Protein AF-A0A223B183-F1 (afdb_monomer)

Mean predicted aligned error: 11.49 Å

Nearest PDB structures (foldseek):
  3kd3-assembly2_B  TM=6.495E-01  e=2.690E-06  Francisella tularensis subsp. tularensis
  4cf4-assembly1_B  TM=5.186E-01  e=3.091E-03  Paracoccaceae
  4k1n-assembly1_B  TM=2.508E-01  e=3.018E+00  Mus musculus
  4igg-assembly1_A  TM=1.035E-01  e=5.045E-01  Homo sapiens

Radius of gyration: 36.68 Å; Cα contacts (8 Å, |Δi|>4): 596; chains: 1; bounding box: 97×57×84 Å

Foldseek 3Di:
DPPPPADFDWADPFAEFEEEEEPACQFFVHALCQQPLCVQQDVDPVVLLVQLVVQCVVPVHDSLQSSVVSSQVSCVPGHQQFLVVLLCSLQSTHGAAQSLVQLVVLQVLLVVLRYGYAYEYLYQHEPSSPCSYNNVVVVSHPYYHYWYFDADPVRHGDHTPDGRWLVCSQLCVLCVQQRNNDPPDPCSVPDDDPVTTRHQLLSYEYEEADPSCLVVQQVSVVRNHAYEHEHAPVVPPCVSVVVCVVVVSGDYYAYSHSDPPGPVNVVSSVSSNVSSVVVVVVVVVVVVVVVVVVVVVVVVVVVVVVVLVVLLVCCLPDPDPVSNLVSLVVNVVDLDDDPVSLVSNLCSCQPVPVNLLCCLPDSNVVSVVSSVVSPPCPPDPSSVVSNVVSVVSNVVSVVVVVVVVVVVVD

pLDDT: mean 90.23, std 9.89, range [41.53, 98.88]

Solvent-accessible surface area (backbone atoms only — not comparable to full-atom values): 22060 Å² total; per-residue (Å²): 131,81,78,82,76,79,77,64,48,68,56,64,98,48,58,44,36,40,40,36,27,35,41,56,46,39,47,17,77,52,56,64,60,66,53,55,56,41,61,67,44,36,98,42,66,67,59,48,53,49,54,21,50,52,51,7,68,78,63,78,42,58,59,62,57,26,40,56,49,44,55,54,62,46,17,64,97,67,49,79,59,26,57,66,52,39,17,55,44,17,51,65,55,64,61,34,57,39,52,81,59,32,57,64,53,51,38,54,53,26,52,76,61,59,28,44,62,42,35,32,40,54,26,63,52,51,39,50,25,52,59,27,20,70,57,46,71,67,63,56,53,80,47,77,47,36,11,33,64,36,59,48,98,86,40,36,55,76,45,82,65,37,80,32,45,50,74,59,52,41,56,54,52,53,13,54,22,56,20,35,71,50,90,84,54,69,66,58,73,57,91,66,58,83,92,58,38,31,24,52,49,50,34,28,35,35,40,30,50,54,84,54,43,40,61,43,20,32,52,29,39,74,51,60,21,42,10,34,27,34,29,52,66,89,76,60,61,50,68,62,47,52,51,36,42,76,69,67,30,33,80,45,70,41,51,42,40,42,35,88,84,29,71,42,42,54,50,50,53,52,50,49,56,49,48,47,57,49,51,55,52,51,50,53,51,51,51,55,48,49,57,51,51,52,51,52,53,53,47,53,61,48,43,59,54,47,55,50,51,53,48,50,52,52,51,62,68,47,86,45,72,75,58,39,55,52,44,50,58,59,56,63,76,58,92,79,78,54,71,69,56,48,52,52,54,53,47,32,48,73,67,33,64,71,53,42,75,42,42,74,37,73,68,53,31,52,47,54,52,50,54,58,70,71,56,80,63,90,78,48,67,66,60,56,53,51,52,51,52,49,54,50,51,41,51,54,52,49,54,53,52,54,58,48,53,65,60,72,79,108

Secondary structure (DSSP, 8-state):
------------SS-EEEEEE--TTTTSSS-GGGTTHHHHHSS-HHHHHHHHHHHHHHTT--HHHHHHHHHHHHHTTTS--BHHHHHHHHHT----TTHHHHHHHHHHHHHHTT-EEEEEEEEEEEHHHHHHSHHHHTT--SEEEEEEEEE-TTSBEEEEEE---TTTHHHHHHHHHHT---TT-GGGGS---TTT-SS-GGGEEEEE-SGGGHHHHHHHHHTT-EEEEEE-TTT---HHHHHHHHTTS-SEEEES--STTSHHHHHHHHHHHHHHHHHHHHHHHHHHHHHHHHHHHHHHHHHHHHHHHHHHHHHHT---HHHHHHHHHHHTT-----HHHHHHHHHHHHH-HHHHHTTTSHHHHHHHHHHHHT---TT-HHHHHHHHHHHHHHHHHHHHHHHHHHHH--

Sequence (410 aa):
MTKNIFERKTKEDKPVLAICYDFDKTLSPEDMQAQGFIQKVASDVKDFWRKSNELAEQNDMDQNSAWMYKMREDSRGKVLFTLDTLREHGSNVELFPGVKDWFERIKKYATSQEVIVEHYIISSGLKEMIEGTDIFKSNAFVKVFASSFLFNKNGEAIWPAQIVNYTNKTQFLFRIQKGVLDTNDQGVNDYFPPDKIRIPFRNMVYIGDSDTDIPCMKLVNSYGGHSIGVYNPNTEDKTKVYRMLRDDRIKYFVAADYTEGSQLDALIKSIIDKTRANEKLETIYYNNKHETEEFYELSRENREEREQDELIEKLQESGNFKYTHQIINELGKFDKWTNPQRKKLYNVALNNNQITWILTDADVKSFYETLMLNDTSVCDRDNSEQIAKIKTKMQELKELKEANEIKSDK

Structure (mmCIF, N/CA/C/O backbone):
data_AF-A0A223B183-F1
#
_entry.id   AF-A0A223B183-F1
#
loop_
_atom_site.group_PDB
_atom_site.id
_atom_site.type_symbol
_atom_site.label_atom_id
_atom_site.label_alt_id
_atom_site.label_comp_id
_atom_site.label_asym_id
_atom_site.label_entity_id
_atom_site.label_seq_id
_atom_site.pdbx_PDB_ins_code
_atom_site.Cartn_x
_atom_site.Cartn_y
_atom_site.Cartn_z
_atom_site.occupancy
_atom_site.B_iso_or_equiv
_atom_site.auth_seq_id
_atom_site.auth_comp_id
_atom_site.auth_asym_id
_atom_site.auth_atom_id
_atom_site.pdbx_PDB_model_num
ATOM 1 N N . MET A 1 1 ? 1.133 -33.642 -1.094 1.00 41.91 1 MET A N 1
ATOM 2 C CA . MET A 1 1 ? 1.008 -32.190 -1.321 1.00 41.91 1 MET A CA 1
ATOM 3 C C . MET A 1 1 ? 1.136 -31.515 0.029 1.00 41.91 1 MET A C 1
ATOM 5 O O . MET A 1 1 ? 0.217 -31.597 0.833 1.00 41.91 1 MET A O 1
ATOM 9 N N . THR A 1 2 ? 2.302 -30.963 0.340 1.00 41.53 2 THR A N 1
ATOM 10 C CA . THR A 1 2 ? 2.468 -30.071 1.490 1.00 41.53 2 THR A CA 1
ATOM 11 C C . THR A 1 2 ? 1.531 -28.884 1.274 1.00 41.53 2 THR A C 1
ATOM 13 O O . THR A 1 2 ? 1.589 -28.256 0.219 1.00 41.53 2 THR A O 1
ATOM 16 N N . LYS A 1 3 ? 0.614 -28.608 2.213 1.00 51.75 3 LYS A N 1
ATOM 17 C CA . LYS A 1 3 ? -0.108 -27.328 2.218 1.00 51.75 3 LYS A CA 1
ATOM 18 C C . LYS A 1 3 ? 0.970 -26.247 2.255 1.00 51.75 3 LYS A C 1
ATOM 20 O O . LYS A 1 3 ? 1.689 -26.173 3.247 1.00 51.75 3 LYS A O 1
ATOM 25 N N . ASN A 1 4 ? 1.122 -25.471 1.184 1.00 60.81 4 ASN A N 1
ATOM 26 C CA . ASN A 1 4 ? 1.932 -24.261 1.235 1.00 60.81 4 ASN A CA 1
ATOM 27 C C . ASN A 1 4 ? 1.298 -23.368 2.302 1.00 60.81 4 ASN A C 1
ATOM 29 O O . ASN A 1 4 ? 0.190 -22.867 2.118 1.00 60.81 4 ASN A O 1
ATOM 33 N N . ILE A 1 5 ? 1.949 -23.263 3.457 1.00 79.69 5 ILE A N 1
ATOM 34 C CA . ILE A 1 5 ? 1.548 -22.326 4.498 1.00 79.69 5 ILE A CA 1
ATOM 35 C C . ILE A 1 5 ? 2.040 -20.967 4.006 1.00 79.69 5 ILE A C 1
ATOM 37 O O . ILE A 1 5 ? 3.246 -20.747 3.924 1.00 79.69 5 ILE A O 1
ATOM 41 N N . PHE A 1 6 ? 1.116 -20.097 3.601 1.00 88.06 6 PHE A N 1
ATOM 42 C CA . PHE A 1 6 ? 1.457 -18.726 3.238 1.00 88.06 6 PHE A CA 1
ATOM 43 C C . PHE A 1 6 ? 1.972 -17.983 4.473 1.00 88.06 6 PHE A C 1
ATOM 45 O O . PHE A 1 6 ? 1.358 -18.036 5.541 1.00 88.06 6 PHE A O 1
ATOM 52 N N . GLU A 1 7 ? 3.091 -17.279 4.325 1.00 89.00 7 GLU A N 1
ATOM 53 C CA . GLU A 1 7 ? 3.619 -16.409 5.370 1.00 89.00 7 GLU A CA 1
ATOM 54 C C . GLU A 1 7 ? 2.879 -15.066 5.330 1.00 89.00 7 GLU A C 1
ATOM 56 O O . GLU A 1 7 ? 2.949 -14.324 4.346 1.00 89.00 7 GLU A O 1
ATOM 61 N N . ARG A 1 8 ? 2.142 -14.761 6.404 1.00 93.38 8 ARG A N 1
ATOM 62 C CA . ARG A 1 8 ? 1.417 -13.497 6.577 1.00 93.38 8 ARG A CA 1
ATOM 63 C C . ARG A 1 8 ? 2.064 -12.691 7.692 1.00 93.38 8 ARG A C 1
ATOM 65 O O . ARG A 1 8 ? 2.371 -13.223 8.755 1.00 93.38 8 ARG A O 1
ATOM 72 N N . LYS A 1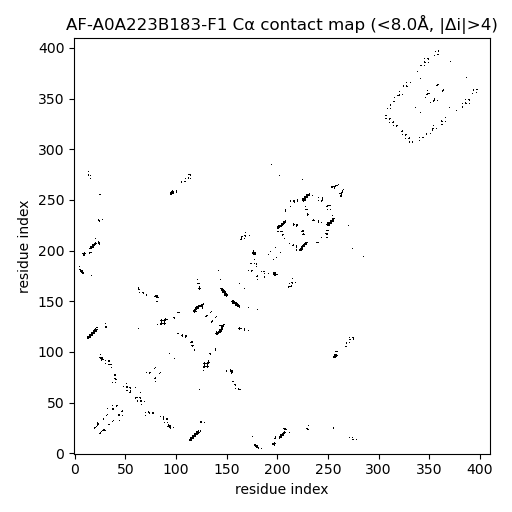 9 ? 2.220 -11.391 7.468 1.00 95.62 9 LYS A N 1
ATOM 73 C CA . LYS A 1 9 ? 2.674 -10.449 8.488 1.00 95.62 9 LYS A CA 1
ATOM 74 C C . LYS A 1 9 ? 1.484 -9.963 9.321 1.00 95.62 9 LYS A C 1
ATOM 76 O O . LYS A 1 9 ? 0.468 -9.556 8.768 1.00 95.62 9 LYS A O 1
ATOM 81 N N . THR A 1 10 ? 1.613 -9.946 10.643 1.00 94.38 10 THR A N 1
ATOM 82 C CA . THR A 1 10 ? 0.544 -9.538 11.579 1.00 94.38 10 THR A CA 1
ATOM 83 C C . THR A 1 10 ? 0.812 -8.165 12.179 1.00 94.38 10 THR A C 1
ATOM 85 O O . THR A 1 10 ? 1.894 -7.625 12.005 1.00 94.38 10 THR A O 1
ATOM 88 N N . LYS A 1 11 ? -0.147 -7.558 12.877 1.00 93.31 11 LYS A N 1
ATOM 89 C CA . LYS A 1 11 ? 0.105 -6.304 13.603 1.00 93.31 11 LYS A CA 1
ATOM 90 C C . LYS A 1 11 ? 1.254 -6.467 14.617 1.00 93.31 11 LYS A C 1
ATOM 92 O O . LYS A 1 11 ? 1.359 -7.514 15.249 1.00 93.31 11 LYS A O 1
ATOM 97 N N . GLU A 1 12 ? 2.101 -5.446 14.719 1.00 93.94 12 GLU A N 1
ATOM 98 C CA . GLU A 1 12 ? 3.264 -5.377 15.620 1.00 93.94 12 GLU A CA 1
ATOM 99 C C . GLU A 1 12 ? 2.942 -4.520 16.858 1.00 93.94 12 GLU A C 1
ATOM 101 O O . GLU A 1 12 ? 2.002 -3.722 16.837 1.00 93.94 12 GLU A O 1
ATOM 106 N N . ASP A 1 13 ? 3.778 -4.609 17.897 1.00 92.25 13 ASP A N 1
ATOM 107 C CA . ASP A 1 13 ? 3.672 -3.761 19.099 1.00 92.25 13 ASP A CA 1
ATOM 108 C C . ASP A 1 13 ? 4.033 -2.291 18.830 1.00 92.25 13 ASP A C 1
ATOM 110 O O . ASP A 1 13 ? 3.589 -1.378 19.531 1.00 92.25 13 ASP A O 1
ATOM 114 N N . LYS A 1 14 ? 4.864 -2.045 17.810 1.00 96.12 14 LYS A N 1
ATOM 115 C CA . LYS A 1 14 ? 5.244 -0.700 17.365 1.00 96.12 14 LYS A CA 1
ATOM 116 C C . LYS A 1 14 ? 4.461 -0.314 16.110 1.00 96.12 14 LYS A C 1
ATOM 118 O O . LYS A 1 14 ? 4.237 -1.172 15.256 1.00 96.12 14 LYS A O 1
ATOM 123 N N . PRO A 1 15 ? 4.110 0.975 15.939 1.00 97.25 15 PRO A N 1
ATOM 124 C CA . PRO A 1 15 ? 3.561 1.484 14.688 1.00 97.25 15 PRO A CA 1
ATOM 125 C C . PRO A 1 15 ? 4.406 1.069 13.486 1.00 97.25 15 PRO A C 1
ATOM 127 O O . PRO A 1 15 ? 5.621 1.271 13.490 1.00 97.25 15 PRO A O 1
ATOM 130 N N . VAL A 1 16 ? 3.758 0.539 12.451 1.00 98.62 16 VAL A N 1
ATOM 131 C CA . VAL A 1 16 ? 4.401 0.235 11.170 1.00 98.62 16 VAL A CA 1
ATOM 132 C C . VAL A 1 16 ? 3.962 1.277 10.144 1.00 98.62 16 VAL A C 1
ATOM 134 O O . VAL A 1 16 ? 2.765 1.451 9.915 1.00 98.62 16 VAL A O 1
ATOM 137 N N . LEU A 1 17 ? 4.927 1.964 9.534 1.00 98.81 17 LEU A N 1
ATOM 138 C CA . LEU A 1 17 ? 4.744 2.889 8.419 1.00 98.81 17 LEU A CA 1
ATOM 139 C C . LEU A 1 17 ? 5.230 2.211 7.134 1.00 98.81 17 LEU A C 1
ATOM 141 O O . LEU A 1 17 ? 6.418 1.91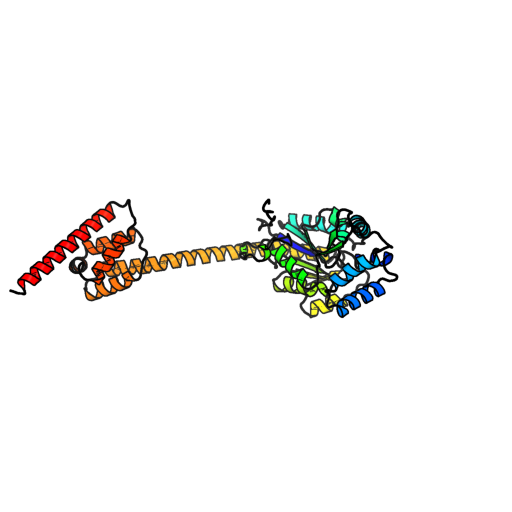0 6.998 1.00 98.81 17 LEU A O 1
ATOM 145 N N . ALA A 1 18 ? 4.329 1.992 6.179 1.00 98.88 18 ALA A N 1
ATOM 146 C CA . ALA A 1 18 ? 4.725 1.542 4.848 1.00 98.88 18 ALA A CA 1
ATOM 147 C C . ALA A 1 18 ? 5.079 2.744 3.973 1.00 98.88 18 ALA A C 1
ATOM 149 O O . ALA A 1 18 ? 4.293 3.685 3.865 1.00 98.88 18 ALA A O 1
ATOM 150 N N . ILE A 1 19 ? 6.221 2.686 3.292 1.00 98.88 19 ILE A N 1
ATOM 151 C CA . ILE A 1 19 ? 6.548 3.607 2.206 1.00 98.88 19 ILE A CA 1
ATOM 152 C C . ILE A 1 19 ? 6.558 2.809 0.905 1.00 98.88 19 ILE A C 1
ATOM 154 O O . ILE A 1 19 ? 7.401 1.936 0.697 1.00 98.88 19 ILE A O 1
ATOM 158 N N . CYS A 1 20 ? 5.574 3.097 0.061 1.00 98.69 20 CYS A N 1
ATOM 159 C CA . CYS A 1 20 ? 5.367 2.476 -1.235 1.00 98.69 20 CYS A CA 1
ATOM 160 C C . CYS A 1 20 ? 5.920 3.394 -2.325 1.00 98.69 20 CYS A C 1
ATOM 162 O O . CYS A 1 20 ? 5.575 4.576 -2.369 1.00 98.69 20 CYS A O 1
ATOM 164 N N . TYR A 1 21 ? 6.754 2.845 -3.197 1.00 98.38 21 TYR A N 1
ATOM 165 C CA . TYR A 1 21 ? 7.389 3.565 -4.293 1.00 98.38 21 TYR A CA 1
ATOM 166 C C . TYR A 1 21 ? 6.900 2.998 -5.621 1.00 98.38 21 TYR A C 1
ATOM 168 O O . TYR A 1 21 ? 6.928 1.777 -5.810 1.00 98.38 21 TYR A O 1
ATOM 176 N N . ASP A 1 22 ? 6.531 3.867 -6.558 1.00 96.69 22 ASP A N 1
ATOM 177 C CA . ASP A 1 22 ? 6.760 3.530 -7.962 1.00 96.69 22 ASP A CA 1
ATOM 178 C C . ASP A 1 22 ? 8.275 3.490 -8.240 1.00 96.69 22 ASP A C 1
ATOM 180 O O . ASP A 1 22 ? 9.088 3.886 -7.399 1.00 96.69 22 ASP A O 1
ATOM 184 N N . PHE A 1 23 ? 8.681 2.958 -9.390 1.00 95.81 23 PHE A N 1
ATOM 185 C CA . PHE A 1 23 ? 10.102 2.823 -9.713 1.00 95.81 23 PHE A CA 1
ATOM 186 C C . PHE A 1 23 ? 10.548 3.823 -10.774 1.00 95.81 23 PHE A C 1
ATOM 188 O O . PHE A 1 23 ? 11.369 4.698 -10.487 1.00 95.81 23 PHE A O 1
ATOM 195 N N . ASP A 1 24 ? 10.005 3.692 -11.981 1.00 93.25 24 ASP A N 1
ATOM 196 C CA . ASP A 1 24 ? 10.376 4.524 -13.119 1.00 93.25 24 ASP A CA 1
ATOM 197 C C . ASP A 1 24 ? 9.995 5.978 -12.841 1.00 93.25 24 ASP A C 1
ATOM 199 O O . ASP A 1 24 ? 8.945 6.244 -12.263 1.00 93.25 24 ASP A O 1
ATOM 203 N N . LYS A 1 25 ? 10.885 6.920 -13.175 1.00 93.69 25 LYS A N 1
ATOM 204 C CA . LYS A 1 25 ? 10.725 8.369 -12.918 1.00 93.69 25 LYS A CA 1
ATOM 205 C C . LYS A 1 25 ? 10.496 8.755 -11.443 1.00 93.69 25 LYS A C 1
ATOM 207 O O . LYS A 1 25 ? 10.300 9.932 -11.134 1.00 93.69 25 LYS A O 1
ATOM 212 N N . THR A 1 26 ? 10.616 7.792 -10.529 1.00 96.50 26 THR A N 1
ATOM 213 C CA . THR A 1 26 ? 10.451 7.955 -9.083 1.00 96.50 26 THR A CA 1
ATOM 214 C C . THR A 1 26 ? 11.759 7.662 -8.357 1.00 96.50 26 THR A C 1
ATOM 216 O O . THR A 1 26 ? 12.321 8.554 -7.734 1.00 96.50 26 THR A O 1
ATOM 219 N N . LEU A 1 27 ? 12.282 6.437 -8.472 1.00 97.06 27 LEU A N 1
ATOM 220 C CA . LEU A 1 27 ? 13.597 6.038 -7.955 1.00 97.06 27 LEU A CA 1
ATOM 221 C C . LEU A 1 27 ? 14.687 6.130 -9.032 1.00 97.06 27 LEU A C 1
ATOM 223 O O . LEU A 1 27 ? 15.839 6.422 -8.705 1.00 97.06 27 LEU A O 1
ATOM 227 N N . SER A 1 28 ? 14.327 5.914 -10.299 1.00 95.19 28 SER A N 1
ATOM 228 C CA . SER A 1 28 ? 15.174 6.151 -11.475 1.00 95.19 28 SER A CA 1
ATOM 229 C C . SER A 1 28 ? 14.694 7.381 -12.252 1.00 95.19 28 SER A C 1
ATOM 231 O O . SER A 1 28 ? 13.503 7.676 -12.227 1.00 95.19 28 SER A O 1
ATOM 233 N N . PRO A 1 29 ? 15.569 8.106 -12.971 1.00 91.88 29 PRO A N 1
ATOM 234 C CA . PRO A 1 29 ? 15.161 9.277 -13.749 1.00 91.88 29 PRO A CA 1
ATOM 235 C C . PRO A 1 29 ? 14.399 8.934 -15.034 1.00 91.88 29 PRO A C 1
ATOM 237 O O . PRO A 1 29 ? 13.617 9.751 -15.513 1.00 91.88 29 PRO A O 1
ATOM 240 N N . GLU A 1 30 ? 14.606 7.730 -15.566 1.00 87.56 30 GLU A N 1
ATOM 241 C CA . GLU A 1 30 ? 14.075 7.268 -16.849 1.00 87.56 30 GLU A CA 1
ATOM 242 C C . GLU A 1 30 ? 13.382 5.906 -16.706 1.00 87.56 30 GLU A C 1
ATOM 244 O O . GLU A 1 30 ? 13.600 5.187 -15.724 1.00 87.56 30 GLU A O 1
ATOM 249 N N . ASP A 1 31 ? 12.606 5.525 -17.724 1.00 84.44 31 ASP A N 1
ATOM 250 C CA . ASP A 1 31 ? 11.962 4.208 -17.811 1.00 84.44 31 ASP A CA 1
ATOM 251 C C . ASP A 1 31 ? 13.024 3.097 -17.907 1.00 84.44 31 ASP A C 1
ATOM 253 O O . ASP A 1 31 ? 13.835 3.083 -18.838 1.00 84.44 31 ASP A O 1
ATOM 257 N N . MET A 1 32 ? 13.031 2.143 -16.972 1.00 84.31 32 MET A N 1
ATOM 258 C CA . MET A 1 32 ? 14.099 1.144 -16.835 1.00 84.31 32 MET A CA 1
ATOM 259 C C . MET A 1 32 ? 14.321 0.327 -18.111 1.00 84.31 32 MET A C 1
ATOM 261 O O . MET A 1 32 ? 15.457 0.040 -18.480 1.00 84.31 32 MET A O 1
ATOM 265 N N . GLN A 1 33 ? 13.252 -0.016 -18.837 1.00 81.50 33 GLN A N 1
ATOM 266 C CA . GLN A 1 33 ? 13.333 -0.816 -20.060 1.00 81.50 33 GLN A CA 1
ATOM 267 C C . GLN A 1 33 ? 14.022 -0.033 -21.187 1.00 81.50 33 GLN A C 1
ATOM 269 O O . GLN A 1 33 ? 14.675 -0.624 -22.054 1.00 81.50 33 GLN A O 1
ATOM 274 N N . ALA A 1 34 ? 13.898 1.299 -21.170 1.00 75.56 34 ALA A N 1
ATOM 275 C CA . ALA A 1 34 ? 14.538 2.192 -22.126 1.00 75.56 34 ALA A CA 1
ATOM 276 C C . ALA A 1 34 ? 16.030 2.417 -21.818 1.00 75.56 34 ALA A C 1
ATOM 278 O O . ALA A 1 34 ? 16.780 2.780 -22.726 1.00 75.56 34 ALA A O 1
ATOM 279 N N . GLN A 1 35 ? 16.484 2.114 -20.596 1.00 76.12 35 GLN A N 1
ATOM 280 C CA . GLN A 1 35 ? 17.884 2.197 -20.159 1.00 76.12 35 GLN A CA 1
ATOM 281 C C . GLN A 1 35 ? 18.706 0.977 -20.626 1.00 76.12 35 GLN A C 1
ATOM 283 O O . GLN A 1 35 ? 19.328 0.251 -19.853 1.00 76.12 35 GLN A O 1
ATOM 288 N N . GLY A 1 36 ? 18.685 0.723 -21.936 1.00 74.31 36 GLY A N 1
ATOM 289 C CA . GLY A 1 36 ? 19.606 -0.192 -22.614 1.00 74.31 36 GLY A CA 1
ATOM 290 C C . GLY A 1 36 ? 18.992 -1.467 -23.190 1.00 74.31 36 GLY A C 1
ATOM 291 O O . GLY A 1 36 ? 19.519 -1.961 -24.183 1.00 74.31 36 GLY A O 1
ATOM 292 N N . PHE A 1 37 ? 17.889 -2.011 -22.655 1.00 82.62 37 PHE A N 1
ATOM 293 C CA . PHE A 1 37 ? 17.282 -3.211 -23.260 1.00 82.62 37 PHE A CA 1
ATOM 294 C C . PHE A 1 37 ? 16.589 -2.880 -24.586 1.00 82.62 37 PHE A C 1
ATOM 296 O O . PHE A 1 37 ? 16.943 -3.446 -25.621 1.00 82.62 37 PHE A O 1
ATOM 303 N N . ILE A 1 38 ? 15.636 -1.936 -24.577 1.00 82.88 38 ILE A N 1
ATOM 304 C CA . ILE A 1 38 ? 14.869 -1.562 -25.780 1.00 82.88 38 ILE A CA 1
ATOM 305 C C . ILE A 1 38 ? 15.810 -1.105 -26.906 1.00 82.88 38 ILE A C 1
ATOM 307 O O . ILE A 1 38 ? 15.609 -1.471 -28.060 1.00 82.88 38 ILE A O 1
ATOM 311 N N . GLN A 1 39 ? 16.891 -0.401 -26.562 1.00 82.94 39 GLN A N 1
ATOM 312 C CA . GLN A 1 39 ? 17.910 0.066 -27.510 1.00 82.94 39 GLN A CA 1
ATOM 313 C C . GLN A 1 39 ? 18.647 -1.072 -28.240 1.00 82.94 39 GLN A C 1
ATOM 315 O O . GLN A 1 39 ? 19.152 -0.861 -29.339 1.00 82.94 39 GLN A O 1
ATOM 320 N N . LYS A 1 40 ? 18.718 -2.281 -27.662 1.00 83.81 40 LYS A N 1
ATOM 321 C CA . LYS A 1 40 ? 19.336 -3.447 -28.317 1.00 83.81 40 LYS A CA 1
ATOM 322 C C . LYS A 1 40 ? 18.366 -4.224 -29.211 1.00 83.81 40 LYS A C 1
ATOM 324 O O . LYS A 1 40 ? 18.809 -4.981 -30.073 1.00 83.81 40 LYS A O 1
ATOM 329 N N . VAL A 1 41 ? 17.055 -4.085 -29.000 1.00 83.50 41 VAL A N 1
ATOM 330 C CA . VAL A 1 41 ? 16.035 -4.878 -29.713 1.00 83.50 41 VAL A CA 1
ATOM 331 C C . VAL A 1 41 ? 15.252 -4.071 -30.749 1.00 83.50 41 VAL A C 1
ATOM 333 O O . VAL A 1 41 ? 14.759 -4.649 -31.722 1.00 83.50 41 VAL A O 1
ATOM 336 N N . ALA A 1 42 ? 15.193 -2.747 -30.605 1.00 81.75 42 ALA A N 1
ATOM 337 C CA . ALA A 1 42 ? 14.505 -1.830 -31.506 1.00 81.75 42 ALA A CA 1
ATOM 338 C C . ALA A 1 42 ? 15.455 -0.762 -32.069 1.00 81.75 42 ALA A C 1
ATOM 340 O O . ALA A 1 42 ? 16.455 -0.411 -31.451 1.00 81.75 42 ALA A O 1
ATOM 341 N N . SER A 1 43 ? 15.123 -0.232 -33.249 1.00 77.25 43 SER A N 1
ATOM 342 C CA . SER A 1 43 ? 15.893 0.834 -33.907 1.00 77.25 43 SER A CA 1
ATOM 343 C C . SER A 1 43 ? 15.791 2.181 -33.190 1.00 77.25 43 SER A C 1
ATOM 345 O O . SER A 1 43 ? 16.712 2.985 -33.268 1.00 77.25 43 SER A O 1
ATOM 347 N N . ASP A 1 44 ? 14.662 2.431 -32.527 1.00 85.81 44 ASP A N 1
ATOM 348 C CA . ASP A 1 44 ? 14.423 3.605 -31.693 1.00 85.81 44 ASP A CA 1
ATOM 349 C C . ASP A 1 44 ? 13.388 3.276 -30.605 1.00 85.81 44 ASP A C 1
ATOM 351 O O . ASP A 1 44 ? 12.473 2.471 -30.813 1.00 85.81 44 ASP A O 1
ATOM 355 N N . VAL A 1 45 ? 13.520 3.923 -29.445 1.00 86.69 45 VAL A N 1
ATOM 356 C CA . VAL A 1 45 ? 12.649 3.718 -28.279 1.00 86.69 45 VAL A CA 1
ATOM 357 C C . VAL A 1 45 ? 11.222 4.193 -28.563 1.00 86.69 45 VAL A C 1
ATOM 359 O O . VAL A 1 45 ? 10.267 3.530 -28.157 1.00 86.69 45 VAL A O 1
ATOM 362 N N . LYS A 1 46 ? 11.034 5.304 -29.293 1.00 88.81 46 LYS A N 1
ATOM 363 C CA . LYS A 1 46 ? 9.683 5.814 -29.590 1.00 88.81 46 LYS A CA 1
ATOM 364 C C . LYS A 1 46 ? 8.934 4.883 -30.535 1.00 88.81 46 LYS A C 1
ATOM 366 O O . LYS A 1 46 ? 7.740 4.658 -30.352 1.00 88.81 46 LYS A O 1
ATOM 371 N N . ASP A 1 47 ? 9.632 4.322 -31.520 1.00 89.75 47 ASP A N 1
ATOM 372 C CA . ASP A 1 47 ? 9.042 3.360 -32.452 1.00 89.75 47 ASP A CA 1
ATOM 373 C C . ASP A 1 47 ? 8.608 2.064 -31.748 1.00 89.75 47 ASP A C 1
ATOM 375 O O . ASP A 1 47 ? 7.530 1.543 -32.042 1.00 89.75 47 ASP A O 1
ATOM 379 N N . PHE A 1 48 ? 9.388 1.588 -30.770 1.00 92.44 48 PHE A N 1
ATOM 380 C CA . PHE A 1 48 ? 9.003 0.452 -29.929 1.00 92.44 48 PHE A CA 1
ATOM 381 C C . PHE A 1 48 ? 7.682 0.714 -29.191 1.00 92.44 48 PHE A C 1
ATOM 383 O O . PHE A 1 48 ? 6.738 -0.070 -29.317 1.00 92.44 48 PHE A O 1
ATOM 390 N N . TRP A 1 49 ? 7.577 1.843 -28.479 1.00 92.00 49 TRP A N 1
ATOM 391 C CA . TRP A 1 49 ? 6.364 2.191 -27.733 1.00 92.00 49 TRP A CA 1
ATOM 392 C C . TRP A 1 49 ? 5.156 2.403 -28.643 1.00 92.00 49 TRP A C 1
ATOM 394 O O . TRP A 1 49 ? 4.072 1.915 -28.334 1.00 92.00 49 TRP A O 1
ATOM 404 N N . ARG A 1 50 ? 5.339 3.053 -29.799 1.00 94.38 50 ARG A N 1
ATOM 405 C CA . ARG A 1 50 ? 4.278 3.211 -30.802 1.00 94.38 50 ARG A CA 1
ATOM 406 C C . ARG A 1 50 ? 3.741 1.852 -31.256 1.00 94.38 50 ARG A C 1
ATOM 408 O O . ARG A 1 50 ? 2.542 1.615 -31.161 1.00 94.38 50 ARG A O 1
ATOM 415 N N . LYS A 1 51 ? 4.625 0.941 -31.676 1.00 94.19 51 LYS A N 1
ATOM 416 C CA . LYS A 1 51 ? 4.248 -0.415 -32.117 1.00 94.19 51 LYS A CA 1
ATOM 417 C C . LYS A 1 51 ? 3.590 -1.230 -31.008 1.00 94.19 51 LYS A C 1
ATOM 419 O O . LYS A 1 51 ? 2.700 -2.025 -31.289 1.00 94.19 51 LYS A O 1
ATOM 424 N N . SER A 1 52 ? 4.045 -1.073 -29.767 1.00 94.44 52 SER A N 1
ATOM 425 C CA . SER A 1 52 ? 3.439 -1.734 -28.611 1.00 94.44 52 SER A CA 1
ATOM 426 C C . SER A 1 52 ? 2.026 -1.219 -28.334 1.00 94.44 52 SER A C 1
ATOM 428 O O . SER A 1 52 ? 1.120 -2.013 -28.103 1.00 94.44 52 SER A O 1
ATOM 430 N N . ASN A 1 53 ? 1.826 0.097 -28.381 1.00 94.56 53 ASN A N 1
ATOM 431 C CA . ASN A 1 53 ? 0.522 0.710 -28.137 1.00 94.56 53 ASN A CA 1
ATOM 432 C C . ASN A 1 53 ? -0.476 0.375 -29.254 1.00 94.56 53 ASN A C 1
ATOM 434 O O . ASN A 1 53 ? -1.613 0.027 -28.957 1.00 94.56 53 ASN A O 1
ATOM 438 N N . GLU A 1 54 ? -0.036 0.393 -30.516 1.00 96.56 54 GLU A N 1
ATOM 439 C CA . GLU A 1 54 ? -0.844 -0.055 -31.661 1.00 96.56 54 GLU A CA 1
ATOM 440 C C . GLU A 1 54 ? -1.236 -1.531 -31.530 1.00 96.56 54 GLU A C 1
ATOM 442 O O . GLU A 1 54 ? -2.386 -1.889 -31.774 1.00 96.56 54 GLU A O 1
ATOM 447 N N . LEU A 1 55 ? -0.300 -2.392 -31.110 1.00 96.56 55 LEU A N 1
ATOM 448 C CA . LEU A 1 55 ? -0.587 -3.804 -30.861 1.00 96.56 55 LEU A CA 1
ATOM 449 C C . LEU A 1 55 ? -1.654 -3.967 -29.773 1.00 96.56 55 LEU A C 1
ATOM 451 O O . LEU A 1 55 ? -2.562 -4.782 -29.942 1.00 96.56 55 LEU A O 1
ATOM 455 N N . ALA A 1 56 ? -1.549 -3.194 -28.689 1.00 96.50 56 ALA A N 1
ATOM 456 C CA . ALA A 1 56 ? -2.515 -3.222 -27.601 1.00 96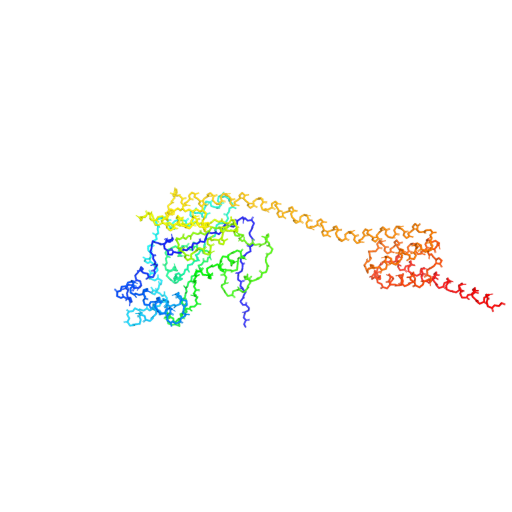.50 56 ALA A CA 1
ATOM 457 C C . ALA A 1 56 ? -3.916 -2.815 -28.071 1.00 96.50 56 ALA A C 1
ATOM 459 O O . ALA A 1 56 ? -4.874 -3.547 -27.837 1.00 96.50 56 ALA A O 1
ATOM 460 N N . GLU A 1 57 ? -4.018 -1.697 -28.791 1.00 96.81 57 GLU A N 1
ATOM 461 C CA . GLU A 1 57 ? -5.282 -1.170 -29.310 1.00 96.81 57 GLU A CA 1
ATOM 462 C C . GLU A 1 57 ? -5.949 -2.129 -30.305 1.00 96.81 57 GLU A C 1
ATOM 464 O O . GLU A 1 57 ? -7.143 -2.398 -30.207 1.00 96.81 57 GLU A O 1
ATOM 469 N N . GLN A 1 58 ? -5.180 -2.700 -31.235 1.00 97.69 58 GLN A N 1
ATOM 470 C CA . GLN A 1 58 ? -5.714 -3.584 -32.277 1.00 97.69 58 GLN A CA 1
ATOM 471 C C . GLN A 1 58 ? -6.208 -4.938 -31.751 1.00 97.69 58 GLN A C 1
ATOM 473 O O . GLN A 1 58 ? -6.961 -5.615 -32.449 1.00 97.69 58 GLN A O 1
ATOM 478 N N . ASN A 1 59 ? -5.764 -5.355 -30.562 1.00 96.81 59 ASN A N 1
ATOM 479 C CA . ASN A 1 59 ? -6.008 -6.699 -30.029 1.00 96.81 59 ASN A CA 1
ATOM 480 C C . ASN A 1 59 ? -6.664 -6.695 -28.640 1.00 96.81 59 ASN A C 1
ATOM 482 O O . ASN A 1 59 ? -6.698 -7.744 -28.002 1.00 96.81 59 ASN A O 1
ATOM 486 N N . ASP A 1 60 ? -7.156 -5.543 -28.171 1.00 95.25 60 ASP A N 1
ATOM 487 C CA . ASP A 1 60 ? -7.750 -5.374 -26.834 1.00 95.25 60 ASP A CA 1
ATOM 488 C C . ASP A 1 60 ? -6.833 -5.892 -25.706 1.00 95.25 60 ASP A C 1
ATOM 490 O O . ASP A 1 60 ? -7.251 -6.573 -24.767 1.00 95.25 60 ASP A O 1
ATOM 494 N N . MET A 1 61 ? -5.528 -5.624 -25.830 1.00 94.81 61 MET A N 1
ATOM 495 C CA . MET A 1 61 ? -4.553 -6.040 -24.824 1.00 94.81 61 MET A CA 1
ATOM 496 C C . MET A 1 61 ? -4.373 -4.957 -23.770 1.00 94.81 61 MET A C 1
ATOM 498 O O . MET A 1 61 ? -4.326 -3.761 -24.063 1.00 94.81 61 MET A O 1
ATOM 502 N N . ASP A 1 62 ? -4.116 -5.394 -22.540 1.00 93.44 62 ASP A N 1
ATOM 503 C CA . ASP A 1 62 ? -3.458 -4.538 -21.562 1.00 93.44 62 ASP A CA 1
ATOM 504 C C . ASP A 1 62 ? -2.118 -4.028 -22.133 1.00 93.44 62 ASP A C 1
ATOM 506 O O . ASP A 1 62 ? -1.322 -4.802 -22.678 1.00 93.44 62 ASP A O 1
ATOM 510 N N . GLN A 1 63 ? -1.861 -2.722 -22.006 1.00 92.25 63 GLN A N 1
ATOM 511 C CA . GLN A 1 63 ? -0.655 -2.088 -22.552 1.00 92.25 63 GLN A CA 1
ATOM 512 C C . GLN A 1 63 ? 0.628 -2.726 -22.012 1.00 92.25 63 GLN A C 1
ATOM 514 O O . GLN A 1 63 ? 1.606 -2.849 -22.755 1.00 92.25 63 GLN A O 1
ATOM 519 N N . ASN A 1 64 ? 0.618 -3.181 -20.753 1.00 92.75 64 ASN A N 1
ATOM 520 C CA . ASN A 1 64 ? 1.771 -3.837 -20.159 1.00 92.75 64 ASN A CA 1
ATOM 521 C C . ASN A 1 64 ? 1.982 -5.244 -20.698 1.00 92.75 64 ASN A C 1
ATOM 523 O O . ASN A 1 64 ? 3.108 -5.615 -21.030 1.00 92.75 64 ASN A O 1
ATOM 527 N N . SER A 1 65 ? 0.898 -5.983 -20.926 1.00 94.44 65 SER A N 1
ATOM 528 C CA . SER A 1 65 ? 0.973 -7.241 -21.670 1.00 94.44 65 SER A CA 1
ATOM 529 C C . SER A 1 65 ? 1.566 -7.054 -23.072 1.00 94.44 65 SER A C 1
ATOM 531 O O . SER A 1 65 ? 2.356 -7.890 -23.519 1.00 94.44 65 SER A O 1
ATOM 533 N N . ALA A 1 66 ? 1.194 -5.981 -23.777 1.00 95.38 66 ALA A N 1
ATOM 534 C CA . ALA A 1 66 ? 1.643 -5.727 -25.143 1.00 95.38 66 ALA A CA 1
ATOM 535 C C . ALA A 1 66 ? 3.146 -5.418 -25.222 1.00 95.38 66 ALA A C 1
ATOM 537 O O . ALA A 1 66 ? 3.843 -6.035 -26.036 1.00 95.38 66 ALA A O 1
ATOM 538 N N . TRP A 1 67 ? 3.678 -4.540 -24.358 1.00 93.88 67 TRP A N 1
ATOM 539 C CA . TRP A 1 67 ? 5.114 -4.236 -24.407 1.00 93.88 67 TRP A CA 1
ATOM 540 C C . TRP A 1 67 ? 5.958 -5.415 -23.931 1.00 93.88 67 TRP A C 1
ATOM 542 O O . TRP A 1 67 ? 7.015 -5.665 -24.507 1.00 93.88 67 TRP A O 1
ATOM 552 N N . MET A 1 68 ? 5.485 -6.199 -22.955 1.00 95.06 68 MET A N 1
ATOM 553 C CA . MET A 1 68 ? 6.181 -7.413 -22.514 1.00 95.06 68 MET A CA 1
ATOM 554 C C . MET A 1 68 ? 6.268 -8.448 -23.638 1.00 95.06 68 MET A C 1
ATOM 556 O O . MET A 1 68 ? 7.328 -9.034 -23.873 1.00 95.06 68 MET A O 1
ATOM 560 N N . TYR A 1 69 ? 5.171 -8.645 -24.372 1.00 95.00 69 TYR A N 1
ATOM 561 C CA . TYR A 1 69 ? 5.163 -9.487 -25.564 1.00 95.00 69 TYR A CA 1
ATOM 562 C C . TYR A 1 69 ? 6.149 -8.963 -26.617 1.00 95.00 69 TYR A C 1
ATOM 564 O O . TYR A 1 69 ? 6.982 -9.721 -27.116 1.00 95.00 69 TYR A O 1
ATOM 572 N N . LYS A 1 70 ? 6.113 -7.657 -26.906 1.00 93.62 70 LYS A N 1
ATOM 573 C CA . LYS A 1 70 ? 7.015 -7.021 -27.872 1.00 93.62 70 LYS A CA 1
ATOM 574 C C . LYS A 1 70 ? 8.486 -7.131 -27.495 1.00 93.62 70 LYS A C 1
ATOM 576 O O . LYS A 1 70 ? 9.287 -7.439 -28.370 1.00 93.62 70 LYS A O 1
ATOM 581 N N . MET A 1 71 ? 8.850 -6.955 -26.223 1.00 92.88 71 MET A N 1
ATOM 582 C CA . MET A 1 71 ? 10.228 -7.154 -25.757 1.00 92.88 71 MET A CA 1
ATOM 583 C C . MET A 1 71 ? 10.734 -8.552 -26.113 1.00 92.88 71 MET A C 1
ATOM 585 O O . MET A 1 71 ? 11.828 -8.696 -26.659 1.00 92.88 71 MET A O 1
ATOM 589 N N . ARG A 1 72 ? 9.918 -9.578 -25.850 1.00 92.44 72 ARG A N 1
ATOM 590 C CA . ARG A 1 72 ? 10.261 -10.960 -26.181 1.00 92.44 72 ARG A CA 1
ATOM 591 C C . ARG A 1 72 ? 10.365 -11.166 -27.688 1.00 92.44 72 ARG A C 1
ATOM 593 O O . ARG A 1 72 ? 11.353 -11.731 -28.146 1.00 92.44 72 ARG A O 1
ATOM 600 N N . GLU A 1 73 ? 9.376 -10.732 -28.460 1.00 92.94 73 GLU A N 1
ATOM 601 C CA . GLU A 1 73 ? 9.382 -10.929 -29.912 1.00 92.94 73 GLU A CA 1
ATOM 602 C C . GLU A 1 73 ? 10.560 -10.221 -30.583 1.00 92.94 73 GLU A C 1
ATOM 604 O O . GLU A 1 73 ? 11.288 -10.842 -31.358 1.00 92.94 73 GLU A O 1
ATOM 609 N N . ASP A 1 74 ? 10.808 -8.960 -30.233 1.00 92.06 74 ASP A N 1
ATOM 610 C CA . ASP A 1 74 ? 11.834 -8.145 -30.881 1.00 92.06 74 ASP A CA 1
ATOM 611 C C . ASP A 1 74 ? 13.260 -8.547 -30.459 1.00 92.06 74 ASP A C 1
ATOM 613 O O . ASP A 1 74 ? 14.211 -8.248 -31.190 1.00 92.06 74 ASP A O 1
ATOM 617 N N . SER A 1 75 ? 13.413 -9.258 -29.330 1.00 91.62 75 SER A N 1
ATOM 618 C CA . SER A 1 75 ? 14.688 -9.836 -28.875 1.00 91.62 75 SER A CA 1
ATOM 619 C C . SER A 1 75 ? 15.158 -11.037 -29.699 1.00 91.62 75 SER A C 1
ATOM 621 O O . SER A 1 75 ? 16.361 -11.309 -29.760 1.00 91.62 75 SER A O 1
ATOM 623 N N . ARG A 1 76 ? 14.237 -11.747 -30.367 1.00 90.00 76 ARG A N 1
ATOM 624 C CA . ARG A 1 76 ? 14.539 -12.981 -31.105 1.00 90.00 76 ARG A CA 1
ATOM 625 C C . ARG A 1 76 ? 15.616 -12.737 -32.161 1.00 90.00 76 ARG A C 1
ATOM 627 O O . ARG A 1 76 ? 15.478 -11.877 -33.026 1.00 90.00 76 ARG A O 1
ATOM 634 N N . GLY A 1 77 ? 16.696 -13.514 -32.083 1.00 86.69 77 GLY A N 1
ATOM 635 C CA . GLY A 1 77 ? 17.833 -13.416 -33.002 1.00 86.69 77 GLY A CA 1
ATOM 636 C C . GLY A 1 77 ? 18.724 -12.182 -32.810 1.00 86.69 77 GLY A C 1
ATOM 637 O O . GLY A 1 77 ? 19.645 -12.001 -33.599 1.00 86.69 77 GLY A O 1
ATOM 638 N N . LYS A 1 78 ? 18.480 -11.350 -31.785 1.00 89.38 78 LYS A N 1
ATOM 639 C CA . LYS A 1 78 ? 19.275 -10.145 -31.490 1.00 89.38 78 LYS A CA 1
ATOM 640 C C . LYS A 1 78 ? 19.923 -10.183 -30.110 1.00 89.38 78 LYS A C 1
ATOM 642 O O . LYS A 1 78 ? 21.106 -9.891 -29.980 1.00 89.38 78 LYS A O 1
ATOM 647 N N . VAL A 1 79 ? 19.149 -10.529 -29.081 1.00 88.94 79 VAL A N 1
ATOM 648 C CA . VAL A 1 79 ? 19.578 -10.510 -27.676 1.00 88.94 79 VAL A CA 1
ATOM 649 C C . VAL A 1 79 ? 18.997 -11.723 -26.963 1.00 88.94 79 VAL A C 1
ATOM 651 O O . VAL A 1 79 ? 17.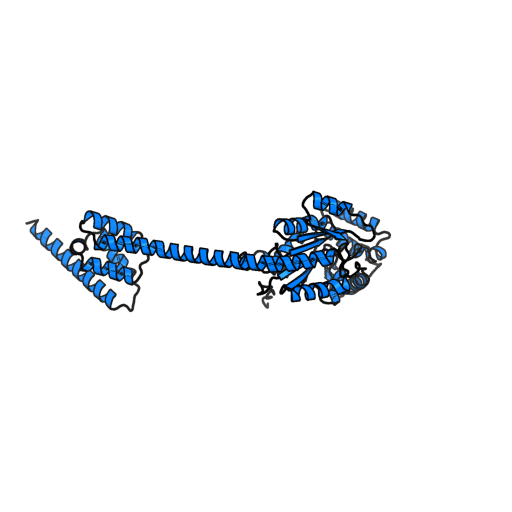840 -12.078 -27.181 1.00 88.94 79 VAL A O 1
ATOM 654 N N . LEU A 1 80 ? 19.782 -12.354 -26.090 1.00 90.69 80 LEU A N 1
ATOM 655 C CA . LEU A 1 80 ? 19.273 -13.410 -25.218 1.00 90.69 80 LEU A CA 1
ATOM 656 C C . LEU A 1 80 ? 18.251 -12.825 -24.236 1.00 90.69 80 LEU A C 1
ATOM 658 O O . LEU A 1 80 ? 18.574 -11.958 -23.431 1.00 90.69 80 LEU A O 1
ATOM 662 N N . PHE A 1 81 ? 17.011 -13.306 -24.287 1.00 93.88 81 PHE A N 1
ATOM 663 C CA . PHE A 1 81 ? 15.940 -12.848 -23.402 1.00 93.88 81 PHE A CA 1
ATOM 664 C C . PHE A 1 81 ? 15.830 -13.765 -22.184 1.00 93.88 81 PHE A C 1
ATOM 666 O O . PHE A 1 81 ? 14.918 -14.584 -22.074 1.00 93.88 81 PHE A O 1
ATOM 673 N N . THR A 1 82 ? 16.830 -13.678 -21.306 1.00 95.31 82 THR A N 1
ATOM 674 C CA . THR A 1 82 ? 16.986 -14.553 -20.135 1.00 95.31 82 THR A CA 1
ATOM 675 C C . THR A 1 82 ? 16.906 -13.780 -18.823 1.00 95.31 82 THR A C 1
ATOM 677 O O . THR A 1 82 ? 17.048 -12.556 -18.808 1.00 95.31 82 THR A O 1
ATOM 680 N N . LEU A 1 83 ? 16.700 -14.497 -17.714 1.00 94.81 83 LEU A N 1
ATOM 681 C CA . LEU A 1 83 ? 16.695 -13.913 -16.368 1.00 94.81 83 LEU A CA 1
ATOM 682 C C . LEU A 1 83 ? 17.992 -13.144 -16.077 1.00 94.81 83 LEU A C 1
ATOM 684 O O . LEU A 1 83 ? 17.943 -12.014 -15.590 1.00 94.81 83 LEU A O 1
ATOM 688 N N . ASP A 1 84 ? 19.138 -13.739 -16.407 1.00 94.88 84 ASP A N 1
ATOM 689 C CA . ASP A 1 84 ? 20.446 -13.138 -16.147 1.00 94.88 84 ASP A CA 1
ATOM 690 C C . ASP A 1 84 ? 20.658 -11.881 -16.989 1.00 94.88 84 ASP A C 1
ATOM 692 O O . ASP A 1 84 ? 21.092 -10.861 -16.460 1.00 94.88 84 ASP A O 1
ATOM 696 N N . THR A 1 85 ? 20.256 -11.900 -18.264 1.00 93.81 85 THR A N 1
ATOM 697 C CA . THR A 1 85 ? 20.328 -10.711 -19.126 1.00 93.81 85 THR A CA 1
ATOM 698 C C . THR A 1 85 ? 19.445 -9.576 -18.602 1.00 93.81 85 THR A C 1
ATOM 700 O O . THR A 1 85 ? 19.881 -8.427 -18.565 1.00 93.81 85 THR A O 1
ATOM 703 N N . LEU A 1 86 ? 18.218 -9.866 -18.152 1.00 94.56 86 LEU A N 1
ATOM 704 C CA . LEU A 1 86 ? 17.336 -8.841 -17.579 1.00 94.56 86 LEU A CA 1
ATOM 705 C C . LEU A 1 86 ? 17.921 -8.238 -16.293 1.00 94.56 86 LEU A C 1
ATOM 707 O O . LEU A 1 86 ? 17.898 -7.018 -16.126 1.00 94.56 86 LEU A O 1
ATOM 711 N N . ARG A 1 87 ? 18.509 -9.061 -15.418 1.00 95.12 87 ARG A N 1
ATOM 712 C CA . ARG A 1 87 ? 19.194 -8.590 -14.203 1.00 95.12 87 ARG A CA 1
ATOM 713 C C . ARG A 1 87 ? 20.449 -7.781 -14.510 1.00 95.12 87 ARG A C 1
ATOM 715 O O . ARG A 1 87 ? 20.692 -6.768 -13.860 1.00 95.12 87 ARG A O 1
ATOM 722 N N . GLU A 1 88 ? 21.233 -8.195 -15.498 1.00 94.00 88 GLU A N 1
ATOM 723 C CA . GLU A 1 88 ? 22.405 -7.448 -15.957 1.00 94.00 88 GLU A CA 1
ATOM 724 C C . GLU A 1 88 ? 21.991 -6.056 -16.450 1.00 94.00 88 GLU A C 1
ATOM 726 O O . GLU A 1 88 ? 22.559 -5.053 -16.019 1.00 94.00 88 GLU A O 1
ATOM 731 N N . HIS A 1 89 ? 20.941 -5.968 -17.270 1.00 92.25 89 HIS A N 1
ATOM 732 C CA . HIS A 1 89 ? 20.380 -4.686 -17.694 1.00 92.25 89 HIS A CA 1
ATOM 733 C C . HIS A 1 89 ? 19.918 -3.842 -16.500 1.00 92.25 89 HIS A C 1
ATOM 735 O O . HIS A 1 89 ? 20.259 -2.666 -16.415 1.00 92.25 89 HIS A O 1
ATOM 741 N N . GLY A 1 90 ? 19.232 -4.464 -15.540 1.00 93.19 90 GLY A N 1
ATOM 742 C CA . GLY A 1 90 ? 18.828 -3.840 -14.283 1.00 93.19 90 GLY A CA 1
ATOM 743 C C . GLY A 1 90 ? 19.979 -3.262 -13.455 1.00 93.19 90 GLY A C 1
ATOM 744 O O . GLY A 1 90 ? 19.831 -2.216 -12.832 1.00 93.19 90 GLY A O 1
ATOM 745 N N . SER A 1 91 ? 21.153 -3.899 -13.475 1.00 93.62 91 SER A N 1
ATOM 746 C CA . SER A 1 91 ? 22.328 -3.423 -12.733 1.00 93.62 91 SER A CA 1
ATOM 747 C C . SER A 1 91 ? 22.926 -2.118 -13.266 1.00 93.62 91 SER A C 1
ATOM 749 O O . SER A 1 91 ? 23.652 -1.448 -12.538 1.00 93.62 91 SER A O 1
ATOM 751 N N . ASN A 1 92 ? 22.589 -1.743 -14.504 1.00 91.69 92 ASN A N 1
ATOM 752 C CA . ASN A 1 92 ? 23.039 -0.504 -15.137 1.00 91.69 92 ASN A CA 1
ATOM 753 C C . ASN A 1 92 ? 22.025 0.642 -15.000 1.00 91.69 92 ASN A C 1
ATOM 7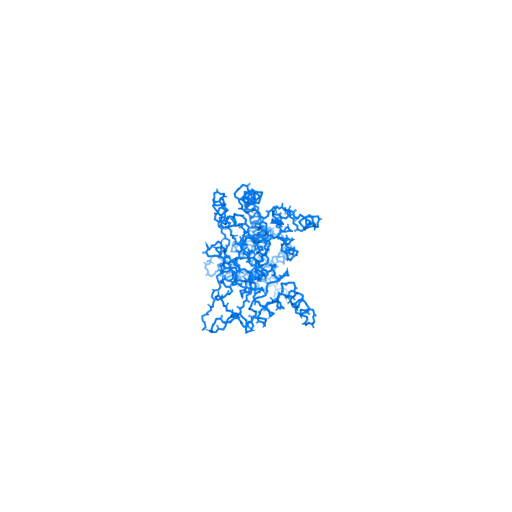55 O O . ASN A 1 92 ? 22.267 1.722 -15.530 1.00 91.69 92 ASN A O 1
ATOM 759 N N . VAL A 1 93 ? 20.890 0.415 -14.329 1.00 92.62 93 VAL A N 1
ATOM 760 C CA . VAL A 1 93 ? 19.856 1.439 -14.148 1.00 92.62 93 VAL A CA 1
ATOM 761 C C . VAL A 1 93 ? 20.389 2.574 -13.280 1.00 92.62 93 VAL A C 1
ATOM 763 O O . VAL A 1 93 ? 20.852 2.359 -12.155 1.00 92.62 93 VAL A O 1
ATOM 766 N N . GLU A 1 94 ? 20.279 3.796 -13.793 1.00 94.25 94 GLU A N 1
ATOM 767 C CA . GLU A 1 94 ? 20.604 4.999 -13.041 1.00 94.25 94 GLU A CA 1
ATOM 768 C C . GLU A 1 94 ? 19.520 5.283 -11.997 1.00 94.25 94 GLU A C 1
ATOM 770 O O . GLU A 1 94 ? 18.324 5.088 -12.230 1.00 94.25 94 GLU A O 1
ATOM 775 N N . LEU A 1 95 ? 19.941 5.760 -10.828 1.00 95.81 95 LEU A N 1
ATOM 776 C CA . LEU A 1 95 ? 19.055 6.124 -9.727 1.00 95.81 95 LEU A CA 1
ATOM 777 C C . LEU A 1 95 ? 19.196 7.611 -9.427 1.00 95.81 95 LEU A C 1
ATOM 779 O O . LEU A 1 95 ? 20.268 8.191 -9.614 1.00 95.81 95 LEU A O 1
ATOM 783 N N . PHE A 1 96 ? 18.129 8.217 -8.913 1.00 97.19 96 PHE A N 1
ATOM 784 C CA . PHE A 1 96 ? 18.192 9.594 -8.441 1.00 97.19 96 PHE A CA 1
ATOM 785 C C . PHE A 1 96 ? 19.222 9.771 -7.305 1.00 97.19 96 PHE A C 1
ATOM 787 O O . PHE A 1 96 ? 19.550 8.814 -6.587 1.00 97.19 96 PHE A O 1
ATOM 794 N N . PRO A 1 97 ? 19.739 11.000 -7.106 1.00 96.62 97 PRO A N 1
ATOM 795 C CA . PRO A 1 97 ? 20.700 11.292 -6.048 1.00 96.62 97 PRO A CA 1
ATOM 796 C C . PRO A 1 97 ? 20.213 10.836 -4.667 1.00 96.62 97 PRO A C 1
ATOM 798 O O . PRO A 1 97 ? 19.072 11.081 -4.284 1.00 96.62 97 PRO A O 1
ATOM 801 N N . GLY A 1 98 ? 21.088 10.167 -3.910 1.00 96.94 98 GLY A N 1
ATOM 802 C CA . GLY A 1 98 ? 20.831 9.738 -2.529 1.00 96.94 98 GLY A CA 1
ATOM 803 C C . GLY A 1 98 ? 19.996 8.461 -2.356 1.00 96.94 98 GLY A C 1
ATOM 804 O O . GLY A 1 98 ? 19.904 7.963 -1.235 1.00 96.94 98 GLY A O 1
ATOM 805 N N . VAL A 1 99 ? 19.442 7.875 -3.428 1.00 97.88 99 VAL A N 1
ATOM 806 C CA . VAL A 1 99 ? 18.573 6.681 -3.337 1.00 97.88 99 VAL A CA 1
ATOM 807 C C . VAL A 1 99 ? 19.291 5.475 -2.717 1.00 97.88 99 VAL A C 1
ATOM 809 O O . VAL A 1 99 ? 18.679 4.724 -1.961 1.00 97.88 99 VAL A O 1
ATOM 812 N N . LYS A 1 100 ? 20.590 5.282 -2.990 1.00 96.25 100 LYS A N 1
ATOM 813 C CA . LYS A 1 100 ? 21.345 4.118 -2.483 1.00 96.25 100 LYS A CA 1
ATOM 814 C C . LYS A 1 100 ? 21.377 4.049 -0.950 1.00 96.25 100 LYS A C 1
ATOM 816 O O . LYS A 1 100 ? 21.179 2.973 -0.393 1.00 96.25 100 LYS A O 1
ATOM 821 N N . ASP A 1 101 ? 21.540 5.192 -0.285 1.00 96.44 101 ASP A N 1
ATOM 822 C CA . ASP A 1 101 ? 21.639 5.280 1.180 1.00 96.44 101 ASP A CA 1
ATOM 823 C C . ASP A 1 101 ? 20.300 5.619 1.855 1.00 96.44 101 ASP A C 1
ATOM 825 O O . ASP A 1 101 ? 20.172 5.572 3.080 1.00 96.44 101 ASP A O 1
ATOM 829 N N . TRP A 1 102 ? 19.286 5.966 1.061 1.00 98.31 102 TRP A N 1
ATOM 830 C CA . TRP A 1 102 ? 17.978 6.421 1.522 1.00 98.31 102 TRP A CA 1
ATOM 831 C C . TRP A 1 102 ? 17.304 5.438 2.485 1.00 98.31 102 TRP A C 1
ATOM 833 O O . TRP A 1 102 ? 16.911 5.820 3.586 1.00 98.31 102 TRP A O 1
ATOM 843 N N . PHE A 1 103 ? 17.176 4.171 2.089 1.00 98.31 103 PHE A N 1
ATOM 844 C CA . PHE A 1 103 ? 16.342 3.198 2.802 1.00 98.31 103 PHE A CA 1
ATOM 845 C C . PHE A 1 103 ? 16.842 2.942 4.227 1.00 98.31 103 PHE A C 1
ATOM 847 O O . PHE A 1 103 ? 16.087 3.062 5.192 1.00 98.31 103 PHE A O 1
ATOM 854 N N . GLU A 1 104 ? 18.136 2.667 4.383 1.00 97.62 104 GLU A N 1
ATOM 855 C CA . GLU A 1 104 ? 18.732 2.432 5.700 1.00 97.62 104 GLU A CA 1
ATOM 856 C C . GLU A 1 104 ? 18.725 3.697 6.566 1.00 97.62 104 GLU A C 1
ATOM 858 O O . GLU A 1 104 ? 18.444 3.638 7.766 1.00 97.62 104 GLU A O 1
ATOM 863 N N . ARG A 1 105 ? 18.940 4.871 5.961 1.00 98.06 105 ARG A N 1
ATOM 864 C CA . ARG A 1 105 ? 18.897 6.152 6.672 1.00 98.06 105 ARG A CA 1
ATOM 865 C C . ARG A 1 105 ? 17.502 6.457 7.226 1.00 98.06 105 ARG A C 1
ATOM 867 O O . ARG A 1 105 ? 17.384 6.859 8.387 1.00 98.06 105 ARG A O 1
ATOM 874 N N . ILE A 1 106 ? 16.447 6.212 6.447 1.00 98.69 106 ILE A N 1
ATOM 875 C CA . ILE A 1 106 ? 15.060 6.388 6.897 1.00 98.69 106 ILE A CA 1
ATOM 876 C C . ILE A 1 106 ? 14.682 5.353 7.964 1.00 98.69 106 ILE A C 1
ATOM 878 O O . ILE A 1 106 ? 14.118 5.737 8.991 1.00 98.69 106 ILE A O 1
ATOM 882 N N . LYS A 1 107 ? 15.048 4.072 7.801 1.00 98.44 107 LYS A N 1
ATOM 883 C CA . LYS A 1 107 ? 14.832 3.046 8.842 1.00 98.44 107 LYS A CA 1
ATOM 884 C C . LYS A 1 107 ? 15.504 3.417 10.163 1.00 98.44 107 LYS A C 1
ATOM 886 O O . LYS A 1 107 ? 14.894 3.275 11.226 1.00 98.44 107 LYS A O 1
ATOM 891 N N . LYS A 1 108 ? 16.743 3.917 10.113 1.00 98.44 108 LYS A N 1
ATOM 892 C CA . LYS A 1 108 ? 17.491 4.348 11.301 1.00 98.44 108 LYS A CA 1
ATOM 893 C C . LYS A 1 108 ? 16.777 5.484 12.028 1.00 98.44 108 LYS A C 1
ATOM 895 O O . LYS A 1 108 ? 16.619 5.422 13.247 1.00 98.44 108 LYS A O 1
ATOM 900 N N . TYR A 1 109 ? 16.311 6.492 11.291 1.00 98.69 109 TYR A N 1
ATOM 901 C CA . TYR A 1 109 ? 15.538 7.582 11.881 1.00 98.69 109 TYR A CA 1
ATOM 902 C C . TYR A 1 109 ? 14.227 7.076 12.496 1.00 98.69 109 TYR A C 1
ATOM 904 O O . TYR A 1 109 ? 13.958 7.356 13.662 1.00 98.69 109 TYR A O 1
ATOM 912 N N . ALA A 1 110 ? 13.460 6.256 11.776 1.00 98.56 110 ALA A N 1
ATOM 913 C CA . ALA A 1 110 ? 12.205 5.700 12.279 1.00 98.56 110 ALA A CA 1
ATOM 914 C C . ALA A 1 110 ? 12.386 4.869 13.553 1.00 98.56 110 ALA A C 1
ATOM 916 O O . ALA A 1 110 ? 11.626 5.020 14.509 1.00 98.56 110 ALA A O 1
ATOM 917 N N . THR A 1 111 ? 13.458 4.075 13.611 1.00 98.25 111 THR A N 1
ATOM 918 C CA . THR A 1 111 ? 13.817 3.293 14.800 1.00 98.25 111 THR A CA 1
ATOM 919 C C . THR A 1 111 ? 14.030 4.196 16.017 1.00 98.25 111 THR A C 1
ATOM 921 O O . THR A 1 111 ? 13.570 3.859 17.107 1.00 98.25 111 THR A O 1
ATOM 924 N N . SER A 1 112 ? 14.654 5.369 15.838 1.00 98.00 112 SER A N 1
ATOM 925 C CA . SER A 1 112 ? 14.821 6.360 16.915 1.00 98.00 112 SER A CA 1
ATOM 926 C C . SER A 1 112 ? 13.502 6.980 17.397 1.00 98.00 112 SER A C 1
ATOM 928 O O . SER A 1 112 ? 13.436 7.451 18.527 1.00 98.00 112 SER A O 1
ATOM 930 N N . GLN A 1 113 ? 12.453 6.935 16.569 1.00 98.12 113 GLN A N 1
ATOM 931 C CA . GLN A 1 113 ? 11.099 7.410 16.879 1.00 98.12 113 GLN A CA 1
ATOM 932 C C . GLN A 1 113 ? 10.146 6.277 17.300 1.00 98.12 113 GLN A C 1
ATOM 934 O O . GLN A 1 113 ? 8.937 6.484 17.414 1.00 98.12 113 GLN A O 1
ATOM 939 N N . GLU A 1 114 ? 10.674 5.069 17.528 1.00 97.88 114 GLU A N 1
ATOM 940 C CA . GLU A 1 114 ? 9.900 3.864 17.855 1.00 97.88 114 GLU A CA 1
ATOM 941 C C . GLU A 1 114 ? 8.849 3.488 16.791 1.00 97.88 114 GLU A C 1
ATOM 943 O O . GLU A 1 114 ? 7.806 2.914 17.110 1.00 97.88 114 GLU A O 1
ATOM 948 N N . VAL A 1 115 ? 9.134 3.789 15.521 1.00 98.56 115 VAL A N 1
ATOM 949 C CA . VAL A 1 115 ? 8.321 3.419 14.354 1.00 98.56 115 VAL A CA 1
ATOM 950 C C . VAL A 1 115 ? 9.095 2.414 13.505 1.00 98.56 115 VAL A C 1
ATOM 952 O O . VAL A 1 115 ? 10.283 2.585 13.237 1.00 98.56 115 VAL A O 1
ATOM 955 N N . ILE A 1 116 ? 8.423 1.358 13.058 1.00 98.75 116 ILE A N 1
ATOM 956 C CA . ILE A 1 116 ? 8.963 0.416 12.078 1.00 98.75 116 ILE A CA 1
ATOM 957 C C . ILE A 1 116 ? 8.653 0.974 10.690 1.00 98.75 116 ILE A C 1
ATOM 959 O O . ILE A 1 116 ? 7.490 1.199 10.369 1.00 98.75 116 ILE A O 1
ATOM 963 N N . VAL A 1 117 ? 9.670 1.183 9.855 1.00 98.75 117 VAL A N 1
ATOM 964 C CA . VAL A 1 117 ? 9.466 1.542 8.444 1.00 98.75 117 VAL A CA 1
ATOM 965 C C . VAL A 1 117 ? 9.697 0.329 7.558 1.00 98.75 117 VAL A C 1
ATOM 967 O O . VAL A 1 117 ? 10.731 -0.333 7.641 1.00 98.75 117 VAL A O 1
ATOM 970 N N . GLU A 1 118 ? 8.732 0.071 6.681 1.00 98.75 118 GLU A N 1
ATOM 971 C CA . GLU A 1 118 ? 8.807 -0.962 5.655 1.00 98.75 118 GLU A CA 1
ATOM 972 C C . GLU A 1 118 ? 8.766 -0.325 4.264 1.00 98.75 118 GLU A C 1
ATOM 974 O O . GLU A 1 118 ? 7.867 0.457 3.953 1.00 98.75 118 GLU A O 1
ATOM 979 N N . HIS A 1 119 ? 9.736 -0.670 3.417 1.00 98.81 119 HIS A N 1
ATOM 980 C CA . HIS A 1 119 ? 9.812 -0.170 2.046 1.00 98.81 119 HIS A CA 1
ATOM 981 C C . HIS A 1 119 ? 9.263 -1.203 1.063 1.00 98.81 119 HIS A C 1
ATOM 983 O O . HIS A 1 119 ? 9.626 -2.383 1.117 1.00 98.81 119 HIS A O 1
ATOM 989 N N . TYR A 1 120 ? 8.424 -0.741 0.141 1.00 98.75 120 TYR A N 1
ATOM 990 C CA . TYR A 1 120 ? 7.747 -1.563 -0.856 1.00 98.75 120 TYR A CA 1
ATOM 991 C C . TYR A 1 120 ? 7.872 -0.939 -2.239 1.00 98.75 120 TYR A C 1
ATOM 993 O O . TYR A 1 120 ? 7.652 0.259 -2.385 1.00 98.75 120 TYR A O 1
ATOM 1001 N N . ILE A 1 121 ? 8.152 -1.744 -3.262 1.00 98.38 121 ILE A N 1
ATOM 1002 C CA . ILE A 1 121 ? 8.032 -1.292 -4.655 1.00 98.38 121 ILE A CA 1
ATOM 1003 C C . ILE A 1 121 ? 6.701 -1.783 -5.219 1.00 98.38 121 ILE A C 1
ATOM 1005 O O . ILE A 1 121 ? 6.375 -2.964 -5.084 1.00 98.38 121 ILE A O 1
ATOM 1009 N N . ILE A 1 122 ? 5.960 -0.882 -5.860 1.00 97.81 122 ILE A N 1
ATOM 1010 C CA . ILE A 1 122 ? 4.745 -1.156 -6.628 1.00 97.81 122 ILE A CA 1
ATOM 1011 C C . ILE A 1 122 ? 4.936 -0.528 -8.011 1.00 97.81 122 ILE A C 1
ATOM 1013 O O . ILE A 1 122 ? 4.637 0.643 -8.220 1.00 97.81 122 ILE A O 1
ATOM 1017 N N . SER A 1 123 ? 5.455 -1.304 -8.960 1.00 95.56 123 SER A N 1
ATOM 1018 C CA . SER A 1 123 ? 5.893 -0.797 -10.264 1.00 95.56 123 SER A CA 1
ATOM 1019 C C . SER A 1 123 ? 5.209 -1.519 -11.417 1.00 95.56 123 SER A C 1
ATOM 1021 O O . SER A 1 123 ? 4.985 -2.723 -11.363 1.00 95.56 123 SER A O 1
ATOM 1023 N N . SER A 1 124 ? 4.909 -0.790 -12.491 1.00 93.50 124 SER A N 1
ATOM 1024 C CA . SER A 1 124 ? 4.501 -1.405 -13.762 1.00 93.50 124 SER A CA 1
ATOM 1025 C C . SER A 1 124 ? 5.683 -2.037 -14.511 1.00 93.50 124 SER A C 1
ATOM 1027 O O . SER A 1 124 ? 5.464 -2.840 -15.418 1.00 93.50 124 SER A O 1
ATOM 1029 N N . GLY A 1 125 ? 6.920 -1.684 -14.139 1.00 93.25 125 GLY A N 1
ATOM 1030 C CA . GLY A 1 125 ? 8.156 -2.155 -14.754 1.00 93.25 125 GLY A CA 1
ATOM 1031 C C . GLY A 1 125 ? 8.487 -3.621 -14.469 1.00 93.25 125 GLY A C 1
ATOM 1032 O O . GLY A 1 125 ? 7.678 -4.364 -13.909 1.00 93.25 125 GLY A O 1
ATOM 1033 N N . LEU A 1 126 ? 9.681 -4.054 -14.887 1.00 95.44 126 LEU A N 1
ATOM 1034 C CA . LEU A 1 126 ? 10.108 -5.451 -14.779 1.00 95.44 126 LEU A CA 1
ATOM 1035 C C . LEU A 1 126 ? 10.787 -5.757 -13.448 1.00 95.44 126 LEU A C 1
ATOM 1037 O O . LEU A 1 126 ? 11.848 -5.221 -13.125 1.00 95.44 126 LEU A O 1
ATOM 1041 N N . LYS A 1 127 ? 10.219 -6.720 -12.723 1.00 96.88 127 LYS A N 1
ATOM 1042 C CA . LYS A 1 127 ? 10.750 -7.255 -11.471 1.00 96.88 127 LYS A CA 1
ATOM 1043 C C . LYS A 1 127 ? 12.193 -7.714 -11.627 1.00 96.88 127 LYS A C 1
ATOM 1045 O O . LYS A 1 127 ? 13.016 -7.406 -10.779 1.00 96.88 127 LYS A O 1
ATOM 1050 N N . GLU A 1 128 ? 12.516 -8.408 -12.711 1.00 96.56 128 GLU A N 1
ATOM 1051 C CA . GLU A 1 128 ? 13.848 -8.969 -12.936 1.00 96.56 128 GLU A CA 1
ATOM 1052 C C . GLU A 1 128 ? 14.913 -7.887 -13.137 1.00 96.56 128 GLU A C 1
ATOM 1054 O O . GLU A 1 128 ? 16.048 -8.058 -12.696 1.00 96.56 128 GLU A O 1
ATOM 1059 N N . MET A 1 129 ? 14.546 -6.752 -13.740 1.00 96.38 129 MET A N 1
ATOM 1060 C CA . MET A 1 129 ? 15.439 -5.597 -13.841 1.00 96.38 129 MET A CA 1
ATOM 1061 C C . MET A 1 129 ? 15.610 -4.923 -12.477 1.00 96.38 129 MET A C 1
ATOM 1063 O O . MET A 1 129 ? 16.737 -4.662 -12.066 1.00 96.38 129 MET A O 1
ATOM 1067 N N . ILE A 1 130 ? 14.524 -4.725 -11.722 1.00 96.88 130 ILE A N 1
ATOM 1068 C CA . ILE A 1 130 ? 14.591 -4.186 -10.353 1.00 96.88 130 ILE A CA 1
ATOM 1069 C C . ILE A 1 130 ? 15.490 -5.066 -9.470 1.00 96.88 130 ILE A C 1
ATOM 1071 O O . ILE A 1 130 ? 16.338 -4.545 -8.748 1.00 96.88 130 ILE A O 1
ATOM 1075 N N . GLU A 1 131 ? 15.376 -6.393 -9.569 1.00 96.56 131 GLU A N 1
ATOM 1076 C CA . GLU A 1 131 ? 16.221 -7.354 -8.845 1.00 96.56 131 GLU A CA 1
ATOM 1077 C C . GLU A 1 131 ? 17.715 -7.251 -9.202 1.00 96.56 131 GLU A C 1
ATOM 1079 O O . GLU A 1 131 ? 18.576 -7.624 -8.403 1.00 96.56 131 GLU A O 1
ATOM 1084 N N . GLY A 1 132 ? 18.036 -6.733 -10.389 1.00 95.56 132 GLY A N 1
ATOM 1085 C CA . GLY A 1 132 ? 19.405 -6.475 -10.832 1.00 95.56 132 GLY A CA 1
ATOM 1086 C C . GLY A 1 132 ? 20.071 -5.268 -10.163 1.00 95.56 132 GLY A C 1
ATOM 1087 O O . GLY A 1 132 ? 21.303 -5.194 -10.127 1.00 95.56 132 GLY A O 1
ATOM 1088 N N . THR A 1 133 ? 19.280 -4.344 -9.614 1.00 96.19 133 THR A N 1
ATOM 1089 C CA . THR A 1 133 ? 19.756 -3.069 -9.055 1.00 96.19 133 THR A CA 1
ATOM 1090 C C . THR A 1 133 ? 20.484 -3.233 -7.716 1.00 96.19 133 THR A C 1
ATOM 1092 O O . THR A 1 133 ? 20.215 -4.155 -6.940 1.00 96.19 133 THR A O 1
ATOM 1095 N N . ASP A 1 134 ? 21.372 -2.288 -7.396 1.00 93.62 134 ASP A N 1
ATOM 1096 C CA . ASP A 1 134 ? 22.085 -2.261 -6.107 1.00 93.62 134 ASP A CA 1
ATOM 1097 C C . ASP A 1 134 ? 21.133 -2.131 -4.908 1.00 93.62 134 ASP A C 1
ATOM 1099 O O . ASP A 1 134 ? 21.364 -2.724 -3.856 1.00 93.62 134 ASP A O 1
ATOM 1103 N N . ILE A 1 135 ? 20.036 -1.386 -5.072 1.00 95.62 135 ILE A N 1
ATOM 1104 C CA . ILE A 1 135 ? 19.053 -1.147 -4.004 1.00 95.62 135 ILE A CA 1
ATOM 1105 C C . ILE A 1 135 ? 18.215 -2.382 -3.682 1.00 95.62 135 ILE A C 1
ATOM 1107 O O . ILE A 1 135 ? 17.755 -2.539 -2.555 1.00 95.62 135 ILE A O 1
ATOM 1111 N N . PHE A 1 136 ? 18.021 -3.284 -4.645 1.00 96.25 136 PHE A N 1
ATOM 1112 C CA . PHE A 1 136 ? 17.421 -4.578 -4.349 1.00 96.25 136 PHE A CA 1
ATOM 1113 C C . PHE A 1 136 ? 18.422 -5.488 -3.631 1.00 96.25 136 PHE A C 1
ATOM 1115 O O . PHE A 1 136 ? 18.086 -6.106 -2.620 1.00 96.25 136 PHE A O 1
ATOM 1122 N N . LYS A 1 137 ? 19.672 -5.527 -4.110 1.00 94.25 137 LYS A N 1
ATOM 1123 C CA . LYS A 1 137 ? 20.753 -6.346 -3.533 1.00 94.25 137 LYS A CA 1
ATOM 1124 C C . LYS A 1 137 ? 21.106 -5.960 -2.094 1.00 94.25 137 LYS A C 1
ATOM 1126 O O . LYS A 1 137 ? 21.566 -6.816 -1.345 1.00 94.25 137 LYS A O 1
ATOM 1131 N N . SER A 1 138 ? 20.853 -4.715 -1.686 1.00 93.62 138 SER A N 1
ATOM 1132 C CA . SER A 1 138 ? 21.006 -4.268 -0.295 1.00 93.62 138 SER A CA 1
ATOM 1133 C C . SER A 1 138 ? 19.907 -4.774 0.651 1.00 93.62 138 SER A C 1
ATOM 1135 O O . SER A 1 138 ? 19.954 -4.482 1.844 1.00 93.62 138 SER A O 1
ATOM 1137 N N . ASN A 1 139 ? 18.930 -5.544 0.150 1.00 94.12 139 ASN A N 1
ATOM 1138 C CA . ASN A 1 139 ? 17.797 -6.070 0.917 1.00 94.12 139 ASN A CA 1
ATOM 1139 C C . ASN A 1 139 ? 16.951 -4.959 1.575 1.00 94.12 139 ASN A C 1
ATOM 1141 O O . ASN A 1 139 ? 16.433 -5.100 2.686 1.00 94.12 139 ASN A O 1
ATOM 1145 N N . ALA A 1 140 ? 16.819 -3.821 0.885 1.00 94.56 140 ALA A N 1
ATOM 1146 C CA . ALA A 1 140 ? 16.094 -2.660 1.390 1.00 94.56 140 ALA A CA 1
ATOM 1147 C C . ALA A 1 140 ? 14.576 -2.890 1.504 1.00 94.56 140 ALA A C 1
ATOM 1149 O O . ALA A 1 140 ? 13.932 -2.308 2.384 1.00 94.56 140 ALA A O 1
ATOM 1150 N N . PHE A 1 141 ? 14.014 -3.730 0.629 1.00 98.12 141 PHE A N 1
ATOM 1151 C CA . PHE A 1 141 ? 12.573 -3.874 0.424 1.00 98.12 141 PHE A CA 1
ATOM 1152 C C . PHE A 1 141 ? 11.997 -5.108 1.109 1.00 98.12 141 PHE A C 1
ATOM 1154 O O . PHE A 1 141 ? 12.536 -6.204 1.001 1.00 98.12 141 PHE A O 1
ATOM 1161 N N . VAL A 1 142 ? 10.827 -4.946 1.728 1.00 98.00 142 VAL A N 1
ATOM 1162 C CA . VAL A 1 142 ? 10.051 -6.074 2.264 1.00 98.00 142 VAL A CA 1
ATOM 1163 C C . VAL A 1 142 ? 9.420 -6.882 1.130 1.00 98.00 142 VAL A C 1
ATOM 1165 O O . VAL A 1 142 ? 9.357 -8.109 1.189 1.00 98.00 142 VAL A O 1
ATOM 1168 N N . LYS A 1 143 ? 8.947 -6.201 0.079 1.00 97.88 143 LYS A N 1
ATOM 1169 C CA . LYS A 1 143 ? 8.408 -6.841 -1.123 1.00 97.88 143 LYS A CA 1
ATOM 1170 C C . LYS A 1 143 ? 8.507 -5.919 -2.336 1.00 97.88 143 LYS A C 1
ATOM 1172 O O . LYS A 1 143 ? 8.318 -4.707 -2.230 1.00 97.88 143 LYS A O 1
ATOM 1177 N N . VAL A 1 144 ? 8.749 -6.531 -3.492 1.00 97.94 144 VAL A N 1
ATOM 1178 C CA . VAL A 1 144 ? 8.651 -5.903 -4.814 1.00 97.94 144 VAL A CA 1
ATOM 1179 C C . VAL A 1 144 ? 7.457 -6.508 -5.545 1.00 97.94 144 VAL A C 1
ATOM 1181 O O . VAL A 1 144 ? 7.440 -7.710 -5.825 1.00 97.94 144 VAL A O 1
ATOM 1184 N N . PHE A 1 145 ? 6.466 -5.671 -5.832 1.00 97.81 145 PHE A N 1
ATOM 1185 C CA . PHE A 1 145 ? 5.327 -5.964 -6.692 1.00 97.81 145 PHE A CA 1
ATOM 1186 C C . PHE A 1 145 ? 5.572 -5.300 -8.044 1.00 97.81 145 PHE A C 1
ATOM 1188 O O . PHE A 1 145 ? 5.534 -4.076 -8.157 1.00 97.81 145 PHE A O 1
ATOM 1195 N N . ALA A 1 146 ? 5.881 -6.108 -9.052 1.00 96.75 146 ALA A N 1
ATOM 1196 C CA . ALA A 1 146 ? 6.199 -5.633 -10.390 1.00 96.75 146 ALA A CA 1
ATOM 1197 C C . ALA A 1 146 ? 5.796 -6.664 -11.447 1.00 96.75 146 ALA A C 1
ATOM 1199 O O . ALA A 1 146 ? 5.561 -7.832 -11.115 1.00 96.75 146 ALA A O 1
ATOM 1200 N N . SER A 1 147 ? 5.710 -6.231 -12.706 1.00 96.62 147 SER A N 1
ATOM 1201 C CA . SER A 1 147 ? 5.491 -7.139 -13.832 1.00 96.62 147 SER A CA 1
ATOM 1202 C C . SER A 1 147 ? 6.675 -8.101 -13.948 1.00 96.62 147 SER A C 1
ATOM 1204 O O . SER A 1 147 ? 7.811 -7.717 -13.688 1.00 96.62 147 SER A O 1
ATOM 1206 N N . SER A 1 148 ? 6.440 -9.361 -14.299 1.00 96.88 148 SER A N 1
ATOM 1207 C CA . SER A 1 148 ? 7.491 -10.387 -14.289 1.00 96.88 148 SER A CA 1
ATOM 1208 C C . SER A 1 148 ? 7.273 -11.426 -15.375 1.00 96.88 148 SER A C 1
ATOM 1210 O O . SER A 1 148 ? 6.142 -11.639 -15.818 1.00 96.88 148 SER A O 1
ATOM 1212 N N . PHE A 1 149 ? 8.329 -12.127 -15.774 1.00 97.50 149 PHE A N 1
ATOM 1213 C CA . PHE A 1 149 ? 8.243 -13.228 -16.729 1.00 97.50 149 PHE A CA 1
ATOM 1214 C C . PHE A 1 149 ? 8.254 -14.597 -16.038 1.00 97.50 149 PHE A C 1
ATOM 1216 O O . PHE A 1 149 ? 8.801 -14.798 -14.957 1.00 97.50 149 PHE A O 1
ATOM 1223 N N . LEU A 1 150 ? 7.628 -15.568 -16.695 1.00 97.12 150 LEU A N 1
ATOM 1224 C CA . LEU A 1 150 ? 7.837 -16.989 -16.482 1.00 97.12 150 LEU A CA 1
ATOM 1225 C C . LEU A 1 150 ? 9.086 -17.393 -17.261 1.00 97.12 150 LEU A C 1
ATOM 1227 O O . LEU A 1 150 ? 9.182 -17.123 -18.462 1.00 97.12 150 LEU A O 1
ATOM 1231 N N . PHE A 1 151 ? 9.996 -18.089 -16.587 1.00 96.88 151 PHE A N 1
ATOM 1232 C CA . PHE A 1 151 ? 11.230 -18.594 -17.176 1.00 96.88 151 PHE A CA 1
ATOM 1233 C C . PHE A 1 151 ? 11.165 -20.106 -17.366 1.00 96.88 151 PHE A C 1
ATOM 1235 O O . PHE A 1 151 ? 10.652 -20.831 -16.511 1.00 96.88 151 PHE A O 1
ATOM 1242 N N . ASN A 1 152 ? 11.678 -20.591 -18.494 1.00 96.12 152 ASN A N 1
ATOM 1243 C CA . ASN A 1 152 ? 11.810 -22.025 -18.732 1.00 96.12 152 ASN A CA 1
ATOM 1244 C C . ASN A 1 152 ? 13.052 -22.605 -18.020 1.00 96.12 152 ASN A C 1
ATOM 1246 O O . ASN A 1 152 ? 13.832 -21.889 -17.395 1.00 96.12 152 ASN A O 1
ATOM 1250 N N . LYS A 1 153 ? 13.269 -23.921 -18.145 1.00 95.56 153 LYS A N 1
ATOM 1251 C CA . LYS A 1 153 ? 14.415 -24.631 -17.539 1.00 95.56 153 LYS A CA 1
ATOM 1252 C C . LYS A 1 153 ? 15.800 -24.133 -17.985 1.00 95.56 153 LYS A C 1
ATOM 1254 O O . LYS A 1 153 ? 16.777 -24.415 -17.306 1.00 95.56 153 LYS A O 1
ATOM 1259 N N . ASN A 1 154 ? 15.877 -23.432 -19.116 1.00 92.88 154 ASN A N 1
ATOM 1260 C CA . ASN A 1 154 ? 17.109 -22.851 -19.648 1.00 92.88 154 ASN A CA 1
ATOM 1261 C C . ASN A 1 154 ? 17.275 -21.377 -19.230 1.00 92.88 154 ASN A C 1
ATOM 1263 O O . ASN A 1 154 ? 18.206 -20.721 -19.683 1.00 92.88 154 ASN A O 1
ATOM 1267 N N . GLY A 1 155 ? 16.368 -20.838 -18.405 1.00 94.06 155 GLY A N 1
ATOM 1268 C CA . GLY A 1 155 ? 16.397 -19.444 -17.963 1.00 94.06 155 GLY A CA 1
ATOM 1269 C C . GLY A 1 155 ? 15.859 -18.439 -18.985 1.00 94.06 155 GLY A C 1
ATOM 1270 O O . GLY A 1 155 ? 16.040 -17.241 -18.788 1.00 94.06 155 GLY A O 1
ATOM 1271 N N . GLU A 1 156 ? 15.195 -18.882 -20.057 1.00 95.69 156 GLU A N 1
ATOM 1272 C CA . GLU A 1 156 ? 14.611 -17.997 -21.076 1.00 95.69 156 GLU A CA 1
ATOM 1273 C C . GLU A 1 156 ? 13.222 -17.511 -20.648 1.00 95.69 156 GLU A C 1
ATOM 1275 O O . GLU A 1 156 ? 12.386 -18.313 -20.219 1.00 95.69 156 GLU A O 1
ATOM 1280 N N . ALA A 1 157 ? 12.953 -16.212 -20.801 1.00 95.69 157 ALA A N 1
ATOM 1281 C CA . ALA A 1 157 ? 11.642 -15.619 -20.556 1.00 95.69 157 ALA A CA 1
ATOM 1282 C C . ALA A 1 157 ? 10.659 -16.016 -21.667 1.00 95.69 157 ALA A C 1
ATOM 1284 O O . ALA A 1 157 ? 10.834 -15.695 -22.847 1.00 95.69 157 ALA A O 1
ATOM 1285 N N . ILE A 1 158 ? 9.593 -16.722 -21.288 1.00 95.25 158 ILE A N 1
ATOM 1286 C CA . ILE A 1 158 ? 8.646 -17.310 -22.243 1.00 95.25 158 ILE A CA 1
ATOM 1287 C C . ILE A 1 158 ? 7.252 -16.687 -22.206 1.00 95.25 158 ILE A C 1
ATOM 1289 O O . ILE A 1 158 ? 6.569 -16.725 -23.227 1.00 95.25 158 ILE A O 1
ATOM 1293 N N . TRP A 1 159 ? 6.828 -16.116 -21.075 1.00 95.75 159 TRP A N 1
ATOM 1294 C CA . TRP A 1 159 ? 5.463 -15.608 -20.903 1.00 95.75 159 TRP A CA 1
ATOM 1295 C C . TRP A 1 159 ? 5.370 -14.569 -19.775 1.00 95.75 159 TRP A C 1
ATOM 1297 O O . TRP A 1 159 ? 6.052 -14.759 -18.772 1.00 95.75 159 TRP A O 1
ATOM 1307 N N . PRO A 1 160 ? 4.546 -13.509 -19.864 1.00 94.56 160 PRO A N 1
ATOM 1308 C CA . PRO A 1 160 ? 4.257 -12.635 -18.722 1.00 94.56 160 PRO A CA 1
ATOM 1309 C C . PRO A 1 160 ? 3.606 -13.413 -17.563 1.00 94.56 160 PRO A C 1
ATOM 1311 O O . PRO A 1 160 ? 2.475 -13.879 -17.668 1.00 94.56 160 PRO A O 1
ATOM 1314 N N . ALA A 1 161 ? 4.318 -13.581 -16.450 1.00 95.19 161 ALA A N 1
ATOM 1315 C CA . ALA A 1 161 ? 3.826 -14.281 -15.261 1.00 95.19 161 ALA A CA 1
ATOM 1316 C C . ALA A 1 161 ? 2.976 -13.382 -14.358 1.00 95.19 161 ALA A C 1
ATOM 1318 O O . ALA A 1 161 ? 2.006 -13.843 -13.757 1.00 95.19 161 ALA A O 1
ATOM 1319 N N . GLN A 1 162 ? 3.348 -12.109 -14.246 1.00 95.12 162 GLN A N 1
ATOM 1320 C CA . GLN A 1 162 ? 2.590 -11.077 -13.547 1.00 95.12 162 GLN A CA 1
ATOM 1321 C C . GLN A 1 162 ? 2.583 -9.827 -14.416 1.00 95.12 162 GLN A C 1
ATOM 1323 O O . GLN A 1 162 ? 3.611 -9.460 -14.983 1.00 95.12 162 GLN A O 1
ATOM 1328 N N . ILE A 1 163 ? 1.429 -9.176 -14.505 1.00 95.12 163 ILE A N 1
ATOM 1329 C CA . ILE A 1 163 ? 1.256 -7.905 -15.203 1.00 95.12 163 ILE A CA 1
ATOM 1330 C C . ILE A 1 163 ? 0.744 -6.922 -14.163 1.00 95.12 163 ILE A C 1
ATOM 1332 O O . ILE A 1 163 ? -0.342 -7.113 -13.617 1.00 95.12 163 ILE A O 1
ATOM 1336 N N . VAL A 1 164 ? 1.531 -5.895 -13.862 1.00 94.75 164 VAL A N 1
ATOM 1337 C CA . VAL A 1 164 ? 1.149 -4.830 -12.933 1.00 94.75 164 VAL A CA 1
ATOM 1338 C C . VAL A 1 164 ? 0.806 -3.598 -13.743 1.00 94.75 164 VAL A C 1
ATOM 1340 O O . VAL A 1 164 ? 1.651 -3.121 -14.486 1.00 94.75 164 VAL A O 1
ATOM 1343 N N . ASN A 1 165 ? -0.417 -3.091 -13.627 1.00 92.56 165 ASN A N 1
ATOM 1344 C CA . ASN A 1 165 ? -0.911 -1.931 -14.363 1.00 92.56 165 ASN A CA 1
ATOM 1345 C C . ASN A 1 165 ? -1.542 -0.900 -13.413 1.00 92.56 165 ASN A C 1
ATOM 1347 O O . ASN A 1 165 ? -1.711 -1.139 -12.217 1.00 92.56 165 ASN A O 1
ATOM 1351 N N . TYR A 1 166 ? -1.920 0.257 -13.953 1.00 87.00 166 TYR A N 1
ATOM 1352 C CA . TYR A 1 166 ? -2.437 1.387 -13.173 1.00 87.00 166 TYR A CA 1
ATOM 1353 C C . TYR A 1 166 ? -3.672 1.054 -12.312 1.00 87.00 166 TYR A C 1
ATOM 1355 O O . TYR A 1 166 ? -3.872 1.675 -11.269 1.00 87.00 166 TYR A O 1
ATOM 1363 N N . THR A 1 167 ? -4.502 0.078 -12.701 1.00 88.19 167 THR A N 1
ATOM 1364 C CA . THR A 1 167 ? -5.681 -0.317 -11.910 1.00 88.19 167 THR A CA 1
ATOM 1365 C C . THR A 1 167 ? -5.317 -1.317 -10.822 1.00 88.19 167 THR A C 1
ATOM 1367 O O . THR A 1 167 ? -5.691 -1.139 -9.658 1.00 88.19 167 THR A O 1
ATOM 1370 N N . ASN A 1 168 ? -4.554 -2.353 -11.171 1.00 93.50 168 ASN A N 1
ATOM 1371 C CA . ASN A 1 168 ? -4.244 -3.439 -10.256 1.00 93.50 168 ASN A CA 1
ATOM 1372 C C . ASN A 1 168 ? -3.131 -3.087 -9.259 1.00 93.50 168 ASN A C 1
ATOM 1374 O O . ASN A 1 168 ? -3.049 -3.739 -8.224 1.00 93.50 168 ASN A O 1
ATOM 1378 N N . LYS A 1 169 ? -2.354 -2.011 -9.461 1.00 95.44 169 LYS A N 1
ATOM 1379 C CA . LYS A 1 169 ? -1.423 -1.502 -8.436 1.00 95.44 169 LYS A CA 1
ATOM 1380 C C . LYS A 1 169 ? -2.113 -1.325 -7.069 1.00 95.44 169 LYS A C 1
ATOM 1382 O O . LYS A 1 169 ? -1.516 -1.595 -6.026 1.00 95.44 169 LYS A O 1
ATOM 1387 N N . THR A 1 170 ? -3.402 -0.970 -7.068 1.00 95.75 170 THR A N 1
ATOM 1388 C CA . THR A 1 170 ? -4.194 -0.776 -5.843 1.00 95.75 170 THR A CA 1
ATOM 1389 C C . THR A 1 170 ? -4.365 -2.053 -5.013 1.00 95.75 170 THR A C 1
ATOM 1391 O O . THR A 1 170 ? -4.356 -1.965 -3.785 1.00 95.75 170 THR A O 1
ATOM 1394 N N . GLN A 1 171 ? -4.429 -3.249 -5.624 1.00 95.88 171 GLN A N 1
ATOM 1395 C CA . GLN A 1 171 ? -4.536 -4.501 -4.855 1.00 95.88 171 GLN A CA 1
ATOM 1396 C C . GLN A 1 171 ? -3.315 -4.736 -3.961 1.00 95.88 171 GLN A C 1
ATOM 1398 O O . GLN A 1 171 ? -3.451 -5.288 -2.870 1.00 95.88 171 GLN A O 1
ATOM 1403 N N . PHE A 1 172 ? -2.130 -4.276 -4.373 1.00 97.94 172 PHE A N 1
ATOM 1404 C CA . PHE A 1 172 ? -0.918 -4.439 -3.575 1.00 97.94 172 PHE A CA 1
ATOM 1405 C C . PHE A 1 172 ? -0.944 -3.571 -2.319 1.00 97.94 172 PHE A C 1
ATOM 1407 O O . PHE A 1 172 ? -0.432 -3.997 -1.287 1.00 97.94 172 PHE A O 1
ATOM 1414 N N . LEU A 1 173 ? -1.625 -2.423 -2.347 1.00 98.06 173 LEU A N 1
ATOM 1415 C CA . LEU A 1 173 ? -1.837 -1.623 -1.142 1.00 98.06 173 LEU A CA 1
ATOM 1416 C C . LEU A 1 173 ? -2.722 -2.352 -0.127 1.00 98.06 173 LEU A C 1
ATOM 1418 O O . LEU A 1 173 ? -2.378 -2.399 1.049 1.00 98.06 173 LEU A O 1
ATOM 1422 N N . PHE A 1 174 ? -3.802 -3.005 -0.569 1.00 97.75 174 PHE A N 1
ATOM 1423 C CA . PHE A 1 174 ? -4.633 -3.833 0.318 1.00 97.75 174 PHE A CA 1
ATOM 1424 C C . PHE A 1 174 ? -3.869 -5.045 0.873 1.00 97.75 174 PHE A C 1
ATOM 1426 O O . PHE A 1 174 ? -4.039 -5.418 2.036 1.00 97.75 174 PHE A O 1
ATOM 1433 N N . ARG A 1 175 ? -2.980 -5.642 0.072 1.00 98.00 175 ARG A N 1
ATOM 1434 C CA . ARG A 1 175 ? -2.078 -6.715 0.520 1.00 98.00 175 ARG A CA 1
ATOM 1435 C C . ARG A 1 175 ? -1.110 -6.238 1.595 1.00 98.00 175 ARG A C 1
ATOM 1437 O O . ARG A 1 175 ? -0.995 -6.893 2.627 1.00 98.00 175 ARG A O 1
ATOM 1444 N N . ILE A 1 176 ? -0.464 -5.090 1.390 1.00 98.50 176 ILE A N 1
ATOM 1445 C CA . ILE A 1 176 ? 0.426 -4.463 2.378 1.00 98.50 176 ILE A CA 1
ATOM 1446 C C . ILE A 1 176 ? -0.353 -4.123 3.652 1.00 98.50 176 ILE A C 1
ATOM 1448 O O . ILE A 1 176 ? 0.095 -4.452 4.748 1.00 98.50 176 ILE A O 1
ATOM 1452 N N . GLN A 1 177 ? -1.555 -3.556 3.508 1.00 98.12 177 GLN A N 1
ATOM 1453 C CA . GLN A 1 177 ? -2.427 -3.185 4.621 1.00 98.12 177 GLN A CA 1
ATOM 1454 C C . GLN A 1 177 ? -2.685 -4.378 5.551 1.00 98.12 177 GLN A C 1
ATOM 1456 O O . GLN A 1 177 ? -2.538 -4.279 6.771 1.00 98.12 177 GLN A O 1
ATOM 1461 N N . LYS A 1 178 ? -3.048 -5.521 4.961 1.00 97.19 178 LYS A N 1
ATOM 1462 C CA . LYS A 1 178 ? -3.390 -6.754 5.681 1.00 97.19 178 LYS A CA 1
ATOM 1463 C C . LYS A 1 178 ? -2.177 -7.628 6.023 1.00 97.19 178 LYS A C 1
ATOM 1465 O O . LYS A 1 178 ? -2.335 -8.606 6.741 1.00 97.19 178 LYS A O 1
ATOM 1470 N N . GLY A 1 179 ? -0.988 -7.306 5.509 1.00 97.44 179 GLY A N 1
ATOM 1471 C CA . GLY A 1 179 ? 0.213 -8.137 5.644 1.00 97.44 179 GLY A CA 1
ATOM 1472 C C . GLY A 1 179 ? 0.185 -9.438 4.825 1.00 97.44 179 GLY A C 1
ATOM 1473 O O . GLY A 1 179 ? 0.910 -10.378 5.143 1.00 97.44 179 GLY A O 1
ATOM 1474 N N . VAL A 1 180 ? -0.626 -9.501 3.764 1.00 97.00 180 VAL A N 1
ATOM 1475 C CA . VAL A 1 180 ? -0.798 -10.671 2.881 1.00 97.00 180 VAL A CA 1
ATOM 1476 C C . VAL A 1 180 ? -0.010 -10.462 1.584 1.00 97.00 180 VAL A C 1
ATOM 1478 O O . VAL A 1 180 ? -0.561 -10.120 0.539 1.00 97.00 180 VAL A O 1
ATOM 1481 N N . LEU A 1 181 ? 1.316 -10.593 1.670 1.00 96.81 181 LEU A N 1
ATOM 1482 C CA . LEU A 1 181 ? 2.238 -10.137 0.620 1.00 96.81 181 LEU A CA 1
ATOM 1483 C C . LEU A 1 181 ? 2.412 -11.106 -0.561 1.00 96.81 181 LEU A C 1
ATOM 1485 O O . LEU A 1 181 ? 2.927 -10.700 -1.604 1.00 96.81 181 LEU A O 1
ATOM 1489 N N . ASP A 1 182 ? 2.037 -12.377 -0.422 1.00 94.81 182 ASP A N 1
ATOM 1490 C CA . ASP A 1 182 ? 2.039 -13.320 -1.546 1.00 94.81 182 ASP A CA 1
ATOM 1491 C C . ASP A 1 182 ? 0.863 -13.009 -2.482 1.00 94.81 182 ASP A C 1
ATOM 1493 O O . ASP A 1 182 ? -0.270 -12.857 -2.030 1.00 94.81 182 ASP A O 1
ATOM 1497 N N . THR A 1 183 ? 1.118 -12.888 -3.787 1.00 92.56 183 THR A N 1
ATOM 1498 C CA . THR A 1 183 ? 0.093 -12.526 -4.776 1.00 92.56 183 THR A CA 1
ATOM 1499 C C . THR A 1 183 ? -0.925 -13.641 -5.022 1.00 92.56 183 THR A C 1
ATOM 1501 O O . THR A 1 183 ? -2.041 -13.351 -5.453 1.00 92.56 183 THR A O 1
ATOM 1504 N N . ASN A 1 184 ? -0.587 -14.888 -4.691 1.00 91.50 184 ASN A N 1
ATOM 1505 C CA . ASN A 1 184 ? -1.474 -16.045 -4.802 1.00 91.50 184 ASN A CA 1
ATOM 1506 C C . ASN A 1 184 ? -2.234 -16.347 -3.501 1.00 91.50 184 ASN A C 1
ATOM 1508 O O . ASN A 1 184 ? -3.122 -17.199 -3.504 1.00 91.50 184 ASN A O 1
ATOM 1512 N N . ASP A 1 185 ? -1.922 -15.661 -2.396 1.00 92.75 185 ASP A N 1
ATOM 1513 C CA . ASP A 1 185 ? -2.674 -15.815 -1.151 1.00 92.75 185 ASP A CA 1
ATOM 1514 C C . ASP A 1 185 ? -4.028 -15.095 -1.265 1.00 92.75 185 ASP A C 1
ATOM 1516 O O . ASP A 1 185 ? -4.107 -13.870 -1.439 1.00 92.75 185 ASP A O 1
ATOM 1520 N N . GLN A 1 186 ? -5.106 -15.878 -1.169 1.00 90.62 186 GLN A N 1
ATOM 1521 C CA . GLN A 1 186 ? -6.491 -15.404 -1.200 1.00 90.62 186 GLN A CA 1
ATOM 1522 C C . GLN A 1 186 ? -6.903 -14.676 0.085 1.00 90.62 186 GLN A C 1
ATOM 1524 O O . GLN A 1 186 ? -7.929 -13.998 0.087 1.00 90.62 186 GLN A O 1
ATOM 1529 N N . GLY A 1 187 ? -6.092 -14.746 1.145 1.00 90.94 187 GLY A N 1
ATOM 1530 C CA . GLY A 1 187 ? -6.354 -14.097 2.429 1.00 90.94 187 GLY A CA 1
ATOM 1531 C C . GLY A 1 187 ? -6.425 -12.580 2.385 1.00 90.94 187 GLY A C 1
ATOM 1532 O O . GLY A 1 187 ? -6.909 -11.957 3.324 1.00 90.94 187 GLY A O 1
ATOM 1533 N N . VAL A 1 188 ? -6.007 -11.957 1.279 1.00 91.69 188 VAL A N 1
ATOM 1534 C CA . VAL A 1 188 ? -6.280 -10.536 1.035 1.00 91.69 188 VAL A CA 1
ATOM 1535 C C . VAL A 1 188 ? -7.787 -10.243 1.042 1.00 91.69 188 VAL A C 1
ATOM 1537 O O . VAL A 1 188 ? -8.181 -9.120 1.346 1.00 91.69 188 VAL A O 1
ATOM 1540 N N . ASN A 1 189 ? -8.635 -11.239 0.770 1.00 89.56 189 ASN A N 1
ATOM 1541 C CA . ASN A 1 189 ? -10.092 -11.115 0.801 1.00 89.56 189 ASN A CA 1
ATOM 1542 C C . ASN A 1 189 ? -10.692 -11.331 2.199 1.00 89.56 189 ASN A C 1
ATOM 1544 O O . ASN A 1 189 ? -11.851 -10.976 2.406 1.00 89.56 189 ASN A O 1
ATOM 1548 N N . ASP A 1 190 ? -9.926 -11.859 3.160 1.00 91.25 190 ASP A N 1
ATOM 1549 C CA . ASP A 1 190 ? -10.415 -12.108 4.519 1.00 91.25 190 ASP A CA 1
ATOM 1550 C C . ASP A 1 190 ? -10.768 -10.779 5.210 1.00 91.25 190 ASP A C 1
ATOM 1552 O O . ASP A 1 190 ? -10.167 -9.726 4.944 1.00 91.25 190 ASP A O 1
ATOM 1556 N N . TYR A 1 191 ? -11.753 -10.811 6.108 1.00 89.88 191 TYR A N 1
ATOM 1557 C CA . TYR A 1 191 ? -12.087 -9.665 6.949 1.00 89.88 191 TYR A CA 1
ATOM 1558 C C . TYR A 1 191 ? -11.071 -9.522 8.088 1.00 89.88 191 TYR A C 1
ATOM 1560 O O . TYR A 1 191 ? -10.740 -10.493 8.763 1.00 89.88 191 TYR A O 1
ATOM 1568 N N . PHE A 1 192 ? -10.617 -8.292 8.323 1.00 91.31 192 PHE A N 1
ATOM 1569 C CA . PHE A 1 192 ? -9.739 -7.943 9.436 1.00 91.31 192 PHE A CA 1
ATOM 1570 C C . PHE A 1 192 ? -10.371 -6.778 10.201 1.00 91.31 192 PHE A C 1
ATOM 1572 O O . PHE A 1 192 ? -10.630 -5.738 9.585 1.00 91.31 192 PHE A O 1
ATOM 1579 N N . PRO A 1 193 ? -10.594 -6.913 11.520 1.00 89.94 193 PRO A N 1
ATOM 1580 C CA . PRO A 1 193 ? -11.004 -5.792 12.352 1.00 89.94 193 PRO A CA 1
ATOM 1581 C C . PRO A 1 193 ? -10.023 -4.612 12.219 1.00 89.94 193 PRO A C 1
ATOM 1583 O O . PRO A 1 193 ? -8.813 -4.848 12.116 1.00 89.94 193 PRO A O 1
ATOM 1586 N N . PRO A 1 194 ? -10.497 -3.350 12.234 1.00 89.00 194 PRO A N 1
ATOM 1587 C CA . PRO A 1 194 ? -9.641 -2.174 12.043 1.00 89.00 194 PRO A CA 1
ATOM 1588 C C . PRO A 1 194 ? -8.432 -2.095 12.989 1.00 89.00 194 PRO A C 1
ATOM 1590 O O . PRO A 1 194 ? -7.361 -1.642 12.589 1.00 89.00 194 PRO A O 1
ATOM 1593 N N . ASP A 1 195 ? -8.575 -2.581 14.221 1.00 89.44 195 ASP A N 1
ATOM 1594 C CA . ASP A 1 195 ? -7.529 -2.625 15.243 1.00 89.44 195 ASP A CA 1
ATOM 1595 C C . ASP A 1 195 ? -6.574 -3.826 15.102 1.00 89.44 195 ASP A C 1
ATOM 1597 O O . ASP A 1 195 ? -5.537 -3.852 15.767 1.00 89.44 195 ASP A O 1
ATOM 1601 N N . LYS A 1 196 ? -6.867 -4.790 14.219 1.00 91.75 196 LYS A N 1
ATOM 1602 C CA . LYS A 1 196 ? -6.011 -5.950 13.892 1.00 91.75 196 LYS A CA 1
ATOM 1603 C C . LYS A 1 196 ? -5.303 -5.830 12.542 1.00 91.75 196 LYS A C 1
ATOM 1605 O O . LYS A 1 196 ? -4.443 -6.652 12.229 1.00 91.75 196 LYS A O 1
ATOM 1610 N N . ILE A 1 197 ? -5.630 -4.806 11.756 1.00 95.62 197 ILE A N 1
ATOM 1611 C CA . ILE A 1 197 ? -4.917 -4.464 10.522 1.00 95.62 197 ILE A CA 1
ATOM 1612 C C . ILE A 1 197 ? -3.432 -4.212 10.827 1.00 95.62 197 ILE A C 1
ATOM 1614 O O . ILE A 1 197 ? -3.111 -3.460 11.748 1.00 95.62 197 ILE A O 1
ATOM 1618 N N . ARG A 1 198 ? -2.526 -4.804 10.030 1.00 96.62 198 ARG A N 1
ATOM 1619 C CA . ARG A 1 198 ? -1.075 -4.612 10.193 1.00 96.62 198 ARG A CA 1
ATOM 1620 C C . ARG A 1 198 ? -0.675 -3.163 9.933 1.00 96.62 198 ARG A C 1
ATOM 1622 O O . ARG A 1 198 ? -0.043 -2.548 10.784 1.00 96.62 198 ARG A O 1
ATOM 1629 N N . ILE A 1 199 ? -1.022 -2.644 8.753 1.00 98.25 199 ILE A N 1
ATOM 1630 C CA . ILE A 1 199 ? -0.648 -1.296 8.308 1.00 98.25 199 ILE A CA 1
ATOM 1631 C C . ILE A 1 199 ? -1.906 -0.572 7.833 1.00 98.25 199 ILE A C 1
ATOM 1633 O O . ILE A 1 199 ? -2.298 -0.709 6.677 1.00 98.25 199 ILE A O 1
ATOM 1637 N N . PRO A 1 200 ? -2.595 0.184 8.697 1.00 97.31 200 PRO A N 1
ATOM 1638 C CA . PRO A 1 200 ? -3.721 1.007 8.270 1.00 97.31 200 PRO A CA 1
ATOM 1639 C C . PRO A 1 200 ? -3.300 1.983 7.160 1.00 97.31 200 PRO A C 1
ATOM 1641 O O . PRO A 1 200 ? -2.182 2.487 7.186 1.00 97.31 200 PRO A O 1
ATOM 1644 N N . PHE A 1 201 ? -4.188 2.308 6.213 1.00 97.94 201 PHE A N 1
ATOM 1645 C CA . PHE A 1 201 ? -3.874 3.231 5.104 1.00 97.94 201 PHE A CA 1
ATOM 1646 C C . PHE A 1 201 ? -3.360 4.606 5.561 1.00 97.94 201 PHE A C 1
ATOM 1648 O O . PHE A 1 201 ? -2.517 5.202 4.895 1.00 97.94 201 PHE A O 1
ATOM 1655 N N . ARG A 1 202 ? -3.815 5.090 6.723 1.00 97.38 202 ARG A N 1
ATOM 1656 C CA . ARG A 1 202 ? -3.298 6.313 7.360 1.00 97.38 202 ARG A CA 1
ATOM 1657 C C . ARG A 1 202 ? -1.794 6.264 7.674 1.00 97.38 202 ARG A C 1
ATOM 1659 O O . ARG A 1 202 ? -1.159 7.310 7.731 1.00 97.38 202 ARG A O 1
ATOM 1666 N N . ASN A 1 203 ? -1.229 5.061 7.797 1.00 98.44 203 ASN A N 1
ATOM 1667 C CA . ASN A 1 203 ? 0.194 4.791 8.008 1.00 98.44 203 ASN A CA 1
ATOM 1668 C C . ASN A 1 203 ? 0.856 4.299 6.714 1.00 98.44 203 ASN A C 1
ATOM 1670 O O . ASN A 1 203 ? 1.760 3.461 6.737 1.00 98.44 203 ASN A O 1
ATOM 1674 N N . MET A 1 204 ? 0.388 4.796 5.569 1.00 98.75 204 MET A N 1
ATOM 1675 C CA . MET A 1 204 ? 1.016 4.568 4.276 1.00 98.75 204 MET A CA 1
ATOM 1676 C C . MET A 1 204 ? 1.458 5.883 3.654 1.00 98.75 204 MET A C 1
ATOM 1678 O O . MET A 1 204 ? 0.709 6.862 3.601 1.00 98.75 204 MET A O 1
ATOM 1682 N N . VAL A 1 205 ? 2.673 5.864 3.126 1.00 98.81 205 VAL A N 1
ATOM 1683 C CA . VAL A 1 205 ? 3.188 6.860 2.200 1.00 98.81 205 VAL A CA 1
ATOM 1684 C C . VAL A 1 205 ? 3.230 6.233 0.814 1.00 98.81 205 VAL A C 1
ATOM 1686 O O . VAL A 1 205 ? 3.731 5.121 0.667 1.00 98.81 205 VAL A O 1
ATOM 1689 N N . TYR A 1 206 ? 2.732 6.937 -0.197 1.00 98.56 206 TYR A N 1
ATOM 1690 C CA . TYR A 1 206 ? 2.901 6.548 -1.596 1.00 98.56 206 TYR A CA 1
ATOM 1691 C C . TYR A 1 206 ? 3.683 7.627 -2.333 1.00 98.56 206 TYR A C 1
ATOM 1693 O O . TYR A 1 206 ? 3.274 8.787 -2.317 1.00 98.56 206 TYR A O 1
ATOM 1701 N N . ILE A 1 207 ? 4.781 7.246 -2.979 1.00 98.44 207 ILE A N 1
ATOM 1702 C CA . ILE A 1 207 ? 5.653 8.143 -3.737 1.00 98.44 207 ILE A CA 1
ATOM 1703 C C . ILE A 1 207 ? 5.647 7.706 -5.199 1.00 98.44 207 ILE A C 1
ATOM 1705 O O . ILE A 1 207 ? 5.930 6.546 -5.491 1.00 98.44 207 ILE A O 1
ATOM 1709 N N . GLY A 1 208 ? 5.326 8.628 -6.102 1.00 96.38 208 GLY A N 1
ATOM 1710 C CA . GLY A 1 208 ? 5.351 8.386 -7.546 1.00 96.38 208 GLY A CA 1
ATOM 1711 C C . GLY A 1 208 ? 5.337 9.691 -8.342 1.00 96.38 208 GLY A C 1
ATOM 1712 O O . GLY A 1 208 ? 4.992 10.740 -7.795 1.00 96.38 208 GLY A O 1
ATOM 1713 N N . ASP A 1 209 ? 5.691 9.650 -9.622 1.00 91.44 209 ASP A N 1
ATOM 1714 C CA . ASP A 1 209 ? 5.623 10.810 -10.529 1.00 91.44 209 ASP A CA 1
ATOM 1715 C C . ASP A 1 209 ? 4.457 10.722 -11.534 1.00 91.44 209 ASP A C 1
ATOM 1717 O O . ASP A 1 209 ? 4.091 11.718 -12.171 1.00 91.44 209 ASP A O 1
ATOM 1721 N N . SER A 1 210 ? 3.914 9.517 -11.728 1.00 76.31 210 SER A N 1
ATOM 1722 C CA . SER A 1 210 ? 3.186 9.179 -12.944 1.00 76.31 210 SER A CA 1
ATOM 1723 C C . SER A 1 210 ? 1.667 9.296 -12.803 1.00 76.31 210 SER A C 1
ATOM 1725 O O . SER A 1 210 ? 1.080 9.085 -11.739 1.00 76.31 210 SER A O 1
ATOM 1727 N N . ASP A 1 211 ? 0.991 9.530 -13.934 1.00 77.50 211 ASP A N 1
ATOM 1728 C CA . ASP A 1 211 ? -0.473 9.449 -13.994 1.00 77.50 211 ASP A CA 1
ATOM 1729 C C . ASP A 1 211 ? -0.983 8.021 -13.696 1.00 77.50 211 ASP A C 1
ATOM 1731 O O . ASP A 1 211 ? -2.130 7.851 -13.280 1.00 77.50 211 ASP A O 1
ATOM 1735 N N . THR A 1 212 ? -0.135 6.993 -13.858 1.00 82.38 212 THR A N 1
ATOM 1736 C CA . THR A 1 212 ? -0.493 5.593 -13.567 1.00 82.38 212 THR A CA 1
ATOM 1737 C C . THR A 1 212 ? -0.624 5.315 -12.072 1.00 82.38 212 THR A C 1
ATOM 1739 O O . THR A 1 212 ? -1.330 4.388 -11.684 1.00 82.38 212 THR A O 1
ATOM 1742 N N . ASP A 1 213 ? 0.001 6.139 -11.229 1.00 89.94 213 ASP A N 1
ATOM 1743 C CA . ASP A 1 213 ? -0.049 6.009 -9.772 1.00 89.94 213 ASP A CA 1
ATOM 1744 C C . ASP A 1 213 ? -1.227 6.744 -9.141 1.00 89.94 213 ASP A C 1
ATOM 1746 O O . ASP A 1 213 ? -1.510 6.561 -7.956 1.00 89.94 213 ASP A O 1
ATOM 1750 N N . ILE A 1 214 ? -1.956 7.547 -9.919 1.00 90.81 214 ILE A N 1
ATOM 1751 C CA . ILE A 1 214 ? -3.081 8.342 -9.426 1.00 90.81 214 ILE A CA 1
ATOM 1752 C C . ILE A 1 214 ? -4.107 7.507 -8.644 1.00 90.81 214 ILE A C 1
ATOM 1754 O O . ILE A 1 214 ? -4.520 7.969 -7.577 1.00 90.81 214 ILE A O 1
ATOM 1758 N N . PRO A 1 215 ? -4.535 6.308 -9.094 1.00 94.19 215 PRO A N 1
ATOM 1759 C CA . PRO A 1 215 ? -5.461 5.487 -8.317 1.00 94.19 215 PRO A CA 1
ATOM 1760 C C . PRO A 1 215 ? -4.914 5.126 -6.930 1.00 94.19 215 PRO A C 1
ATOM 1762 O O . PRO A 1 215 ? -5.631 5.255 -5.937 1.00 94.19 215 PRO A O 1
ATOM 1765 N N . CYS A 1 216 ? -3.636 4.749 -6.840 1.00 95.75 216 CYS A N 1
ATOM 1766 C CA . CYS A 1 216 ? -2.962 4.445 -5.578 1.00 95.75 216 CYS A CA 1
ATOM 1767 C C . CYS A 1 216 ? -2.818 5.681 -4.688 1.00 95.75 216 CYS A C 1
ATOM 1769 O O . CYS A 1 216 ? -3.177 5.642 -3.511 1.00 95.75 216 CYS A O 1
ATOM 1771 N N . MET A 1 217 ? -2.341 6.792 -5.250 1.00 94.44 217 MET A N 1
ATOM 1772 C CA . MET A 1 217 ? -2.164 8.053 -4.533 1.00 94.44 217 MET A CA 1
ATOM 1773 C C . MET A 1 217 ? -3.490 8.570 -3.975 1.00 94.44 217 MET A C 1
ATOM 1775 O O . MET A 1 217 ? -3.561 8.928 -2.799 1.00 94.44 217 MET A O 1
ATOM 1779 N N . LYS A 1 218 ? -4.555 8.546 -4.784 1.00 93.81 218 LYS A N 1
ATOM 1780 C CA . LYS A 1 218 ? -5.897 8.958 -4.365 1.00 93.81 218 LYS A CA 1
ATOM 1781 C C . LYS A 1 218 ? -6.445 8.045 -3.275 1.00 93.81 218 LYS A C 1
ATOM 1783 O O . LYS A 1 218 ? -7.029 8.550 -2.317 1.00 93.81 218 LYS A O 1
ATOM 1788 N N . LEU A 1 219 ? -6.260 6.730 -3.405 1.00 95.38 219 LEU A N 1
ATOM 1789 C CA . LEU A 1 219 ? -6.679 5.759 -2.395 1.00 95.38 219 LEU A CA 1
ATOM 1790 C C . LEU A 1 219 ? -5.992 6.050 -1.056 1.00 95.38 219 LEU A C 1
ATOM 1792 O O . LEU A 1 219 ? -6.670 6.293 -0.063 1.00 95.38 219 LEU A O 1
ATOM 1796 N N . VAL A 1 220 ? -4.660 6.121 -1.040 1.00 96.19 220 VAL A N 1
ATOM 1797 C CA . VAL A 1 220 ? -3.888 6.414 0.177 1.00 96.19 220 VAL A CA 1
ATOM 1798 C C . VAL A 1 220 ? -4.299 7.758 0.788 1.00 96.19 220 VAL A C 1
ATOM 1800 O O . VAL A 1 220 ? -4.548 7.825 1.991 1.00 96.19 220 VAL A O 1
ATOM 1803 N N . ASN A 1 221 ? -4.443 8.810 -0.025 1.00 92.38 221 ASN A N 1
ATOM 1804 C CA . ASN A 1 221 ? -4.841 10.140 0.449 1.00 92.38 221 ASN A CA 1
ATOM 1805 C C . ASN A 1 221 ? -6.236 10.136 1.095 1.00 92.38 221 ASN A C 1
ATOM 1807 O O . ASN A 1 221 ? -6.436 10.704 2.168 1.00 92.38 221 ASN A O 1
ATOM 1811 N N . SER A 1 222 ? -7.193 9.449 0.463 1.00 94.06 222 SER A N 1
ATOM 1812 C CA . SER A 1 222 ? -8.597 9.409 0.896 1.00 94.06 222 SER A CA 1
ATOM 1813 C C . SER A 1 222 ? -8.781 8.687 2.235 1.00 94.06 222 SER A C 1
ATOM 1815 O O . SER A 1 222 ? -9.701 9.006 2.981 1.00 94.06 222 SER A O 1
ATOM 1817 N N . TYR A 1 223 ? -7.888 7.749 2.566 1.00 95.25 223 TYR A N 1
ATOM 1818 C CA . TYR A 1 223 ? -7.887 7.019 3.838 1.00 95.25 223 TYR A CA 1
ATOM 1819 C C . TYR A 1 223 ? -6.885 7.584 4.866 1.00 95.25 223 TYR A C 1
ATOM 1821 O O . TYR A 1 223 ? -6.480 6.891 5.800 1.00 95.25 223 TYR A O 1
ATOM 1829 N N . GLY A 1 224 ? -6.495 8.854 4.712 1.00 94.69 224 GLY A N 1
ATOM 1830 C CA . GLY A 1 224 ? -5.710 9.603 5.698 1.00 94.69 224 GLY A CA 1
ATOM 1831 C C . GLY A 1 224 ? -4.194 9.420 5.612 1.00 94.69 224 GLY A C 1
ATOM 1832 O O . GLY A 1 224 ? -3.478 9.979 6.447 1.00 94.69 224 GLY A O 1
ATOM 1833 N N . GLY A 1 225 ? -3.709 8.665 4.624 1.00 97.38 225 GLY A N 1
ATOM 1834 C CA . GLY A 1 225 ? -2.288 8.474 4.358 1.00 97.38 225 GLY A CA 1
ATOM 1835 C C . GLY A 1 225 ? -1.646 9.670 3.655 1.00 97.38 225 GLY A C 1
ATOM 1836 O O . GLY A 1 225 ? -2.160 10.795 3.656 1.00 97.38 225 GLY A O 1
ATOM 1837 N N . HIS A 1 226 ? -0.479 9.429 3.065 1.00 97.94 226 HIS A N 1
ATOM 1838 C CA . HIS A 1 226 ? 0.395 10.475 2.549 1.00 97.94 226 HIS A CA 1
ATOM 1839 C C . HIS A 1 226 ? 0.833 10.181 1.110 1.00 97.94 226 HIS A C 1
ATOM 1841 O O . HIS A 1 226 ? 1.794 9.456 0.874 1.00 97.94 226 HIS A O 1
ATOM 1847 N N . SER A 1 227 ? 0.149 10.766 0.129 1.00 97.19 227 SER A N 1
ATOM 1848 C CA . SER A 1 227 ? 0.579 10.717 -1.271 1.00 97.19 227 SER A CA 1
ATOM 1849 C C . SER A 1 227 ? 1.518 11.877 -1.603 1.00 97.19 227 SER A C 1
ATOM 1851 O O . SER A 1 227 ? 1.204 13.048 -1.361 1.00 97.19 227 SER A O 1
ATOM 1853 N N . ILE A 1 228 ? 2.679 11.536 -2.156 1.00 98.25 228 ILE A N 1
ATOM 1854 C CA . ILE A 1 228 ? 3.754 12.457 -2.514 1.00 98.25 228 ILE A CA 1
ATOM 1855 C C . ILE A 1 228 ? 4.017 12.318 -4.014 1.00 98.25 228 ILE A C 1
ATOM 1857 O O . ILE A 1 228 ? 4.494 11.282 -4.474 1.00 98.25 228 ILE A O 1
ATOM 1861 N N . GLY A 1 229 ? 3.706 13.371 -4.769 1.00 97.75 229 GLY A N 1
ATOM 1862 C CA . GLY A 1 229 ? 4.114 13.483 -6.165 1.00 97.75 229 GLY A CA 1
ATOM 1863 C C . GLY A 1 229 ? 5.576 13.913 -6.260 1.00 97.75 229 GLY A C 1
ATOM 1864 O O . GLY A 1 229 ? 5.940 14.931 -5.672 1.00 97.75 229 GLY A O 1
ATOM 1865 N N . VAL A 1 230 ? 6.413 13.190 -6.997 1.00 97.62 230 VAL A N 1
ATOM 1866 C CA . VAL A 1 230 ? 7.798 13.618 -7.250 1.00 97.62 230 VAL A CA 1
ATOM 1867 C C . VAL A 1 230 ? 7.979 14.155 -8.665 1.00 97.62 230 VAL A C 1
ATOM 1869 O O . VAL A 1 230 ? 7.232 13.807 -9.575 1.00 97.62 230 VAL A O 1
ATOM 1872 N N . TYR A 1 231 ? 8.947 15.053 -8.843 1.00 96.50 231 TYR A N 1
ATOM 1873 C CA . TYR A 1 231 ? 9.350 15.568 -10.153 1.00 96.50 231 TYR A CA 1
ATOM 1874 C C . TYR A 1 231 ? 10.871 15.514 -10.306 1.00 96.50 231 TYR A C 1
ATOM 1876 O O . TYR A 1 231 ? 11.607 15.594 -9.321 1.00 96.50 231 TYR A O 1
ATOM 1884 N N . ASN A 1 232 ? 11.351 15.400 -11.544 1.00 95.56 232 ASN A N 1
ATOM 1885 C CA . ASN A 1 232 ? 12.780 15.284 -11.816 1.00 95.56 232 ASN A CA 1
ATOM 1886 C C . ASN A 1 232 ? 13.504 16.611 -11.471 1.00 95.56 232 ASN A C 1
ATOM 1888 O O . ASN A 1 232 ? 13.196 17.636 -12.095 1.00 95.56 232 ASN A O 1
ATOM 1892 N N . PRO A 1 233 ? 14.467 16.611 -10.521 1.00 94.94 233 PRO A N 1
ATOM 1893 C CA . PRO A 1 233 ? 15.171 17.814 -10.072 1.00 94.94 233 PRO A CA 1
ATOM 1894 C C . PRO A 1 233 ? 15.964 18.516 -11.178 1.00 94.94 233 PRO A C 1
ATOM 1896 O O . PRO A 1 233 ? 16.160 19.719 -11.093 1.00 94.94 233 PRO A O 1
ATOM 1899 N N . ASN A 1 234 ? 16.394 17.801 -12.221 1.00 93.50 234 ASN A N 1
ATOM 1900 C CA . ASN A 1 234 ? 17.197 18.383 -13.299 1.00 93.50 234 ASN A CA 1
ATOM 1901 C C . ASN A 1 234 ? 16.343 19.172 -14.297 1.00 93.50 234 ASN A C 1
ATOM 1903 O O . ASN A 1 234 ? 16.771 20.195 -14.819 1.00 93.50 234 ASN A O 1
ATOM 1907 N N . THR A 1 235 ? 15.138 18.675 -14.590 1.00 93.19 235 THR A N 1
ATOM 1908 C CA . THR A 1 235 ? 14.212 19.338 -15.528 1.00 93.19 235 THR A CA 1
ATOM 1909 C C . THR A 1 235 ? 13.344 20.393 -14.854 1.00 93.19 235 THR A C 1
ATOM 1911 O O . THR A 1 235 ? 12.817 21.270 -15.530 1.00 93.19 235 THR A O 1
ATOM 1914 N N . GLU A 1 236 ? 13.141 20.258 -13.540 1.00 92.62 236 GLU A N 1
ATOM 1915 C CA . GLU A 1 236 ? 12.227 21.061 -12.723 1.00 92.62 236 GLU A CA 1
ATOM 1916 C C . GLU A 1 236 ? 10.782 21.164 -13.255 1.00 92.62 236 GLU A C 1
ATOM 1918 O O . GLU A 1 236 ? 10.025 22.042 -12.831 1.00 92.62 236 GLU A O 1
ATOM 1923 N N . ASP A 1 237 ? 10.351 20.254 -14.140 1.00 93.69 237 ASP A N 1
ATOM 1924 C CA . ASP A 1 237 ? 8.982 20.258 -14.654 1.00 93.69 237 ASP A CA 1
ATOM 1925 C C . ASP A 1 237 ? 7.988 19.835 -13.564 1.00 93.69 237 ASP A C 1
ATOM 1927 O O . ASP A 1 237 ? 7.810 18.659 -13.241 1.00 93.69 237 ASP A O 1
ATOM 1931 N N . LYS A 1 238 ? 7.300 20.834 -13.011 1.00 95.38 238 LYS A N 1
ATOM 1932 C CA . LYS A 1 238 ? 6.280 20.667 -11.971 1.00 95.38 238 LYS A CA 1
ATOM 1933 C C . LYS A 1 238 ? 4.860 20.568 -12.527 1.00 95.38 238 LYS A C 1
ATOM 1935 O O . LYS A 1 238 ? 3.913 20.428 -11.754 1.00 95.38 238 LYS A O 1
ATOM 1940 N N . THR A 1 239 ? 4.674 20.617 -13.846 1.00 94.69 239 THR A N 1
ATOM 1941 C CA . THR A 1 239 ? 3.346 20.695 -14.478 1.00 94.69 239 THR A CA 1
ATOM 1942 C C . THR A 1 239 ? 2.447 19.533 -14.054 1.00 94.69 239 THR A C 1
ATOM 1944 O O . THR A 1 239 ? 1.280 19.735 -13.704 1.00 94.69 239 THR A O 1
ATOM 1947 N N . LYS A 1 240 ? 2.998 18.311 -14.018 1.00 93.19 240 LYS A N 1
ATOM 1948 C CA . LYS A 1 240 ? 2.269 17.110 -13.586 1.00 93.19 240 LYS A CA 1
ATOM 1949 C C . LYS A 1 240 ? 1.856 17.186 -12.118 1.00 93.19 240 LYS A C 1
ATOM 1951 O O . LYS A 1 240 ? 0.679 17.006 -11.812 1.00 93.19 240 LYS A O 1
ATOM 1956 N N . VAL A 1 241 ? 2.792 17.486 -11.217 1.00 95.19 241 VAL A N 1
ATOM 1957 C CA . VAL A 1 241 ? 2.507 17.534 -9.773 1.00 95.19 241 VAL A CA 1
ATOM 1958 C C . VAL A 1 241 ? 1.547 18.668 -9.414 1.00 95.19 241 VAL A C 1
ATOM 1960 O O . VAL A 1 241 ? 0.671 18.470 -8.576 1.00 95.19 241 VAL A O 1
ATOM 1963 N N . TYR A 1 242 ? 1.602 19.808 -10.111 1.00 96.00 242 TYR A N 1
ATOM 1964 C CA . TYR A 1 242 ? 0.613 20.879 -9.959 1.00 96.00 242 TYR A CA 1
ATOM 1965 C C . TYR A 1 242 ? -0.790 20.435 -10.361 1.00 96.00 242 TYR A C 1
ATOM 1967 O O . TYR A 1 242 ? -1.742 20.673 -9.619 1.00 96.00 242 TYR A O 1
ATOM 1975 N N . ARG A 1 243 ? -0.929 19.750 -11.502 1.00 94.81 243 ARG A N 1
ATOM 1976 C CA . ARG A 1 243 ? -2.214 19.186 -11.929 1.00 94.81 243 ARG A CA 1
ATOM 1977 C C . ARG A 1 243 ? -2.737 18.163 -10.920 1.00 94.81 243 ARG A C 1
ATOM 1979 O O . ARG A 1 243 ? -3.908 18.210 -10.567 1.00 94.81 243 ARG A O 1
ATOM 1986 N N . MET A 1 244 ? -1.879 17.260 -10.445 1.00 93.50 244 MET A N 1
ATOM 1987 C CA . MET A 1 244 ? -2.267 16.232 -9.476 1.00 93.50 244 MET A CA 1
ATOM 1988 C C . MET A 1 244 ? -2.699 16.827 -8.134 1.00 93.50 244 MET A C 1
ATOM 1990 O O . MET A 1 244 ? -3.676 16.352 -7.560 1.00 93.50 244 MET A O 1
ATOM 1994 N N . LEU A 1 245 ? -2.006 17.861 -7.647 1.00 93.94 245 LEU A N 1
ATOM 1995 C CA . LEU A 1 245 ? -2.373 18.542 -6.407 1.00 93.94 245 LEU A CA 1
ATOM 1996 C C . LEU A 1 245 ? -3.691 19.308 -6.564 1.00 93.94 245 LEU A C 1
ATOM 1998 O O . LEU A 1 245 ? -4.562 19.193 -5.712 1.00 93.94 245 LEU A O 1
ATOM 2002 N N . ARG A 1 246 ? -3.859 20.047 -7.669 1.00 94.75 246 ARG A N 1
ATOM 2003 C CA . ARG A 1 246 ? -5.096 20.783 -7.979 1.00 94.75 246 ARG A CA 1
ATOM 2004 C C . ARG A 1 246 ? -6.317 19.864 -8.053 1.00 94.75 246 ARG A C 1
ATOM 2006 O O . ARG A 1 246 ? -7.404 20.268 -7.669 1.00 94.75 246 ARG A O 1
ATOM 2013 N N . ASP A 1 247 ? -6.137 18.655 -8.574 1.00 92.56 247 ASP A N 1
ATOM 2014 C CA . ASP A 1 247 ? -7.196 17.656 -8.717 1.00 92.56 247 ASP A CA 1
ATOM 2015 C C . ASP A 1 247 ? -7.383 16.789 -7.439 1.00 92.56 247 ASP A C 1
ATOM 2017 O O . ASP A 1 247 ? -7.987 15.716 -7.517 1.00 92.56 247 ASP A O 1
ATOM 2021 N N . ASP A 1 248 ? -6.821 17.194 -6.290 1.00 90.00 248 ASP A N 1
ATOM 2022 C CA . ASP A 1 248 ? -6.877 16.493 -4.992 1.00 90.00 248 ASP A CA 1
ATOM 2023 C C . ASP A 1 248 ? -6.360 15.036 -5.020 1.00 90.00 248 ASP A C 1
ATOM 2025 O O . ASP A 1 248 ? -6.755 14.176 -4.222 1.00 90.00 248 ASP A O 1
ATOM 2029 N N . ARG A 1 249 ? -5.455 14.721 -5.958 1.00 89.50 249 ARG A N 1
ATOM 2030 C CA . ARG A 1 249 ? -4.903 13.364 -6.146 1.00 89.50 249 ARG A CA 1
ATOM 2031 C C . ARG A 1 249 ? -3.704 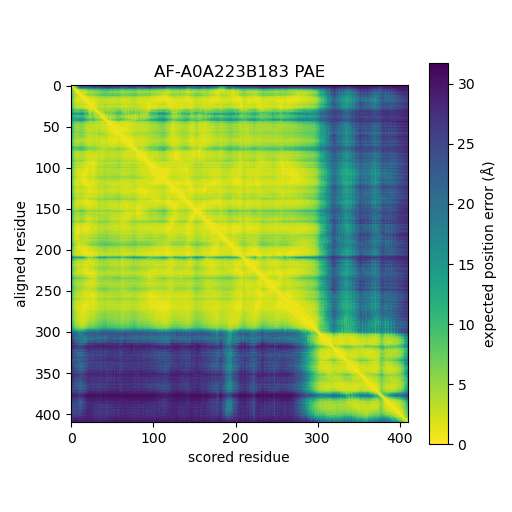13.097 -5.241 1.00 89.50 249 ARG A C 1
ATOM 2033 O O . ARG A 1 249 ? -3.510 11.965 -4.798 1.00 89.50 249 ARG A O 1
ATOM 2040 N N . ILE A 1 250 ? -2.918 14.134 -4.958 1.00 94.31 250 ILE A N 1
ATOM 2041 C CA . ILE A 1 250 ? -1.760 14.085 -4.058 1.00 94.31 250 ILE A CA 1
ATOM 2042 C C . ILE A 1 250 ? -1.906 15.086 -2.916 1.00 94.31 250 ILE A C 1
ATOM 2044 O O . ILE A 1 250 ? -2.671 16.040 -3.025 1.00 94.31 250 ILE A O 1
ATOM 2048 N N . LYS A 1 251 ? -1.150 14.884 -1.836 1.00 94.56 251 LYS A N 1
ATOM 2049 C CA . LYS A 1 251 ? -1.124 15.801 -0.688 1.00 94.56 251 LYS A CA 1
ATOM 2050 C C . LYS A 1 251 ? 0.107 16.696 -0.663 1.00 94.56 251 LYS A C 1
ATOM 2052 O O . LYS A 1 251 ? 0.035 17.841 -0.227 1.00 94.56 251 LYS A O 1
ATOM 2057 N N . TYR A 1 252 ? 1.231 16.164 -1.125 1.00 97.19 252 TYR A N 1
ATOM 2058 C CA . TYR A 1 252 ? 2.510 16.859 -1.166 1.00 97.19 252 TYR A CA 1
ATOM 2059 C C . TYR A 1 252 ? 3.159 16.653 -2.526 1.00 97.19 252 TYR A C 1
ATOM 2061 O O . TYR A 1 252 ? 2.882 15.665 -3.207 1.00 97.19 252 TYR A O 1
ATOM 2069 N N . PHE A 1 253 ? 4.069 17.549 -2.888 1.00 97.19 253 PHE A N 1
ATOM 2070 C CA . PHE A 1 253 ? 5.009 17.296 -3.965 1.00 97.19 253 PHE A CA 1
ATOM 2071 C C . PHE A 1 253 ? 6.388 17.837 -3.607 1.00 97.19 253 PHE A C 1
ATOM 2073 O O . PHE A 1 253 ? 6.497 18.855 -2.926 1.00 97.19 253 PHE A O 1
ATOM 2080 N N . VAL A 1 254 ? 7.430 17.148 -4.061 1.00 98.00 254 VAL A N 1
ATOM 2081 C CA . VAL A 1 254 ? 8.841 17.491 -3.824 1.00 98.00 254 VAL A CA 1
ATOM 2082 C C . VAL A 1 254 ? 9.686 17.016 -5.006 1.00 98.00 254 VAL A C 1
ATOM 2084 O O . VAL A 1 254 ? 9.223 16.223 -5.823 1.00 98.00 254 VAL A O 1
ATOM 2087 N N . ALA A 1 255 ? 10.921 17.497 -5.126 1.00 97.81 255 ALA A N 1
ATOM 2088 C CA . ALA A 1 255 ? 11.848 16.947 -6.111 1.00 97.81 255 ALA A CA 1
ATOM 2089 C C . ALA A 1 255 ? 12.204 15.487 -5.771 1.00 97.81 255 ALA A C 1
ATOM 2091 O O . ALA A 1 255 ? 12.259 15.125 -4.593 1.00 97.81 255 ALA A O 1
ATOM 2092 N N . ALA A 1 256 ? 12.488 14.671 -6.790 1.00 97.88 256 ALA A N 1
ATOM 2093 C CA . ALA A 1 256 ? 13.058 13.329 -6.652 1.00 97.88 256 ALA A CA 1
ATOM 2094 C C . ALA A 1 256 ? 14.546 13.410 -6.250 1.00 97.88 256 ALA A C 1
ATOM 2096 O O . ALA A 1 256 ? 15.447 13.031 -6.994 1.00 97.88 256 ALA A O 1
ATOM 2097 N N . ASP A 1 257 ? 14.798 13.977 -5.075 1.00 98.19 257 ASP A N 1
ATOM 2098 C CA . ASP A 1 257 ? 16.106 14.090 -4.444 1.00 98.19 257 ASP A CA 1
ATOM 2099 C C . ASP A 1 257 ? 16.037 13.383 -3.090 1.00 98.19 257 ASP A C 1
ATOM 2101 O O . ASP A 1 257 ? 15.312 13.801 -2.189 1.00 98.19 257 ASP A O 1
ATOM 2105 N N . TYR A 1 258 ? 16.770 12.279 -2.974 1.00 98.50 258 TYR A N 1
ATOM 2106 C CA . TYR A 1 258 ? 16.767 11.392 -1.815 1.00 98.50 258 TYR A CA 1
ATOM 2107 C C . TYR A 1 258 ? 17.995 11.623 -0.922 1.00 98.50 258 TYR A C 1
ATOM 2109 O O . TYR A 1 258 ? 18.294 10.817 -0.034 1.00 98.50 258 TYR A O 1
ATOM 2117 N N . THR A 1 259 ? 18.736 12.712 -1.137 1.00 98.44 259 THR A N 1
ATOM 2118 C CA . THR A 1 259 ? 19.875 13.087 -0.293 1.00 98.44 259 THR A CA 1
ATOM 2119 C C . THR A 1 259 ? 19.420 13.502 1.111 1.00 98.44 259 THR A C 1
ATOM 2121 O O . THR A 1 259 ? 18.259 13.849 1.350 1.00 98.44 259 THR A O 1
ATOM 2124 N N . GLU A 1 260 ? 20.321 13.396 2.088 1.00 98.19 260 GLU A N 1
ATOM 2125 C CA . GLU A 1 260 ? 20.044 13.819 3.462 1.00 98.19 260 GLU A CA 1
ATOM 2126 C C . GLU A 1 260 ? 19.824 15.336 3.536 1.00 98.19 260 GLU A C 1
ATOM 2128 O O . GLU A 1 260 ? 20.585 16.108 2.961 1.00 98.19 260 GLU A O 1
ATOM 2133 N N . GLY A 1 261 ? 18.778 15.768 4.248 1.00 97.62 261 GLY A N 1
ATOM 2134 C CA . GLY A 1 261 ? 18.426 17.186 4.370 1.00 97.62 261 GLY A CA 1
ATOM 2135 C C . GLY A 1 261 ? 17.631 17.760 3.190 1.00 97.62 261 GLY A C 1
ATOM 2136 O O . GLY A 1 261 ? 17.208 18.915 3.256 1.00 97.62 261 GLY A O 1
ATOM 2137 N N . SER A 1 262 ? 17.376 16.969 2.145 1.00 98.25 262 SER A N 1
ATOM 2138 C CA . SER A 1 262 ? 16.461 17.332 1.059 1.00 98.25 262 SER A CA 1
ATOM 2139 C C . SER A 1 262 ? 15.022 17.543 1.558 1.00 98.25 262 SER A C 1
ATOM 2141 O O . SER A 1 262 ? 14.634 17.127 2.656 1.00 98.25 262 SER A O 1
ATOM 2143 N N . GLN A 1 263 ? 14.182 18.162 0.721 1.00 98.19 263 GLN A N 1
ATOM 2144 C CA . GLN A 1 263 ? 12.763 18.356 1.044 1.00 98.19 263 GLN A CA 1
ATOM 2145 C C . GLN A 1 263 ? 12.027 17.025 1.243 1.00 98.19 263 GLN A C 1
ATOM 2147 O O . GLN A 1 263 ? 11.194 16.917 2.143 1.00 98.19 263 GLN A O 1
ATOM 2152 N N . LEU A 1 264 ? 12.345 16.011 0.430 1.00 98.62 264 LEU A N 1
ATOM 2153 C CA . LEU A 1 264 ? 11.747 14.686 0.554 1.00 98.62 264 LEU A CA 1
ATOM 2154 C C . LEU A 1 264 ? 12.161 14.010 1.867 1.00 98.62 264 LEU A C 1
ATOM 2156 O O . LEU A 1 264 ? 11.313 13.448 2.559 1.00 98.62 264 LEU A O 1
ATOM 2160 N N . ASP A 1 265 ? 13.436 14.114 2.247 1.00 98.69 265 ASP A N 1
ATOM 2161 C CA . ASP A 1 265 ? 13.937 13.600 3.522 1.00 98.69 265 ASP A CA 1
ATOM 2162 C C . ASP A 1 265 ? 13.222 14.229 4.726 1.00 98.69 265 ASP A C 1
ATOM 2164 O O . ASP A 1 265 ? 12.677 13.523 5.578 1.00 98.69 265 ASP A O 1
ATOM 2168 N N . ALA A 1 266 ? 13.165 15.562 4.773 1.00 98.69 266 ALA A N 1
ATOM 2169 C CA . ALA A 1 266 ? 12.503 16.290 5.853 1.00 98.69 266 ALA A CA 1
ATOM 2170 C C . ALA A 1 266 ? 11.001 15.959 5.943 1.00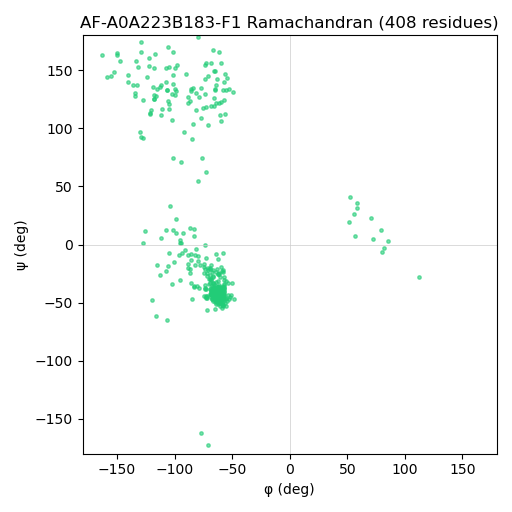 98.69 266 ALA A C 1
ATOM 2172 O O . ALA A 1 266 ? 10.452 15.797 7.040 1.00 98.69 266 ALA A O 1
ATOM 2173 N N . LEU A 1 267 ? 10.338 15.810 4.791 1.00 98.75 267 LEU A N 1
ATOM 2174 C CA . LEU A 1 267 ? 8.924 15.455 4.719 1.00 98.75 267 LEU A CA 1
ATOM 2175 C C . LEU A 1 267 ? 8.663 14.051 5.276 1.00 98.75 267 LEU A C 1
ATOM 2177 O O . LEU A 1 267 ? 7.756 13.876 6.089 1.00 98.75 267 LEU A O 1
ATOM 2181 N N . ILE A 1 268 ? 9.463 13.055 4.889 1.00 98.75 268 ILE A N 1
ATOM 2182 C CA . ILE A 1 268 ? 9.300 11.675 5.367 1.00 98.75 268 ILE A CA 1
ATOM 2183 C C . ILE A 1 268 ? 9.550 11.575 6.871 1.00 98.75 268 ILE A C 1
ATOM 2185 O O . ILE A 1 268 ? 8.762 10.938 7.571 1.00 98.75 268 ILE A O 1
ATOM 2189 N N . LYS A 1 269 ? 10.574 12.260 7.390 1.00 98.81 269 LYS A N 1
ATOM 2190 C CA . LYS A 1 269 ? 10.826 12.355 8.837 1.00 98.81 269 LYS A CA 1
ATOM 2191 C C . LYS A 1 269 ? 9.624 12.944 9.588 1.00 98.81 269 LYS A C 1
ATOM 2193 O O . LYS A 1 269 ? 9.152 12.350 10.551 1.00 98.81 269 LYS A O 1
ATOM 2198 N N . SER A 1 270 ? 9.030 14.015 9.061 1.00 98.81 270 SER A N 1
ATOM 2199 C CA . SER A 1 270 ? 7.815 14.614 9.639 1.00 98.81 270 SER A CA 1
ATOM 2200 C C . SER A 1 270 ? 6.611 13.657 9.629 1.00 98.81 270 SER A C 1
ATOM 2202 O O . SER A 1 270 ? 5.800 13.649 10.557 1.00 98.81 270 SER A O 1
ATOM 2204 N N . ILE A 1 271 ? 6.472 12.831 8.586 1.00 98.75 271 ILE A N 1
ATOM 2205 C CA . ILE A 1 271 ? 5.412 11.814 8.509 1.00 98.75 271 ILE A CA 1
ATOM 2206 C C . ILE A 1 271 ? 5.644 10.696 9.534 1.00 98.75 271 ILE A C 1
ATOM 2208 O O . ILE A 1 271 ? 4.684 10.227 10.149 1.00 98.75 271 ILE A O 1
ATOM 2212 N N . ILE A 1 272 ? 6.894 10.288 9.756 1.00 98.88 272 ILE A N 1
ATOM 2213 C CA . ILE A 1 272 ? 7.264 9.312 10.790 1.00 98.88 272 ILE A CA 1
ATOM 2214 C C . ILE A 1 272 ? 6.871 9.831 12.179 1.00 98.88 272 ILE A C 1
ATOM 2216 O O . ILE A 1 272 ? 6.167 9.132 12.911 1.00 98.88 272 ILE A O 1
ATOM 2220 N N . ASP A 1 273 ? 7.231 11.074 12.504 1.00 98.69 273 ASP A N 1
ATOM 2221 C CA . ASP A 1 273 ? 6.888 11.700 13.788 1.00 98.69 273 ASP A CA 1
ATOM 2222 C C . ASP A 1 273 ? 5.369 11.765 13.989 1.00 98.69 273 ASP A C 1
ATOM 2224 O O . ASP A 1 273 ? 4.833 11.381 15.036 1.00 98.69 273 ASP A O 1
ATOM 2228 N N . LYS A 1 274 ? 4.645 12.176 12.939 1.00 98.38 274 LYS A N 1
ATOM 2229 C CA . LYS A 1 274 ? 3.181 12.184 12.936 1.00 98.38 274 LYS A CA 1
ATOM 2230 C C . LYS A 1 274 ? 2.608 10.781 13.145 1.00 98.38 274 LYS A C 1
ATOM 2232 O O . LYS A 1 274 ? 1.649 10.639 13.897 1.00 98.38 274 LYS A O 1
ATOM 2237 N N . THR A 1 275 ? 3.173 9.756 12.509 1.00 98.50 275 THR A N 1
ATOM 2238 C CA . THR A 1 275 ? 2.716 8.362 12.643 1.00 98.50 275 THR A CA 1
ATOM 2239 C C . THR A 1 275 ? 2.815 7.906 14.096 1.00 98.50 275 THR A C 1
ATOM 2241 O O . THR A 1 275 ? 1.849 7.373 14.643 1.00 98.50 275 THR A O 1
ATOM 2244 N N . ARG A 1 276 ? 3.941 8.191 14.766 1.00 97.88 276 ARG A N 1
ATOM 2245 C CA . ARG A 1 276 ? 4.120 7.869 16.189 1.00 97.88 276 ARG A CA 1
ATOM 2246 C C . ARG A 1 276 ? 3.074 8.554 17.064 1.00 97.88 276 ARG A C 1
ATOM 2248 O O . ARG A 1 276 ? 2.510 7.911 17.948 1.00 97.88 276 ARG A O 1
ATOM 2255 N N . ALA A 1 277 ? 2.828 9.843 16.838 1.00 97.81 277 ALA A N 1
ATOM 2256 C CA . ALA A 1 277 ? 1.843 10.603 17.601 1.00 97.81 277 ALA A CA 1
ATOM 2257 C C . ALA A 1 277 ? 0.412 10.101 17.352 1.00 97.81 277 ALA A C 1
ATOM 2259 O O . ALA A 1 277 ? -0.341 9.896 18.303 1.00 97.81 277 ALA A O 1
ATOM 2260 N N . ASN A 1 278 ? 0.052 9.849 16.092 1.00 97.38 278 ASN A N 1
ATOM 2261 C CA . ASN A 1 278 ? -1.288 9.417 15.716 1.00 97.38 278 ASN A CA 1
ATOM 2262 C C . ASN A 1 278 ? -1.622 8.024 16.264 1.00 97.38 278 ASN A C 1
ATOM 2264 O O . ASN A 1 278 ? -2.699 7.833 16.817 1.00 97.38 278 ASN A O 1
ATOM 2268 N N . GLU A 1 279 ? -0.699 7.061 16.196 1.00 96.69 279 GLU A N 1
ATOM 2269 C CA . GLU A 1 279 ? -0.974 5.708 16.703 1.00 96.69 279 GLU A CA 1
ATOM 2270 C C . GLU A 1 279 ? -1.133 5.641 18.228 1.00 96.69 279 GLU A C 1
ATOM 2272 O O . GLU A 1 279 ? -1.834 4.761 18.733 1.00 96.69 279 GLU A O 1
ATOM 2277 N N . LYS A 1 280 ? -0.564 6.595 18.979 1.00 96.19 280 LYS A N 1
ATOM 2278 C CA . LYS A 1 280 ? -0.881 6.744 20.409 1.00 96.19 280 LYS A CA 1
ATOM 2279 C C . LYS A 1 280 ? -2.356 7.105 20.613 1.00 96.19 280 LYS A C 1
ATOM 2281 O O . LYS A 1 280 ? -2.999 6.533 21.488 1.00 96.19 280 LYS A O 1
ATOM 2286 N N . LEU A 1 281 ? -2.898 8.011 19.796 1.00 97.25 281 LEU A N 1
ATOM 2287 C CA . LEU A 1 281 ? -4.310 8.405 19.857 1.00 97.25 281 LEU A CA 1
ATOM 2288 C C . LEU A 1 281 ? -5.233 7.266 19.413 1.00 97.25 281 LEU A C 1
ATOM 2290 O O . LEU A 1 281 ? -6.224 6.992 20.081 1.00 97.25 281 LEU A O 1
ATOM 2294 N N . GLU A 1 282 ? -4.879 6.563 18.335 1.00 96.31 282 GLU A N 1
ATOM 2295 C CA . GLU A 1 282 ? -5.636 5.403 17.846 1.00 96.31 282 GLU A CA 1
ATOM 2296 C C . GLU A 1 282 ? -5.705 4.294 18.899 1.00 96.31 282 GLU A C 1
ATOM 2298 O O . GLU A 1 282 ? -6.762 3.705 19.104 1.00 96.31 282 GLU A O 1
ATOM 2303 N N . THR A 1 283 ? -4.609 4.044 19.619 1.00 94.56 283 THR A N 1
ATOM 2304 C CA . THR A 1 283 ? -4.592 3.063 20.715 1.00 94.56 283 THR A CA 1
ATOM 2305 C C . THR A 1 283 ? -5.589 3.438 21.815 1.00 94.56 283 THR A C 1
ATOM 2307 O O . THR A 1 283 ? -6.374 2.596 22.237 1.00 94.56 283 THR A O 1
ATOM 2310 N N . ILE A 1 284 ? -5.615 4.708 22.240 1.00 96.62 284 ILE A N 1
ATOM 2311 C CA . ILE A 1 284 ? -6.582 5.195 23.240 1.00 96.62 284 ILE A CA 1
ATOM 2312 C C . ILE A 1 284 ? -8.016 5.048 22.717 1.00 96.62 284 ILE A C 1
ATOM 2314 O O . ILE A 1 284 ? -8.889 4.567 23.434 1.00 96.62 284 ILE A O 1
ATOM 2318 N N . TYR A 1 285 ? -8.258 5.425 21.459 1.00 96.56 285 TYR A N 1
ATOM 2319 C CA . TYR A 1 285 ? -9.572 5.309 20.832 1.00 96.56 285 TYR A CA 1
ATOM 2320 C C . TYR A 1 285 ? -10.082 3.862 20.825 1.00 96.56 285 TYR A C 1
ATOM 2322 O O . TYR A 1 285 ? -11.208 3.621 21.258 1.00 96.56 285 TYR A O 1
ATOM 2330 N N . TYR A 1 286 ? -9.269 2.901 20.373 1.00 94.75 286 TYR A N 1
ATOM 2331 C CA . TYR A 1 286 ? -9.690 1.500 20.327 1.00 94.75 286 TYR A CA 1
ATOM 2332 C C . TYR A 1 286 ? -9.846 0.888 21.718 1.00 94.75 286 TYR A C 1
ATOM 2334 O O . TYR A 1 286 ? -10.764 0.100 21.900 1.00 94.75 286 TYR A O 1
ATOM 2342 N N . ASN A 1 287 ? -9.042 1.288 22.706 1.00 94.31 287 ASN A N 1
ATOM 2343 C CA . ASN A 1 287 ? -9.245 0.854 24.090 1.00 94.31 287 ASN A CA 1
ATOM 2344 C C . ASN A 1 287 ? -10.605 1.323 24.628 1.00 94.31 287 ASN A C 1
ATOM 2346 O O . ASN A 1 287 ? -11.377 0.505 25.116 1.00 94.31 287 ASN A O 1
ATOM 2350 N N . ASN A 1 288 ? -10.940 2.607 24.456 1.00 94.00 288 ASN A N 1
ATOM 2351 C CA . ASN A 1 288 ? -12.238 3.145 24.880 1.00 94.00 288 ASN A CA 1
ATOM 2352 C C . ASN A 1 288 ? -13.401 2.490 24.121 1.00 94.00 288 ASN A C 1
ATOM 2354 O O . ASN A 1 288 ? -14.482 2.285 24.675 1.00 94.00 288 ASN A O 1
ATOM 2358 N N . LYS A 1 289 ? -13.196 2.184 22.834 1.00 92.00 289 LYS A N 1
ATOM 2359 C CA . LYS A 1 289 ? -14.187 1.500 22.004 1.00 92.00 289 LYS A CA 1
ATOM 2360 C C . LYS A 1 289 ? -14.443 0.078 22.508 1.00 92.00 289 LYS A C 1
ATOM 2362 O O . LYS A 1 289 ? -15.603 -0.267 22.688 1.00 92.00 289 LYS A O 1
ATOM 2367 N N . HIS A 1 290 ? -13.388 -0.691 22.779 1.00 91.75 290 HIS A N 1
ATOM 2368 C CA . HIS A 1 290 ? -13.487 -2.046 23.330 1.00 91.75 290 HIS A CA 1
ATOM 2369 C C . HIS A 1 290 ? -14.146 -2.042 24.712 1.00 91.75 290 HIS A C 1
ATOM 2371 O O . HIS A 1 290 ? -15.099 -2.779 24.918 1.00 91.75 290 HIS A O 1
ATOM 2377 N N . GLU A 1 291 ? -13.748 -1.136 25.612 1.00 90.19 291 GLU A N 1
ATOM 2378 C CA . GLU A 1 291 ? -14.392 -0.972 26.928 1.00 90.19 291 GLU A CA 1
ATOM 2379 C C . GLU A 1 291 ? -15.898 -0.675 26.796 1.00 90.19 291 GLU A C 1
ATOM 2381 O O . GLU A 1 291 ? -16.727 -1.209 27.533 1.00 90.19 291 GLU A O 1
ATOM 2386 N N . THR A 1 292 ? -16.272 0.155 25.819 1.00 81.94 292 THR A N 1
ATOM 2387 C CA . THR A 1 292 ? -17.677 0.477 25.542 1.00 81.94 292 THR A CA 1
ATOM 2388 C C . THR A 1 292 ? -18.437 -0.729 24.983 1.00 81.94 292 THR A C 1
ATOM 2390 O O . THR A 1 292 ? -19.577 -0.969 25.379 1.00 81.94 292 THR A O 1
ATOM 2393 N N . GLU A 1 293 ? -17.834 -1.477 24.057 1.00 86.06 293 GLU A N 1
ATOM 2394 C CA . GLU A 1 293 ? -18.419 -2.691 23.476 1.00 86.06 293 GLU A CA 1
ATOM 2395 C C . GLU A 1 293 ? -18.633 -3.757 24.558 1.00 86.06 293 GLU A C 1
ATOM 2397 O O . GLU A 1 293 ? -19.757 -4.237 24.704 1.00 86.06 293 GLU A O 1
ATOM 2402 N N . GLU A 1 294 ? -17.629 -4.010 25.400 1.00 86.56 294 GLU A N 1
ATOM 2403 C CA . GLU A 1 294 ? -17.719 -4.910 26.555 1.00 86.56 294 GLU A CA 1
ATOM 2404 C C . GLU A 1 294 ? -18.819 -4.474 27.533 1.00 86.56 294 GLU A C 1
ATOM 2406 O O . GLU A 1 294 ? -19.636 -5.294 27.955 1.00 86.56 294 GLU A O 1
ATOM 2411 N N . PHE A 1 295 ? -18.911 -3.176 27.855 1.00 81.00 295 PHE A N 1
ATOM 2412 C CA . PHE A 1 295 ? -19.985 -2.653 28.703 1.00 81.00 295 PHE A CA 1
ATOM 2413 C C . PHE A 1 295 ? -21.366 -2.947 28.113 1.00 81.00 295 PHE A C 1
ATOM 2415 O O . PHE A 1 295 ? -22.265 -3.382 28.837 1.00 81.00 295 PHE A O 1
ATOM 2422 N N . TYR A 1 296 ? -21.564 -2.717 26.812 1.00 73.25 296 TYR A N 1
ATOM 2423 C CA . TYR A 1 296 ? -22.865 -2.944 26.192 1.00 73.25 296 TYR A CA 1
ATOM 2424 C C . TYR A 1 296 ? -23.188 -4.427 26.003 1.00 73.25 296 TYR A C 1
ATOM 2426 O O . TYR A 1 296 ? -24.354 -4.791 26.159 1.00 73.25 296 TYR A O 1
ATOM 2434 N N . GLU A 1 297 ? -22.205 -5.277 25.718 1.00 76.50 297 GLU A N 1
ATOM 2435 C CA . GLU A 1 297 ? -22.378 -6.732 25.665 1.00 76.50 297 GLU A CA 1
ATOM 2436 C C . GLU A 1 297 ? -22.797 -7.275 27.033 1.00 76.50 297 GLU A C 1
ATOM 2438 O O . GLU A 1 297 ? -23.872 -7.869 27.145 1.00 76.50 297 GLU A O 1
ATOM 2443 N N . LEU A 1 298 ? -22.064 -6.915 28.091 1.00 74.50 298 LEU A N 1
ATOM 2444 C CA . LEU A 1 298 ? -22.442 -7.223 29.470 1.00 74.50 298 LEU A CA 1
ATOM 2445 C C . LEU A 1 298 ? -23.810 -6.633 29.820 1.00 74.50 298 LEU A C 1
ATOM 2447 O O . LEU A 1 298 ? -24.601 -7.269 30.506 1.00 74.50 298 LEU A O 1
ATOM 2451 N N . SER A 1 299 ? -24.135 -5.416 29.373 1.00 69.00 299 SER A N 1
ATOM 2452 C CA . SER A 1 299 ? -25.438 -4.800 29.662 1.00 69.00 299 SER A CA 1
ATOM 2453 C C . SER A 1 299 ? -26.602 -5.530 28.990 1.00 69.00 299 SER A C 1
ATOM 2455 O O . SER A 1 299 ? -27.692 -5.564 29.553 1.00 69.00 299 SER A O 1
ATOM 2457 N N . ARG A 1 300 ? -26.388 -6.110 27.801 1.00 64.31 300 ARG A N 1
ATOM 2458 C CA . ARG A 1 300 ? -27.402 -6.883 27.073 1.00 64.31 300 ARG A CA 1
ATOM 2459 C C . ARG A 1 300 ? -27.646 -8.221 27.745 1.00 64.31 300 ARG A C 1
ATOM 2461 O O . ARG A 1 300 ? -28.804 -8.550 27.973 1.00 64.31 300 ARG A O 1
ATOM 2468 N N . GLU A 1 301 ? -26.577 -8.926 28.109 1.00 63.62 301 GLU A N 1
ATOM 2469 C CA . GLU A 1 301 ? -26.669 -10.152 28.907 1.00 63.62 301 GLU A CA 1
ATOM 2470 C C . GLU A 1 301 ? -27.373 -9.871 30.244 1.00 63.62 301 GLU A C 1
ATOM 2472 O O . GLU A 1 301 ? -28.357 -10.522 30.586 1.00 63.62 301 GLU A O 1
ATOM 2477 N N . ASN A 1 302 ? -26.982 -8.795 30.933 1.00 68.94 302 ASN A N 1
ATOM 2478 C CA . ASN A 1 302 ? -27.593 -8.393 32.199 1.00 68.94 302 ASN A CA 1
ATOM 2479 C C . ASN A 1 302 ? -29.033 -7.874 32.065 1.00 68.94 302 ASN A C 1
ATOM 2481 O O . ASN A 1 302 ? -29.746 -7.822 33.062 1.00 68.94 302 ASN A O 1
ATOM 2485 N N . ARG A 1 303 ? -29.482 -7.414 30.891 1.00 75.25 303 ARG A N 1
ATOM 2486 C CA . ARG A 1 303 ? -30.837 -6.864 30.734 1.00 75.25 303 ARG A CA 1
ATOM 2487 C C . ARG A 1 303 ? -31.888 -7.964 30.774 1.00 75.25 303 ARG A C 1
ATOM 2489 O O . ARG A 1 303 ? -32.882 -7.793 31.469 1.00 75.25 303 ARG A O 1
ATOM 2496 N N . GLU A 1 304 ? -31.656 -9.063 30.060 1.00 80.31 304 GLU A N 1
ATOM 2497 C CA . GLU A 1 304 ? -32.542 -10.230 30.111 1.00 80.31 304 GLU A CA 1
ATOM 2498 C C . GLU A 1 304 ? -32.599 -10.778 31.543 1.00 80.31 304 GLU A C 1
ATOM 2500 O O . GLU A 1 304 ? -33.684 -10.958 32.089 1.00 80.31 304 GLU A O 1
ATOM 2505 N N . GLU A 1 305 ? -31.442 -10.912 32.204 1.00 80.94 305 GLU A N 1
ATOM 2506 C CA . GLU A 1 305 ? -31.376 -11.361 33.600 1.00 80.94 305 GLU A CA 1
ATOM 2507 C C . GLU A 1 305 ? -32.067 -10.398 34.583 1.00 80.94 305 GLU A C 1
ATOM 2509 O O . GLU A 1 305 ? -32.750 -10.852 35.501 1.00 80.94 305 GLU A O 1
ATOM 2514 N N . ARG A 1 306 ? -31.964 -9.074 34.388 1.00 80.06 306 ARG A N 1
ATOM 2515 C CA . ARG A 1 306 ? -32.678 -8.075 35.209 1.00 80.06 306 ARG A CA 1
ATOM 2516 C C . ARG A 1 306 ? -34.184 -8.115 34.994 1.00 80.06 306 ARG A C 1
ATOM 2518 O O . ARG A 1 306 ? -34.924 -8.056 35.967 1.00 80.06 306 ARG A O 1
ATOM 2525 N N . GLU A 1 307 ? -34.643 -8.219 33.747 1.00 88.00 307 GLU A N 1
ATOM 2526 C CA . GLU A 1 307 ? -36.072 -8.345 33.435 1.00 88.00 307 GLU A CA 1
ATOM 2527 C C . GLU A 1 307 ? -36.645 -9.631 34.060 1.00 88.00 307 GLU A C 1
ATOM 2529 O O . GLU A 1 307 ? -37.725 -9.603 34.656 1.00 88.00 307 GLU A O 1
ATOM 2534 N N . GLN A 1 308 ? -35.891 -10.734 34.016 1.00 90.38 308 GLN A N 1
ATOM 2535 C CA . GLN A 1 308 ? -36.221 -11.973 34.721 1.00 90.38 308 GLN A CA 1
ATOM 2536 C C . GLN A 1 308 ? -36.281 -11.781 36.241 1.00 90.38 308 GLN A C 1
ATOM 2538 O O . GLN A 1 308 ? -37.270 -12.178 36.853 1.00 90.38 308 GLN A O 1
ATOM 2543 N N . ASP A 1 309 ? -35.264 -11.175 36.862 1.00 88.06 309 ASP A N 1
ATOM 2544 C CA . ASP A 1 309 ? -35.240 -10.942 38.312 1.00 88.06 309 ASP A CA 1
ATOM 2545 C C . ASP A 1 309 ? -36.382 -10.017 38.768 1.00 88.06 309 ASP A C 1
ATOM 2547 O O . ASP A 1 309 ? -37.043 -10.324 39.759 1.00 88.06 309 ASP A O 1
ATOM 2551 N N . GLU A 1 310 ? -36.697 -8.954 38.021 1.00 89.06 310 GLU A N 1
ATOM 2552 C CA . GLU A 1 310 ? -37.841 -8.075 38.305 1.00 89.06 310 GLU A CA 1
ATOM 2553 C C . GLU A 1 310 ? -39.180 -8.819 38.219 1.00 89.06 310 GLU A C 1
ATOM 2555 O O . GLU A 1 310 ? -40.087 -8.589 39.024 1.00 89.06 310 GLU A O 1
ATOM 2560 N N . LEU A 1 311 ? -39.345 -9.699 37.226 1.00 93.19 311 LEU A N 1
ATOM 2561 C CA . LEU A 1 311 ? -40.544 -10.528 37.105 1.00 93.19 311 LEU A CA 1
ATOM 2562 C C . LEU A 1 311 ? -40.619 -11.568 38.226 1.00 93.19 311 LEU A C 1
ATOM 2564 O O . LEU A 1 311 ? -41.708 -11.814 38.745 1.00 93.19 311 LEU A O 1
ATOM 2568 N N . ILE A 1 312 ? -39.485 -12.144 38.637 1.00 92.62 312 ILE A N 1
ATOM 2569 C CA . ILE A 1 312 ? -39.416 -13.051 39.785 1.00 92.62 312 ILE A CA 1
ATOM 2570 C C . ILE A 1 312 ? -39.838 -12.310 41.053 1.00 92.62 312 ILE A C 1
ATOM 2572 O O . ILE A 1 312 ? -40.701 -12.825 41.754 1.00 92.62 312 ILE A O 1
ATOM 2576 N N . GLU A 1 313 ? -39.304 -11.116 41.325 1.00 89.50 313 GLU A N 1
ATOM 2577 C CA . GLU A 1 313 ? -39.678 -10.273 42.474 1.00 89.50 313 GLU A CA 1
ATOM 2578 C C . GLU A 1 313 ? -41.183 -9.977 42.489 1.00 89.50 313 GLU A C 1
ATOM 2580 O O . GLU A 1 313 ? -41.867 -10.275 43.473 1.00 89.50 313 GLU A O 1
ATOM 2585 N N . LYS A 1 314 ? -41.732 -9.523 41.354 1.00 90.81 314 LYS A N 1
ATOM 2586 C CA . LYS A 1 314 ? -43.180 -9.305 41.185 1.00 90.81 314 LYS A CA 1
ATOM 2587 C C . LYS A 1 314 ? -43.992 -10.576 41.430 1.00 90.81 314 LYS A C 1
ATOM 2589 O O . LYS A 1 314 ? -45.091 -10.493 41.978 1.00 90.81 314 LYS A O 1
ATOM 2594 N N . LEU A 1 315 ? -43.479 -11.744 41.031 1.00 91.19 315 LEU A N 1
ATOM 2595 C CA . LEU A 1 315 ? -44.124 -13.028 41.297 1.00 91.19 315 LEU A CA 1
ATOM 2596 C C . LEU A 1 315 ? -44.114 -13.347 42.798 1.00 91.19 315 LEU A C 1
ATOM 2598 O O . LEU A 1 315 ? -45.135 -13.790 43.317 1.00 91.19 315 LEU A O 1
ATOM 2602 N N . GLN A 1 316 ? -43.008 -13.098 43.512 1.00 87.56 316 GLN A N 1
ATOM 2603 C CA . GLN A 1 316 ? -42.933 -13.368 44.958 1.00 87.56 316 GLN A CA 1
ATOM 2604 C C . GLN A 1 316 ? -43.928 -12.507 45.740 1.00 87.56 316 GLN A C 1
ATOM 2606 O O . GLN A 1 316 ? -44.577 -13.012 46.657 1.00 87.56 316 GLN A O 1
ATOM 2611 N N . GLU A 1 317 ? -44.067 -11.239 45.348 1.00 85.50 317 GLU A N 1
ATOM 2612 C CA . GLU A 1 317 ? -44.974 -10.259 45.956 1.00 85.50 317 GLU A CA 1
ATOM 2613 C C . GLU A 1 317 ? -46.424 -10.371 45.462 1.00 85.50 317 GLU A C 1
ATOM 2615 O O . GLU A 1 317 ? -47.305 -9.655 45.949 1.00 85.50 317 GLU A O 1
ATOM 2620 N N . SER A 1 318 ? -46.704 -11.255 44.497 1.00 84.19 318 SER A N 1
ATOM 2621 C CA . SER A 1 318 ? -48.045 -11.384 43.938 1.00 84.19 318 SER A CA 1
ATOM 2622 C C . SER A 1 318 ? -49.048 -11.807 45.015 1.00 84.19 318 SER A C 1
ATOM 2624 O O . SER A 1 318 ? -48.903 -12.855 45.650 1.00 84.19 318 SER A O 1
ATOM 2626 N N . GLY A 1 319 ? -50.072 -10.967 45.202 1.00 77.50 319 GLY A N 1
ATOM 2627 C CA . GLY A 1 319 ? -51.205 -11.188 46.108 1.00 77.50 319 GLY A CA 1
ATOM 2628 C C . GLY A 1 319 ? -52.547 -11.401 45.395 1.00 77.50 319 GLY A C 1
ATOM 2629 O O . GLY A 1 319 ? -53.588 -11.506 46.049 1.00 77.50 319 GLY A O 1
ATOM 2630 N N . ASN A 1 320 ? -52.563 -11.488 44.058 1.00 85.00 320 ASN A N 1
ATOM 2631 C CA . ASN A 1 320 ? -53.768 -11.746 43.265 1.00 85.00 320 ASN A CA 1
ATOM 2632 C C . ASN A 1 320 ? -53.525 -12.808 42.177 1.00 85.00 320 ASN A C 1
ATOM 2634 O O . ASN A 1 320 ? -52.665 -12.618 41.322 1.00 85.00 320 ASN A O 1
ATOM 2638 N N . PHE A 1 321 ? -54.365 -13.850 42.126 1.00 85.69 321 PHE A N 1
ATOM 2639 C CA . PHE A 1 321 ? -54.318 -14.919 41.119 1.00 85.69 321 PHE A CA 1
ATOM 2640 C C . PHE A 1 321 ? -54.220 -14.391 39.682 1.00 85.69 321 PHE A C 1
ATOM 2642 O O . PHE A 1 321 ? -53.354 -14.825 38.927 1.00 85.69 321 PHE A O 1
ATOM 2649 N N . LYS A 1 322 ? -55.040 -13.396 39.308 1.00 86.62 322 LYS A N 1
ATOM 2650 C CA . LYS A 1 322 ? -55.011 -12.821 37.950 1.00 86.62 322 LYS A CA 1
ATOM 2651 C C . LYS A 1 322 ? -53.644 -12.220 37.607 1.00 86.62 322 LYS A C 1
ATOM 2653 O O . LYS A 1 322 ? -53.196 -12.334 36.472 1.00 86.62 322 LYS A O 1
ATOM 2658 N N . TYR A 1 323 ? -53.005 -11.576 38.580 1.00 86.81 323 TYR A N 1
ATOM 2659 C CA . TYR A 1 323 ? -51.692 -10.963 38.409 1.00 86.81 323 TYR A CA 1
ATOM 2660 C C . TYR A 1 323 ? -50.590 -12.029 38.349 1.00 86.81 323 TYR A C 1
ATOM 2662 O O . TYR A 1 323 ? -49.706 -11.942 37.502 1.00 86.81 323 TYR A O 1
ATOM 2670 N N . THR A 1 324 ? -50.710 -13.097 39.145 1.00 89.56 324 THR A N 1
ATOM 2671 C CA . THR A 1 324 ? -49.804 -14.252 39.085 1.00 89.56 324 THR A CA 1
ATOM 2672 C C . THR A 1 324 ? -49.790 -14.890 37.695 1.00 89.56 324 THR A C 1
ATOM 2674 O O . THR A 1 324 ? -48.713 -15.052 37.131 1.00 89.56 324 THR A O 1
ATOM 2677 N N . HIS A 1 325 ? -50.952 -15.189 37.101 1.00 89.69 325 HIS A N 1
ATOM 2678 C CA . HIS A 1 325 ? -51.015 -15.762 35.745 1.00 89.69 325 HIS A CA 1
ATOM 2679 C C . HIS A 1 325 ? -50.378 -14.845 34.688 1.00 89.69 325 HIS A C 1
ATOM 2681 O O . HIS A 1 325 ? -49.679 -15.312 33.792 1.00 89.69 325 HIS A O 1
ATOM 2687 N N . GLN A 1 326 ? -50.560 -13.525 34.810 1.00 91.06 326 GLN A N 1
ATOM 2688 C CA . GLN A 1 326 ? -49.911 -12.563 33.913 1.00 91.06 326 GLN A CA 1
ATOM 2689 C C . GLN A 1 326 ? -48.384 -12.623 34.020 1.00 91.06 326 GLN A C 1
ATOM 2691 O O . GLN A 1 326 ? -47.712 -12.690 32.995 1.00 91.06 326 GLN A O 1
ATOM 2696 N N . ILE A 1 327 ? -47.838 -12.633 35.239 1.00 91.06 327 ILE A N 1
ATOM 2697 C CA . ILE A 1 327 ? -46.387 -12.695 35.451 1.00 91.06 327 ILE A CA 1
ATOM 2698 C C . ILE A 1 327 ? -45.819 -14.035 34.978 1.00 91.06 327 ILE A C 1
ATOM 2700 O O . ILE A 1 327 ? -44.783 -14.046 34.324 1.00 91.06 327 ILE A O 1
ATOM 2704 N N . ILE A 1 328 ? -46.500 -15.154 35.248 1.00 91.69 328 ILE A N 1
ATOM 2705 C CA . ILE A 1 328 ? -46.089 -16.484 34.772 1.00 91.69 328 ILE A CA 1
ATOM 2706 C C . ILE A 1 328 ? -46.030 -16.532 33.240 1.00 91.69 328 ILE A C 1
ATOM 2708 O O . ILE A 1 328 ? -45.077 -17.074 32.687 1.00 91.69 328 ILE A O 1
ATOM 2712 N N . ASN A 1 329 ? -46.988 -15.917 32.544 1.00 91.81 329 ASN A N 1
ATOM 2713 C CA . ASN A 1 329 ? -46.963 -15.824 31.085 1.00 91.81 329 ASN A CA 1
ATOM 2714 C C . ASN A 1 329 ? -45.796 -14.965 30.559 1.00 91.81 329 ASN A C 1
ATOM 2716 O O . ASN A 1 329 ? -45.208 -15.294 29.533 1.00 91.81 329 ASN A O 1
ATOM 2720 N N . GLU A 1 330 ? -45.442 -13.875 31.248 1.00 92.12 330 GLU A N 1
ATOM 2721 C CA . GLU A 1 330 ? -44.268 -13.062 30.897 1.00 92.12 330 GLU A CA 1
ATOM 2722 C C . GLU A 1 330 ? -42.952 -13.805 31.174 1.00 92.12 330 GLU A C 1
ATOM 2724 O O . GLU A 1 330 ? -42.072 -13.820 30.317 1.00 92.12 330 GLU A O 1
ATOM 2729 N N . LEU A 1 331 ? -42.841 -14.494 32.317 1.00 92.19 331 LEU A N 1
ATOM 2730 C CA . LEU A 1 331 ? -41.705 -15.364 32.641 1.00 92.19 331 LEU A CA 1
ATOM 2731 C C . LEU A 1 331 ? -41.573 -16.513 31.629 1.00 92.19 331 LEU A C 1
ATOM 2733 O O . LEU A 1 331 ? -40.468 -16.875 31.247 1.00 92.19 331 LEU A O 1
ATOM 2737 N N . GLY A 1 332 ? -42.686 -17.058 31.134 1.00 89.25 332 GLY A N 1
ATOM 2738 C CA . GLY A 1 332 ? -42.697 -18.131 30.137 1.00 89.25 332 GLY A CA 1
ATOM 2739 C C . GLY A 1 332 ? -42.110 -17.761 28.769 1.00 89.25 332 GLY A C 1
ATOM 2740 O O . GLY A 1 332 ? -41.941 -18.649 27.940 1.00 89.25 332 GLY A O 1
ATOM 2741 N N . LYS A 1 333 ? -41.785 -16.483 28.519 1.00 90.50 333 LYS A N 1
ATOM 2742 C CA . LYS A 1 333 ? -41.098 -16.033 27.296 1.00 90.50 333 LYS A CA 1
ATOM 2743 C C . LYS A 1 333 ? -39.584 -16.270 27.325 1.00 90.50 333 LYS A C 1
ATOM 2745 O O . LYS A 1 333 ? -38.939 -16.072 26.298 1.00 90.50 333 LYS A O 1
ATOM 2750 N N . PHE A 1 334 ? -39.023 -16.642 28.478 1.00 88.19 334 PHE A N 1
ATOM 2751 C CA . PHE A 1 334 ? -37.589 -16.852 28.657 1.00 88.19 334 PHE A CA 1
ATOM 2752 C C . PHE A 1 334 ? -37.241 -18.340 28.767 1.00 88.19 334 PHE A C 1
ATOM 2754 O O . PHE A 1 334 ? -37.822 -19.080 29.566 1.00 88.19 334 PHE A O 1
ATOM 2761 N N . ASP A 1 335 ? -36.211 -18.755 28.028 1.00 82.69 335 ASP A N 1
ATOM 2762 C CA . ASP A 1 335 ? -35.799 -20.163 27.941 1.00 82.69 335 ASP A CA 1
ATOM 2763 C C . ASP A 1 335 ? -34.583 -20.500 28.824 1.00 82.69 335 ASP A C 1
ATOM 2765 O O . ASP A 1 335 ? -34.290 -21.673 29.078 1.00 82.69 335 ASP A O 1
ATOM 2769 N N . LYS A 1 336 ? -33.853 -19.483 29.302 1.00 85.38 336 LYS A N 1
ATOM 2770 C CA . LYS A 1 336 ? -32.614 -19.632 30.079 1.00 85.38 336 LYS A CA 1
ATOM 2771 C C . LYS A 1 336 ? -32.768 -19.038 31.472 1.00 85.38 336 LYS A C 1
ATOM 2773 O O . LYS A 1 336 ? -33.132 -17.880 31.609 1.00 85.38 336 LYS A O 1
ATOM 2778 N N . TRP A 1 337 ? -32.419 -19.827 32.487 1.00 85.88 337 TRP A N 1
ATOM 2779 C CA . TRP A 1 337 ? -32.511 -19.443 33.897 1.00 85.88 337 TRP A CA 1
ATOM 2780 C C . TRP A 1 337 ? -31.240 -19.824 34.646 1.00 85.88 337 TRP A C 1
ATOM 2782 O O . TRP A 1 337 ? -30.808 -20.985 34.584 1.00 85.88 337 TRP A O 1
ATOM 2792 N N . THR A 1 338 ? -30.682 -18.880 35.399 1.00 84.81 338 THR A N 1
ATOM 2793 C CA . THR A 1 338 ? -29.538 -19.121 36.287 1.00 84.81 338 THR A CA 1
ATOM 2794 C C . THR A 1 338 ? -29.958 -19.933 37.521 1.00 84.81 338 THR A C 1
ATOM 2796 O O . THR A 1 338 ? -31.122 -19.934 37.930 1.00 84.81 338 THR A O 1
ATOM 2799 N N . ASN A 1 339 ? -29.015 -20.633 38.163 1.00 82.31 339 ASN A N 1
ATOM 2800 C CA . ASN A 1 339 ? -29.313 -21.414 39.375 1.00 82.31 339 ASN A CA 1
ATOM 2801 C C . ASN A 1 339 ? -29.912 -20.571 40.524 1.00 82.31 339 ASN A C 1
ATOM 2803 O O . ASN A 1 339 ? -30.878 -21.030 41.137 1.00 82.31 339 ASN A O 1
ATOM 2807 N N . PRO A 1 340 ? -29.425 -19.348 40.822 1.00 83.38 340 PRO A N 1
ATOM 2808 C CA . PRO A 1 340 ? -30.057 -18.482 41.818 1.00 83.38 340 PRO A CA 1
ATOM 2809 C C . PRO A 1 340 ? -31.512 -18.125 41.481 1.00 83.38 340 PRO A C 1
ATOM 2811 O O . PRO A 1 340 ? -32.372 -18.202 42.358 1.00 83.38 340 PRO A O 1
ATOM 2814 N N . GLN A 1 341 ? -31.814 -17.790 40.222 1.00 88.75 341 GLN A N 1
ATOM 2815 C CA . GLN A 1 341 ? -33.181 -17.487 39.778 1.00 88.75 341 GLN A CA 1
ATOM 2816 C C . GLN A 1 341 ? -34.100 -18.708 39.907 1.00 88.75 341 GLN A C 1
ATOM 2818 O O . GLN A 1 341 ? -35.212 -18.589 40.420 1.00 88.75 341 GLN A O 1
ATOM 2823 N N . ARG A 1 342 ? -33.620 -19.903 39.532 1.00 89.12 342 ARG A N 1
ATOM 2824 C CA . ARG A 1 342 ? -34.357 -21.167 39.721 1.00 89.12 342 ARG A CA 1
ATOM 2825 C C . ARG A 1 342 ? -34.708 -21.398 41.186 1.00 89.12 342 ARG A C 1
ATOM 2827 O O . ARG A 1 342 ? -35.869 -21.653 41.493 1.00 89.12 342 ARG A O 1
ATOM 2834 N N . LYS A 1 343 ? -33.747 -21.214 42.099 1.00 86.44 343 LYS A N 1
ATOM 2835 C CA . LYS A 1 343 ? -33.992 -21.305 43.549 1.00 86.44 343 LYS A CA 1
ATOM 2836 C C . LYS A 1 343 ? -35.056 -20.318 44.016 1.00 86.44 343 LYS A C 1
ATOM 2838 O O . LYS A 1 343 ? -35.952 -20.707 44.761 1.00 86.44 343 LYS A O 1
ATOM 2843 N N . LYS A 1 344 ? -35.008 -19.060 43.559 1.00 89.81 344 LYS A N 1
ATOM 2844 C CA . LYS A 1 344 ? -36.057 -18.072 43.867 1.00 89.81 344 LYS A CA 1
ATOM 2845 C C . LYS A 1 344 ? -37.426 -18.548 43.362 1.00 89.81 344 LYS A C 1
ATOM 2847 O O . LYS A 1 344 ? -38.379 -18.540 44.135 1.00 89.81 344 LYS A O 1
ATOM 2852 N N . LEU A 1 345 ? -37.527 -19.011 42.115 1.00 91.75 345 LEU A N 1
ATOM 2853 C CA . LEU A 1 345 ? -38.777 -19.488 41.506 1.00 91.75 345 LEU A CA 1
ATOM 2854 C C . LEU A 1 345 ? -39.360 -20.717 42.220 1.00 91.75 345 LEU A C 1
ATOM 2856 O O . LEU A 1 345 ? -40.565 -20.762 42.480 1.00 91.75 345 LEU A O 1
ATOM 2860 N N . TYR A 1 346 ? -38.525 -21.695 42.578 1.00 91.00 346 TYR A N 1
ATOM 2861 C CA . TYR A 1 346 ? -38.944 -22.865 43.354 1.00 91.00 346 TYR A CA 1
ATOM 2862 C C . TYR A 1 346 ? -39.390 -22.479 44.768 1.00 91.00 346 TYR A C 1
ATOM 2864 O O . TYR A 1 346 ? -40.420 -22.951 45.251 1.00 91.00 346 TYR A O 1
ATOM 2872 N N . ASN A 1 347 ? -38.667 -21.56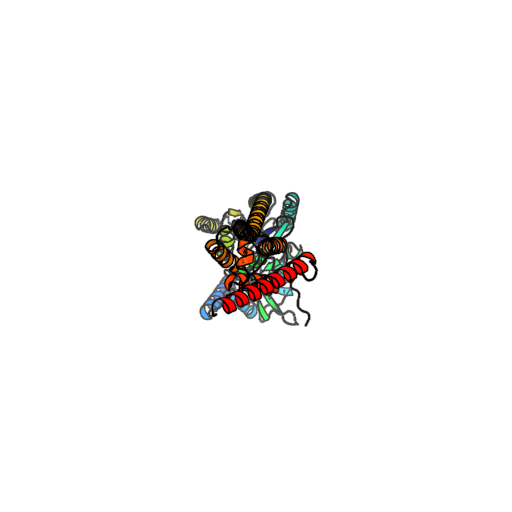5 45.417 1.00 87.94 347 ASN A N 1
ATOM 2873 C CA . ASN A 1 347 ? -39.042 -21.031 46.721 1.00 87.94 347 ASN A CA 1
ATOM 2874 C C . ASN A 1 347 ? -40.419 -20.346 46.681 1.00 87.94 347 ASN A C 1
ATOM 2876 O O . ASN A 1 347 ? -41.233 -20.539 47.582 1.00 87.94 347 ASN A O 1
ATOM 2880 N N . VAL A 1 348 ? -40.707 -19.599 45.612 1.00 89.31 348 VAL A N 1
ATOM 2881 C CA . VAL A 1 348 ? -42.007 -18.947 45.395 1.00 89.31 348 VAL A CA 1
ATOM 2882 C C . VAL A 1 348 ? -43.134 -19.972 45.279 1.00 89.31 348 VAL A C 1
ATOM 2884 O O . VAL A 1 348 ? -44.140 -19.832 45.971 1.00 89.31 348 VAL A O 1
ATOM 2887 N N . ALA A 1 349 ? -42.948 -21.039 44.494 1.00 87.50 349 ALA A N 1
ATOM 2888 C CA . ALA A 1 349 ? -43.930 -22.122 44.377 1.00 87.50 349 ALA A CA 1
ATOM 2889 C C . ALA A 1 349 ? -44.256 -22.776 45.728 1.00 87.50 349 ALA A C 1
ATOM 2891 O O . ALA A 1 349 ? -45.402 -23.149 45.990 1.00 87.50 349 ALA A O 1
ATOM 2892 N N . LEU A 1 350 ? -43.243 -22.933 46.584 1.00 85.88 350 LEU A N 1
ATOM 2893 C CA . LEU A 1 350 ? -43.373 -23.628 47.860 1.00 85.88 350 LEU A CA 1
ATOM 2894 C C . LEU A 1 350 ? -43.932 -22.754 48.982 1.00 85.88 350 LEU A C 1
ATOM 2896 O O . LEU A 1 350 ? -44.654 -23.291 49.824 1.00 85.88 350 LEU A O 1
ATOM 2900 N N . ASN A 1 351 ? -43.592 -21.464 49.012 1.00 85.31 351 ASN A N 1
ATOM 2901 C CA . ASN A 1 351 ? -43.812 -20.609 50.180 1.00 85.31 351 ASN A CA 1
ATOM 2902 C C . ASN A 1 351 ? -44.804 -19.462 49.954 1.00 85.31 351 ASN A C 1
ATOM 2904 O O . ASN A 1 351 ? -45.337 -18.938 50.931 1.00 85.31 351 ASN A O 1
ATOM 2908 N N . ASN A 1 352 ? -45.111 -19.085 48.708 1.00 83.88 352 ASN A N 1
ATOM 2909 C CA . ASN A 1 352 ? -46.231 -18.183 48.455 1.00 83.88 352 ASN A CA 1
ATOM 2910 C C . ASN A 1 352 ? -47.521 -19.013 48.402 1.00 83.88 352 ASN A C 1
ATOM 2912 O O . ASN A 1 352 ? -47.800 -19.683 47.410 1.00 83.88 352 ASN A O 1
ATOM 2916 N N . ASN A 1 353 ? -48.314 -18.949 49.478 1.00 80.25 353 ASN A N 1
ATOM 2917 C CA . ASN A 1 353 ? -49.551 -19.720 49.618 1.00 80.25 353 ASN A CA 1
ATOM 2918 C C . ASN A 1 353 ? -50.474 -19.567 48.405 1.00 80.25 353 ASN A C 1
ATOM 2920 O O . ASN A 1 353 ? -51.010 -20.561 47.927 1.00 80.25 353 ASN A O 1
ATOM 2924 N N . GLN A 1 354 ? -50.645 -18.349 47.887 1.00 79.94 354 GLN A N 1
ATOM 2925 C CA . GLN A 1 354 ? -51.522 -18.105 46.748 1.00 79.94 354 GLN A CA 1
ATOM 2926 C C . GLN A 1 354 ? -51.043 -18.850 45.505 1.00 79.94 354 GLN A C 1
ATOM 2928 O O . GLN A 1 354 ? -51.837 -19.509 44.844 1.00 79.94 354 GLN A O 1
ATOM 2933 N N . ILE A 1 355 ? -49.744 -18.789 45.222 1.00 83.25 355 ILE A N 1
ATOM 2934 C CA . ILE A 1 355 ? -49.138 -19.481 44.083 1.00 83.25 355 ILE A CA 1
ATOM 2935 C C . ILE A 1 355 ? -49.210 -20.990 44.288 1.00 83.25 355 ILE A C 1
ATOM 2937 O O . ILE A 1 355 ? -49.584 -21.705 43.363 1.00 83.25 355 ILE A O 1
ATOM 2941 N N . THR A 1 356 ? -48.954 -21.470 45.510 1.00 84.25 356 THR A N 1
ATOM 2942 C CA . THR A 1 356 ? -49.116 -22.881 45.865 1.00 84.25 356 THR A CA 1
ATOM 2943 C C . THR A 1 356 ? -50.512 -23.388 45.488 1.00 84.25 356 THR A C 1
ATOM 2945 O O . THR A 1 356 ? -50.608 -24.424 44.841 1.00 84.25 356 THR A O 1
ATOM 2948 N N . TRP A 1 357 ? -51.586 -22.655 45.806 1.00 83.00 357 TRP A N 1
ATOM 2949 C CA . TRP A 1 357 ? -52.970 -23.063 45.505 1.00 83.00 357 TRP A CA 1
ATOM 2950 C C . TRP A 1 357 ? -53.273 -23.247 44.008 1.00 83.00 357 TRP A C 1
ATOM 2952 O O . TRP A 1 357 ? -54.131 -24.064 43.660 1.00 83.00 357 TRP A O 1
ATOM 2962 N N . ILE A 1 358 ? -52.566 -22.530 43.131 1.00 87.25 358 ILE A N 1
ATOM 2963 C CA . ILE A 1 358 ? -52.761 -22.565 41.671 1.00 87.25 358 ILE A CA 1
ATOM 2964 C C . ILE A 1 358 ? -51.644 -23.300 40.925 1.00 87.25 358 ILE A C 1
ATOM 2966 O O . ILE A 1 358 ? -51.600 -23.269 39.702 1.00 87.25 358 ILE A O 1
ATOM 2970 N N . LEU A 1 359 ? -50.771 -24.041 41.620 1.00 87.38 359 LEU A N 1
ATOM 2971 C CA . LEU A 1 359 ? -49.720 -24.843 40.971 1.00 87.38 359 LEU A CA 1
ATOM 2972 C C . LEU A 1 359 ? -50.256 -25.876 39.972 1.00 87.38 359 LEU A C 1
ATOM 2974 O O . LEU A 1 359 ? -49.516 -26.340 39.112 1.00 87.38 359 LEU A O 1
ATOM 2978 N N . THR A 1 360 ? -51.520 -26.276 40.103 1.00 87.31 360 THR A N 1
ATOM 2979 C CA . THR A 1 360 ? -52.171 -27.244 39.208 1.00 87.31 360 THR A CA 1
ATOM 2980 C C . THR A 1 360 ? -52.876 -26.595 38.016 1.00 87.31 360 THR A C 1
ATOM 2982 O O . THR A 1 360 ? -53.362 -27.322 37.150 1.00 87.31 360 THR A O 1
ATOM 2985 N N . ASP A 1 361 ? -52.920 -25.263 37.949 1.00 88.69 361 ASP A N 1
ATOM 2986 C CA . ASP A 1 361 ? -53.502 -24.535 36.824 1.00 88.69 361 ASP A CA 1
ATOM 2987 C C . ASP A 1 361 ? -52.601 -24.685 35.590 1.00 88.69 361 ASP A C 1
ATOM 2989 O O . ASP A 1 361 ? -51.381 -24.800 35.707 1.00 88.69 361 ASP A O 1
ATOM 2993 N N . ALA A 1 362 ? -53.200 -24.757 34.399 1.00 88.56 362 ALA A N 1
ATOM 2994 C CA . ALA A 1 362 ? -52.525 -25.277 33.207 1.00 88.56 362 ALA A CA 1
ATOM 2995 C C . ALA A 1 362 ? -51.240 -24.514 32.827 1.00 88.56 362 ALA A C 1
ATOM 2997 O O . ALA A 1 362 ? -50.228 -25.138 32.509 1.00 88.56 362 ALA A O 1
ATOM 2998 N N . ASP A 1 363 ? -51.267 -23.184 32.882 1.00 87.31 363 ASP A N 1
ATOM 2999 C CA . ASP A 1 363 ? -50.137 -22.308 32.561 1.00 87.31 363 ASP A CA 1
ATOM 3000 C C . ASP A 1 363 ? -49.043 -22.355 33.638 1.00 87.31 363 ASP A C 1
ATOM 3002 O O . ASP A 1 363 ? -47.868 -22.544 33.318 1.00 87.31 363 ASP A O 1
ATOM 3006 N N . VAL A 1 364 ? -49.427 -22.274 34.917 1.00 88.69 364 VAL A N 1
ATOM 3007 C CA . VAL A 1 364 ? -48.509 -22.350 36.066 1.00 88.69 364 VAL A CA 1
ATOM 3008 C C . VAL A 1 364 ? -47.812 -23.706 36.113 1.00 88.69 364 VAL A C 1
ATOM 3010 O O . VAL A 1 364 ? -46.589 -23.779 36.247 1.00 88.69 364 VAL A O 1
ATOM 3013 N N . LYS A 1 365 ? -48.576 -24.786 35.942 1.00 89.62 365 LYS A N 1
ATOM 3014 C CA . LYS A 1 365 ? -48.052 -26.147 35.878 1.00 89.62 365 LYS A CA 1
ATOM 3015 C C . LYS A 1 365 ? -47.060 -26.301 34.730 1.00 89.62 365 LYS A C 1
ATOM 3017 O O . LYS A 1 365 ? -45.945 -26.763 34.959 1.00 89.62 365 LYS A O 1
ATOM 3022 N N . SER A 1 366 ? -47.443 -25.878 33.523 1.00 89.88 366 SER A N 1
ATOM 3023 C CA . SER A 1 366 ? -46.593 -25.981 32.333 1.00 89.88 366 SER A CA 1
ATOM 3024 C C . SER A 1 366 ? -45.279 -25.216 32.501 1.00 89.88 366 SER A C 1
ATOM 3026 O O . SER A 1 366 ? -44.219 -25.722 32.124 1.00 89.88 366 SER A O 1
ATOM 3028 N N . PHE A 1 367 ? -45.327 -24.016 33.086 1.00 92.31 367 PHE A N 1
ATOM 3029 C CA . PHE A 1 367 ? -44.135 -23.218 33.364 1.00 92.31 367 PHE A CA 1
ATOM 3030 C C . PHE A 1 367 ? -43.176 -23.949 34.313 1.00 92.31 367 PHE A C 1
ATOM 3032 O O . PHE A 1 367 ? -42.010 -24.153 33.972 1.00 92.31 367 PHE A O 1
ATOM 3039 N N . TYR A 1 368 ? -43.662 -24.404 35.473 1.00 89.88 368 TYR A N 1
ATOM 3040 C CA . TYR A 1 368 ? -42.813 -25.076 36.459 1.00 89.88 368 TYR A CA 1
ATOM 3041 C C . TYR A 1 368 ? -42.304 -26.440 35.977 1.00 89.88 368 TYR A C 1
ATOM 3043 O O . TYR A 1 368 ? -41.154 -26.777 36.245 1.00 89.88 368 TYR A O 1
ATOM 3051 N N . GLU A 1 369 ? -43.096 -27.209 35.227 1.00 89.19 369 GLU A N 1
ATOM 3052 C CA . GLU A 1 369 ? -42.630 -28.463 34.619 1.00 89.19 369 GLU A CA 1
ATOM 3053 C C . GLU A 1 369 ? -41.506 -28.211 33.606 1.00 89.19 369 GLU A C 1
ATOM 3055 O O . GLU A 1 369 ? -40.482 -28.895 33.644 1.00 89.19 369 GLU A O 1
ATOM 3060 N N . THR A 1 370 ? -41.645 -27.187 32.758 1.00 88.25 370 THR A N 1
ATOM 3061 C CA . THR A 1 370 ? -40.603 -26.790 31.795 1.00 88.25 370 THR A CA 1
ATOM 3062 C C . THR A 1 370 ? -39.339 -26.311 32.511 1.00 88.25 370 THR A C 1
ATOM 3064 O O . THR A 1 370 ? -38.232 -26.724 32.161 1.00 88.25 370 THR A O 1
ATOM 3067 N N . LEU A 1 371 ? -39.495 -25.502 33.565 1.00 87.88 371 LEU A N 1
ATOM 3068 C CA . LEU A 1 371 ? -38.391 -25.030 34.399 1.00 87.88 371 LEU A CA 1
ATOM 3069 C C . LEU A 1 371 ? -37.604 -26.208 34.993 1.00 87.88 371 LEU A C 1
ATOM 3071 O O . LEU A 1 371 ? -36.378 -26.219 34.909 1.00 87.88 371 LEU A O 1
ATOM 3075 N N . MET A 1 372 ? -38.299 -27.220 35.524 1.00 87.88 372 MET A N 1
ATOM 3076 C CA . MET A 1 372 ? -37.691 -28.425 36.101 1.00 87.88 372 MET A CA 1
ATOM 3077 C C . MET A 1 372 ? -37.016 -29.321 35.059 1.00 87.88 372 MET A C 1
ATOM 3079 O O . MET A 1 372 ? -35.961 -29.883 35.333 1.00 87.88 372 MET A O 1
ATOM 3083 N N . LEU A 1 373 ? -37.619 -29.486 33.878 1.00 83.00 373 LEU A N 1
ATOM 3084 C CA . LEU A 1 373 ? -37.054 -30.299 32.794 1.00 83.00 373 LEU A CA 1
ATOM 3085 C C . LEU A 1 373 ? -35.755 -29.695 32.253 1.00 83.00 373 LEU A C 1
ATOM 3087 O O . LEU A 1 373 ? -34.809 -30.423 31.961 1.00 83.00 373 LEU A O 1
ATOM 3091 N N . ASN A 1 374 ? -35.700 -28.366 32.175 1.00 78.12 374 ASN A N 1
ATOM 3092 C CA . ASN A 1 374 ? -34.529 -27.622 31.722 1.00 78.12 374 ASN A CA 1
ATOM 3093 C C . ASN A 1 374 ? -33.493 -27.395 32.838 1.00 78.12 374 ASN A C 1
ATOM 3095 O O . ASN A 1 374 ? -32.547 -26.630 32.644 1.00 78.12 374 ASN A O 1
ATOM 3099 N N . ASP A 1 375 ? -33.669 -27.993 34.020 1.00 75.25 375 ASP A N 1
ATOM 3100 C CA . ASP A 1 375 ? -32.710 -27.922 35.120 1.00 75.25 375 ASP A CA 1
ATOM 3101 C C . ASP A 1 375 ? -31.627 -29.000 34.950 1.00 75.25 375 ASP A C 1
ATOM 3103 O O . ASP A 1 375 ? -31.751 -30.138 35.401 1.00 75.25 375 ASP A O 1
ATOM 3107 N N . THR A 1 376 ? -30.539 -28.648 34.262 1.00 62.41 376 THR A N 1
ATOM 3108 C CA . THR A 1 376 ? -29.389 -29.540 34.040 1.00 62.41 376 THR A CA 1
ATOM 3109 C C . THR A 1 376 ? -28.402 -29.547 35.213 1.00 62.41 376 THR A C 1
ATOM 3111 O O . THR A 1 376 ? -27.271 -30.013 35.056 1.00 62.41 376 THR A O 1
ATOM 3114 N N . SER A 1 377 ? -28.766 -29.015 36.388 1.00 59.94 377 SER A N 1
ATOM 3115 C CA . SER A 1 377 ? -27.889 -28.989 37.566 1.00 59.94 377 SER A CA 1
ATOM 3116 C C . SER A 1 377 ? -27.813 -30.368 38.241 1.00 59.94 377 SER A C 1
ATOM 3118 O O . SER A 1 377 ? -28.328 -30.609 39.326 1.00 59.94 377 SER A O 1
ATOM 3120 N N . VAL A 1 378 ? -27.090 -31.303 37.615 1.00 50.81 378 VAL A N 1
ATOM 3121 C CA . VAL A 1 378 ? -26.907 -32.697 38.081 1.00 50.81 378 VAL A CA 1
ATOM 3122 C C . VAL A 1 378 ? -26.281 -32.801 39.496 1.00 50.81 378 VAL A C 1
ATOM 3124 O O . VAL A 1 378 ? -26.235 -33.885 40.071 1.00 50.81 378 VAL A O 1
ATOM 3127 N N . CYS A 1 379 ? -25.828 -31.694 40.102 1.00 49.31 379 CYS A N 1
ATOM 3128 C CA . CYS A 1 379 ? -25.119 -31.681 41.387 1.00 49.31 379 CYS A CA 1
ATOM 3129 C C . CYS A 1 379 ? -25.688 -30.737 42.473 1.00 49.31 379 CYS A C 1
ATOM 3131 O O . CYS A 1 379 ? -25.109 -30.688 43.559 1.00 49.31 379 CYS A O 1
ATOM 3133 N N . ASP A 1 380 ? -26.791 -30.004 42.249 1.00 62.41 380 ASP A N 1
ATOM 3134 C CA . ASP A 1 380 ? -27.375 -29.148 43.301 1.00 62.41 380 ASP A CA 1
ATOM 3135 C C . ASP A 1 380 ? -28.446 -29.921 44.097 1.00 62.41 380 ASP A C 1
ATOM 3137 O O . ASP A 1 380 ? -29.602 -30.063 43.682 1.00 62.41 380 ASP A O 1
ATOM 3141 N N . ARG A 1 381 ? -28.039 -30.475 45.252 1.00 63.75 381 ARG A N 1
ATOM 3142 C CA . ARG A 1 381 ? -28.919 -31.259 46.145 1.00 63.75 381 ARG A CA 1
ATOM 3143 C C . ARG A 1 381 ? -30.156 -30.473 46.593 1.00 63.75 381 ARG A C 1
ATOM 3145 O O . ARG A 1 381 ? -31.204 -31.077 46.798 1.00 63.75 381 ARG A O 1
ATOM 3152 N N . ASP A 1 382 ? -30.035 -29.154 46.712 1.00 67.19 382 ASP A N 1
ATOM 3153 C CA . ASP A 1 382 ? -31.091 -28.261 47.194 1.00 67.19 382 ASP A CA 1
ATOM 3154 C C . ASP A 1 382 ? -32.212 -28.103 46.148 1.00 67.19 382 ASP A C 1
ATOM 3156 O O . ASP A 1 382 ? -33.388 -28.280 46.466 1.00 67.19 382 ASP A O 1
ATOM 3160 N N . ASN A 1 383 ? -31.863 -27.921 44.866 1.00 75.19 383 ASN A N 1
ATOM 3161 C CA . ASN A 1 383 ? -32.850 -27.880 43.776 1.00 75.19 383 ASN A CA 1
ATOM 3162 C C . ASN A 1 383 ? -33.605 -29.208 43.659 1.00 75.19 383 ASN A C 1
ATOM 3164 O O . ASN A 1 383 ? -34.827 -29.221 43.542 1.00 75.19 383 ASN A O 1
ATOM 3168 N N . SER A 1 384 ? -32.894 -30.335 43.749 1.00 77.19 384 SER A N 1
ATOM 3169 C CA . SER A 1 384 ? -33.510 -31.666 43.661 1.00 77.19 384 SER A CA 1
ATOM 3170 C C . SER A 1 384 ? -34.546 -31.903 44.769 1.00 77.19 384 SER A C 1
ATOM 3172 O O . SER A 1 384 ? -35.625 -32.442 44.511 1.00 77.19 384 SER A O 1
ATOM 3174 N N . GLU A 1 385 ? -34.252 -31.467 45.997 1.00 81.25 385 GLU A N 1
ATOM 3175 C CA . GLU A 1 385 ? -35.177 -31.569 47.128 1.00 81.25 385 GLU A CA 1
ATOM 3176 C C . GLU A 1 385 ? -36.394 -30.642 46.959 1.00 81.25 385 GLU A C 1
ATOM 3178 O O . GLU A 1 385 ? -37.532 -31.052 47.206 1.00 81.25 385 GLU A O 1
ATOM 3183 N N . GLN A 1 386 ? -36.180 -29.407 46.496 1.00 83.31 386 GLN A N 1
ATOM 3184 C CA . GLN A 1 386 ? -37.260 -28.453 46.229 1.00 83.31 386 GLN A CA 1
ATOM 3185 C C . GLN A 1 386 ? -38.189 -28.940 45.109 1.00 83.31 386 GLN A C 1
ATOM 3187 O O . GLN A 1 386 ? -39.408 -28.892 45.266 1.00 83.31 386 GLN A O 1
ATOM 3192 N N . ILE A 1 387 ? -37.638 -29.492 44.024 1.00 84.50 387 ILE A N 1
ATOM 3193 C CA . ILE A 1 387 ? -38.406 -30.085 42.921 1.00 84.50 387 ILE A CA 1
ATOM 3194 C C . ILE A 1 387 ? -39.289 -31.231 43.425 1.00 84.50 387 ILE A C 1
ATOM 3196 O O . ILE A 1 387 ? -40.472 -31.290 43.082 1.00 84.50 387 ILE A O 1
ATOM 3200 N N . ALA A 1 388 ? -38.746 -32.122 44.262 1.00 83.94 388 ALA A N 1
ATOM 3201 C CA . ALA A 1 388 ? -39.520 -33.210 44.855 1.00 83.94 388 ALA A CA 1
ATOM 3202 C C . ALA A 1 388 ? -40.691 -32.673 45.695 1.00 83.94 388 ALA A C 1
ATOM 3204 O O . ALA A 1 388 ? -41.821 -33.125 45.526 1.00 83.94 388 ALA A O 1
ATOM 3205 N N . LYS A 1 389 ? -40.450 -31.650 46.528 1.00 86.25 389 LYS A N 1
ATOM 3206 C CA . LYS A 1 389 ? -41.495 -30.997 47.336 1.00 86.25 389 LYS A CA 1
ATOM 3207 C C . LYS A 1 389 ? -42.586 -30.356 46.476 1.00 86.25 389 LYS A C 1
ATOM 3209 O O . LYS A 1 389 ? -43.763 -30.503 46.798 1.00 86.25 389 LYS A O 1
ATOM 3214 N N . ILE A 1 390 ? -42.222 -29.672 45.387 1.00 86.50 390 ILE A N 1
ATOM 3215 C CA . ILE A 1 390 ? -43.202 -29.052 44.481 1.00 86.50 390 ILE A CA 1
ATOM 3216 C C . ILE A 1 390 ? -44.059 -30.132 43.811 1.00 86.50 390 ILE A C 1
ATOM 3218 O O . ILE A 1 390 ? -45.282 -30.009 43.802 1.00 86.50 390 ILE A O 1
ATOM 3222 N N . LYS A 1 391 ? -43.449 -31.220 43.320 1.00 86.00 391 LYS A N 1
ATOM 3223 C CA . LYS A 1 391 ? -44.183 -32.347 42.718 1.00 86.00 391 LYS A CA 1
ATOM 3224 C C . LYS A 1 391 ? -45.164 -32.990 43.698 1.00 86.00 391 LYS A C 1
ATOM 3226 O O . LYS A 1 391 ? -46.307 -33.238 43.322 1.00 86.00 391 LYS A O 1
ATOM 3231 N N . THR A 1 392 ? -44.752 -33.207 44.949 1.00 87.88 392 THR A N 1
ATOM 3232 C CA . THR A 1 392 ? -45.646 -33.717 45.998 1.00 87.88 392 THR A CA 1
ATOM 3233 C C . THR A 1 392 ? -46.822 -32.770 46.231 1.00 87.88 392 THR A C 1
ATOM 3235 O O . THR A 1 392 ? -47.964 -33.213 46.177 1.00 87.88 392 THR A O 1
ATOM 3238 N N . LYS A 1 393 ? -46.576 -31.458 46.376 1.00 84.88 393 LYS A N 1
ATOM 3239 C CA . LYS A 1 393 ? -47.653 -30.464 46.541 1.00 84.88 393 LYS A CA 1
ATOM 3240 C C . LYS A 1 393 ? -48.623 -30.437 45.358 1.00 84.88 393 LYS A C 1
ATOM 3242 O O . LYS A 1 393 ? -49.828 -30.323 45.558 1.00 84.88 393 LYS A O 1
ATOM 3247 N N . MET A 1 394 ? -48.122 -30.541 44.127 1.00 86.00 394 MET A N 1
ATOM 3248 C CA . MET A 1 394 ? -48.970 -30.606 42.931 1.00 86.00 394 MET A CA 1
ATOM 3249 C C . MET A 1 394 ? -49.877 -31.841 42.941 1.00 86.00 394 MET A C 1
ATOM 3251 O O . MET A 1 394 ? -51.045 -31.734 42.570 1.00 86.00 394 MET A O 1
ATOM 3255 N N . GLN A 1 395 ? -49.357 -32.991 43.380 1.00 84.75 395 GLN A N 1
ATOM 3256 C CA . GLN A 1 395 ? -50.127 -34.228 43.502 1.00 84.75 395 GLN A CA 1
ATOM 3257 C C . GLN A 1 395 ? -51.193 -34.122 44.603 1.00 84.75 395 GLN A C 1
ATOM 3259 O O . GLN A 1 395 ? -52.358 -34.406 44.341 1.00 84.75 395 GLN A O 1
ATOM 3264 N N . GLU A 1 396 ? -50.826 -33.625 45.787 1.00 85.94 396 GLU A N 1
ATOM 3265 C CA . GLU A 1 396 ? -51.759 -33.396 46.901 1.00 85.94 396 GLU A CA 1
ATOM 3266 C C . GLU A 1 396 ? -52.898 -32.442 46.504 1.00 85.94 396 GLU A C 1
ATOM 3268 O O . GLU A 1 396 ? -54.066 -32.715 46.770 1.00 85.94 396 GLU A O 1
ATOM 3273 N N . LEU A 1 397 ? -52.585 -31.336 45.818 1.00 84.00 397 LEU A N 1
ATOM 3274 C CA . LEU A 1 397 ? -53.587 -30.374 45.344 1.00 84.00 397 LEU A CA 1
ATOM 3275 C C . LEU A 1 397 ? -54.520 -30.966 44.291 1.00 84.00 397 LEU A C 1
ATOM 3277 O O . LEU A 1 397 ? -55.708 -30.642 44.275 1.00 84.00 397 LEU A O 1
ATOM 3281 N N . LYS A 1 398 ? -53.989 -31.817 43.409 1.00 83.00 398 LYS A N 1
ATOM 3282 C CA . LYS A 1 398 ? -54.784 -32.512 42.400 1.00 83.00 398 LYS A CA 1
ATOM 3283 C C . LYS A 1 398 ? -55.787 -33.458 43.062 1.00 83.00 398 LYS A C 1
ATOM 3285 O O . LYS A 1 398 ? -56.976 -33.360 42.776 1.00 83.00 398 LYS A O 1
ATOM 3290 N N . GLU A 1 399 ? -55.333 -34.281 44.005 1.00 84.44 399 GLU A N 1
ATOM 3291 C CA . GLU A 1 399 ? -56.194 -35.186 44.778 1.00 84.44 399 GLU A CA 1
ATOM 3292 C C . GLU A 1 399 ? -57.254 -34.420 45.587 1.00 84.44 399 GLU A C 1
ATOM 3294 O O . GLU A 1 399 ? -58.409 -34.839 45.665 1.00 84.44 399 GLU A O 1
ATOM 3299 N N . LEU A 1 400 ? -56.896 -33.258 46.148 1.00 81.88 400 LEU A N 1
ATOM 3300 C CA . LEU A 1 400 ? -57.823 -32.410 46.900 1.00 81.88 400 LEU A CA 1
ATOM 3301 C C . LEU A 1 400 ? -58.912 -31.788 46.008 1.00 81.88 400 LEU A C 1
ATOM 3303 O O . LEU A 1 400 ? -60.071 -31.706 46.421 1.00 81.88 400 LEU A O 1
ATOM 3307 N N . LYS A 1 401 ? -58.556 -31.347 44.792 1.00 78.56 401 LYS A N 1
ATOM 3308 C CA . LYS A 1 401 ? -59.509 -30.818 43.800 1.00 78.56 401 LYS A CA 1
ATOM 3309 C C . LYS A 1 401 ? -60.448 -31.926 43.300 1.00 78.56 401 LYS A C 1
ATOM 3311 O O . LYS A 1 401 ? -61.661 -31.737 43.341 1.00 78.56 401 LYS A O 1
ATOM 3316 N N . GLU A 1 402 ? -59.916 -33.102 42.965 1.00 79.12 402 GLU A N 1
ATOM 3317 C CA . GLU A 1 402 ? -60.702 -34.276 42.546 1.00 79.12 402 GLU A CA 1
ATOM 3318 C C . GLU A 1 402 ? -61.667 -34.750 43.653 1.00 79.12 402 GLU A C 1
ATOM 3320 O O . GLU A 1 402 ? -62.841 -35.020 43.400 1.00 79.12 402 GLU A O 1
ATOM 3325 N N . ALA A 1 403 ? -61.225 -34.782 44.916 1.00 73.56 403 ALA A N 1
ATOM 3326 C CA . ALA A 1 403 ? -62.075 -35.148 46.052 1.00 73.56 403 ALA A CA 1
ATOM 3327 C C . ALA A 1 403 ? -63.202 -34.134 46.333 1.00 73.56 403 ALA A C 1
ATOM 3329 O O . ALA A 1 403 ? -64.245 -34.511 46.880 1.00 73.56 403 ALA A O 1
ATOM 3330 N N . ASN A 1 404 ? -63.002 -32.858 45.987 1.00 68.69 404 ASN A N 1
ATOM 3331 C CA . ASN A 1 404 ? -64.016 -31.812 46.123 1.00 68.69 404 ASN A CA 1
ATOM 3332 C C . ASN A 1 404 ? -65.031 -31.830 44.969 1.00 68.69 404 ASN A C 1
ATOM 3334 O O . ASN A 1 404 ? -66.213 -31.632 45.236 1.00 68.69 404 ASN A O 1
ATOM 3338 N N . GLU A 1 405 ? -64.618 -32.150 43.739 1.00 64.38 405 GLU A N 1
ATOM 3339 C CA . GLU A 1 405 ? -65.538 -32.351 42.603 1.00 64.38 405 GLU A CA 1
ATOM 3340 C C . GLU A 1 405 ? -66.459 -33.565 42.825 1.00 64.38 405 GLU A C 1
ATOM 3342 O O . GLU A 1 405 ? -67.672 -33.482 42.637 1.00 64.38 405 GLU A O 1
ATOM 3347 N N . ILE A 1 406 ? -65.928 -34.666 43.373 1.00 59.56 406 ILE A N 1
ATOM 3348 C CA . ILE A 1 406 ? -66.722 -35.859 43.734 1.00 59.56 406 ILE A CA 1
ATOM 3349 C C . ILE A 1 406 ? -67.754 -35.562 44.846 1.00 59.56 406 ILE A C 1
ATOM 3351 O O . ILE A 1 406 ? -68.753 -36.272 44.983 1.00 59.56 406 ILE A O 1
ATOM 3355 N N . LYS A 1 407 ? -67.528 -34.521 45.660 1.00 56.84 407 LYS A N 1
ATOM 3356 C CA . LYS A 1 407 ? -68.471 -34.062 46.694 1.00 56.84 407 LYS A CA 1
ATOM 3357 C C . LYS A 1 407 ? -69.491 -33.037 46.192 1.00 56.84 407 LYS A C 1
ATOM 3359 O O . LYS A 1 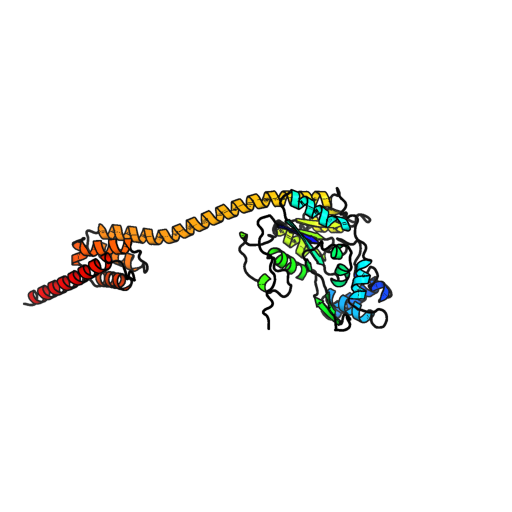407 ? -70.501 -32.887 46.867 1.00 56.84 407 LYS A O 1
ATOM 3364 N N . SER A 1 408 ? -69.245 -32.341 45.080 1.00 53.12 408 SER A N 1
ATOM 3365 C CA . SER A 1 408 ? -70.205 -31.395 44.485 1.00 53.12 408 SER A CA 1
ATOM 3366 C C . SER A 1 408 ? -71.178 -32.040 43.494 1.00 53.12 408 SER A C 1
ATOM 3368 O O . SER A 1 408 ? -72.212 -31.445 43.210 1.00 53.12 408 SER A O 1
ATOM 3370 N N . ASP A 1 409 ? -70.868 -33.246 43.004 1.00 48.81 409 ASP A N 1
ATOM 3371 C CA . ASP A 1 409 ? -71.735 -34.064 42.132 1.00 48.81 409 ASP A CA 1
ATOM 3372 C C . ASP A 1 409 ? -72.622 -35.076 42.901 1.00 48.81 409 ASP A C 1
ATOM 3374 O O . ASP A 1 409 ? -73.266 -35.945 42.305 1.00 48.81 409 ASP A O 1
ATOM 3378 N N . LYS A 1 410 ? -72.676 -34.969 44.235 1.00 42.56 410 LYS A N 1
ATOM 3379 C CA . LYS A 1 410 ? -73.673 -35.617 45.104 1.00 42.56 410 LYS A CA 1
ATOM 3380 C C . LYS A 1 410 ? -74.563 -34.563 45.733 1.00 42.56 410 LYS A C 1
ATOM 3382 O O . LYS A 1 410 ? -75.772 -34.856 45.876 1.00 42.56 410 LYS A O 1
#